Protein AF-A0A094C934-F1 (afdb_monomer)

Solvent-accessible surface area (backbone atoms only — not comparable to full-atom values): 23033 Å² total; per-residue (Å²): 134,71,70,91,46,50,65,58,53,52,50,36,51,56,34,49,51,48,27,55,51,35,45,53,71,44,51,51,51,79,35,37,46,68,32,40,66,66,61,60,37,51,59,58,56,45,52,56,50,42,55,52,25,22,50,49,14,28,73,60,29,1,73,57,45,23,64,59,52,60,56,45,58,52,60,69,76,81,29,68,91,48,56,64,59,52,54,54,35,53,36,51,10,42,46,51,20,25,54,50,42,50,53,35,45,75,71,69,47,87,71,63,63,69,56,38,40,48,51,20,49,50,53,33,40,37,71,76,67,31,66,88,73,41,44,66,46,73,83,20,50,45,39,54,60,49,45,66,58,48,49,58,53,53,51,50,51,53,50,52,52,54,48,51,48,45,42,64,61,16,62,68,39,97,54,24,50,66,36,34,67,64,46,50,31,54,52,52,13,52,55,48,20,53,51,41,42,49,38,53,78,62,26,42,76,90,47,76,83,57,54,72,66,55,54,52,49,51,21,50,49,50,12,52,49,48,21,49,49,35,56,45,19,49,46,35,40,50,44,39,43,67,76,60,58,36,75,86,68,52,84,76,57,35,80,51,14,67,58,54,72,68,55,76,86,68,75,87,76,63,91,87,65,75,87,62,76,71,85,80,68,70,63,36,71,88,47,75,60,41,101,85,62,43,68,29,71,52,60,79,78,60,76,70,67,82,81,71,82,92,77,84,88,82,89,81,91,80,89,76,86,78,75,78,79,78,79,77,78,79,73,75,81,72,48,73,68,50,50,52,48,48,63,74,42,43,80,60,72,53,55,65,59,55,56,53,71,71,52,70,39,94,90,64,44,66,54,63,62,54,62,70,69,49,87,83,68,61,53,65,33,54,53,65,46,35,63,51,40,51,54,52,23,44,53,44,24,19,57,46,22,13,50,53,60,25,109

Foldseek 3Di:
DPVVCVVLVVLLVVLVVLLLVLLCLQCLCVLCVVLCLLVLDALLVSNVLLVVQLVCLQVQFQVQLQVVQVPFWAHPVLCPVPVPLVSNQLSQLSNQLSVVSVVCSVVVHNDDSVVSSSVSNNVSCCVPVNPVRTCPDCSHDVVVVVCVVVVVVVVVVVVVVVVVCLCVQAFPDPHNLVSLLVCLLVLQLVLQLVLLLCCLVRGDPVCVPPDPVVSNCRSNVRSVVSSVLCNQQVSLLLCCLQVLVQQPDDPVSSVVGPVSVVDDHHPDDDPPDDSFDDSLFDADQVDDADPSLHGHGDPPVVVVVPPDDDDDDDDDDDDDDDDDDDDDDPPPDDDPVRVVVCVVCVVSSDDPNVVVQPDCDPVCHNVVVVSVPDDDTDRSSVSSCSVVSSSSSSSVSSVSSSNSSND

Secondary structure (DSSP, 8-state):
--GGGHHHHHHHHHHHHHHHHHHHHHHHHHHHHHHHHTTSS-HHHHHHHHHHHHHHHHHHHHHHHHHHHHHHHS-GGGGSS-HHHHHHHHHHHHHHHHHHHHHHHHTT----HHHHHHHHHHHHHHHHH-GGGS--STTTHHHHHHHHHHHHHHHHHHHHHHHHHHIIIIITSSSHHHHHHHHHHHHHHHHHHHHHHHIIIII-GGGTT--HHHHHHHHHHHHHHHHHHIIIIIHHHHIIIIIS--TT--GGGGGGGGGGGGS-PPPPPPTT--SS--TT--EETTSPPPTTSPPEEPPTTTTTSSS---------------PPPP----PPPPPHHHHHHHHHSTTTS--HHHHHHH---TTT--HHHHHHHSPP--HHHHHHHHHHHHHHHHHHHHHHHHHHTT-

Radius of gyration: 26.85 Å; Cα contacts (8 Å, |Δi|>4): 390; chains: 1; bounding box: 60×61×92 Å

Nearest PDB structures (foldseek):
  6l85-assembly1_A  TM=6.093E-01  e=6.690E-10  Thermotoga maritima MSB8

pLDDT: mean 77.07, std 19.39, range [24.61, 96.94]

Structure (mmCIF, N/CA/C/O backbone):
data_AF-A0A094C934-F1
#
_entry.id   AF-A0A094C934-F1
#
loop_
_atom_site.group_PDB
_atom_site.id
_atom_site.type_symbol
_atom_site.label_atom_id
_atom_site.label_alt_id
_atom_site.label_comp_id
_atom_site.label_asym_id
_atom_site.label_entity_id
_atom_site.label_seq_id
_atom_site.pdbx_PDB_ins_code
_atom_site.Cartn_x
_atom_site.Cartn_y
_atom_site.Cartn_z
_atom_site.occupancy
_atom_site.B_iso_or_equiv
_atom_site.auth_seq_id
_atom_site.auth_comp_id
_atom_site.auth_asym_id
_atom_site.auth_atom_id
_atom_site.pdbx_PDB_model_num
ATOM 1 N N . MET A 1 1 ? 5.995 -11.641 -40.177 1.00 56.25 1 MET A N 1
ATOM 2 C CA . MET A 1 1 ? 6.464 -11.872 -38.793 1.00 56.25 1 MET A CA 1
ATOM 3 C C . MET A 1 1 ? 7.979 -11.986 -38.812 1.00 56.25 1 MET A C 1
ATOM 5 O O . MET A 1 1 ? 8.503 -12.554 -39.761 1.00 56.25 1 MET A O 1
ATOM 9 N N . LEU A 1 2 ? 8.675 -11.408 -37.830 1.00 76.75 2 LEU A N 1
ATOM 10 C CA . LEU A 1 2 ? 10.140 -11.440 -37.737 1.00 76.75 2 LEU A CA 1
ATOM 11 C C . LEU A 1 2 ? 10.586 -12.624 -36.864 1.00 76.75 2 LEU A C 1
ATOM 13 O O . LEU A 1 2 ? 11.034 -12.426 -35.740 1.00 76.75 2 LEU A O 1
ATOM 17 N N . HIS A 1 3 ? 10.472 -13.846 -37.395 1.00 85.50 3 HIS A N 1
ATOM 18 C CA . HIS A 1 3 ? 10.730 -15.089 -36.646 1.00 85.50 3 HIS A CA 1
ATOM 19 C C . HIS A 1 3 ? 12.129 -15.186 -36.025 1.00 85.50 3 HIS A C 1
ATOM 21 O O . HIS A 1 3 ? 12.340 -15.867 -35.026 1.00 85.50 3 HIS A O 1
ATOM 27 N N . GLN A 1 4 ? 13.094 -14.454 -36.582 1.00 81.81 4 GLN A N 1
ATOM 28 C CA . GLN A 1 4 ? 14.443 -14.354 -36.035 1.00 81.81 4 GLN A CA 1
ATOM 29 C C . GLN A 1 4 ? 14.498 -13.751 -34.622 1.00 81.81 4 GLN A C 1
ATOM 31 O O . GLN A 1 4 ? 15.523 -13.881 -33.977 1.00 81.81 4 GLN A O 1
ATOM 36 N N . PHE A 1 5 ? 13.439 -13.099 -34.130 1.00 84.31 5 PHE A N 1
ATOM 37 C CA . PHE A 1 5 ? 13.395 -12.519 -32.782 1.00 84.31 5 PHE A CA 1
ATOM 38 C C . PHE A 1 5 ? 12.501 -13.295 -31.808 1.00 84.31 5 PHE A C 1
ATOM 40 O O . PHE A 1 5 ? 12.409 -12.919 -30.638 1.00 84.31 5 PHE A O 1
ATOM 47 N N . ASP A 1 6 ? 11.891 -14.397 -32.251 1.00 87.50 6 ASP A N 1
ATOM 48 C CA . ASP A 1 6 ? 10.965 -15.190 -31.435 1.00 87.50 6 ASP A CA 1
ATOM 49 C C . ASP A 1 6 ? 11.652 -15.730 -30.168 1.00 87.50 6 ASP A C 1
ATOM 51 O O . ASP A 1 6 ? 11.042 -15.778 -29.101 1.00 87.50 6 ASP A O 1
ATOM 55 N N . TYR A 1 7 ? 12.949 -16.056 -30.245 1.00 87.88 7 TYR A N 1
ATOM 56 C CA . TYR A 1 7 ? 13.722 -16.507 -29.085 1.00 87.88 7 TYR A CA 1
ATOM 57 C C . TYR A 1 7 ? 13.917 -15.398 -28.039 1.00 87.88 7 TYR A C 1
ATOM 59 O O . TYR A 1 7 ? 13.822 -15.667 -26.843 1.00 87.88 7 TYR A O 1
ATOM 67 N N . ILE A 1 8 ? 14.151 -14.150 -28.471 1.00 89.06 8 ILE A N 1
ATOM 68 C CA . ILE A 1 8 ? 14.292 -12.995 -27.568 1.00 89.06 8 ILE A CA 1
ATOM 69 C C . ILE A 1 8 ? 12.964 -12.763 -26.864 1.00 89.06 8 ILE A C 1
ATOM 71 O O . ILE A 1 8 ? 12.934 -12.616 -25.647 1.00 89.06 8 ILE A O 1
ATOM 75 N N . PHE A 1 9 ? 11.867 -12.785 -27.622 1.00 88.38 9 PHE A N 1
ATOM 76 C CA . PHE A 1 9 ? 10.529 -12.635 -27.072 1.00 88.38 9 PHE A CA 1
ATOM 77 C C . PHE A 1 9 ? 10.208 -13.737 -26.055 1.00 88.38 9 PHE A C 1
ATOM 79 O O . PHE A 1 9 ? 9.751 -13.434 -24.957 1.00 88.38 9 PHE A O 1
ATOM 86 N N . ALA A 1 10 ? 10.507 -15.001 -26.369 1.00 91.50 10 ALA A N 1
ATOM 87 C CA . ALA A 1 10 ? 10.289 -16.117 -25.451 1.00 91.50 10 ALA A CA 1
ATOM 88 C C . ALA A 1 10 ? 11.083 -15.958 -24.143 1.00 91.50 10 ALA A C 1
ATOM 90 O O . ALA A 1 10 ? 10.520 -16.112 -23.060 1.00 91.50 10 ALA A O 1
ATOM 91 N N . ILE A 1 11 ? 12.369 -15.597 -24.225 1.00 93.06 11 ILE A N 1
ATOM 92 C CA . ILE A 1 11 ? 13.214 -15.361 -23.044 1.00 93.06 11 ILE A CA 1
ATOM 93 C C . ILE A 1 11 ? 12.691 -14.168 -22.237 1.00 93.06 11 ILE A C 1
ATOM 95 O O . ILE A 1 11 ? 12.520 -14.282 -21.024 1.00 93.06 11 ILE A O 1
ATOM 99 N N . ALA A 1 12 ? 12.390 -13.049 -22.8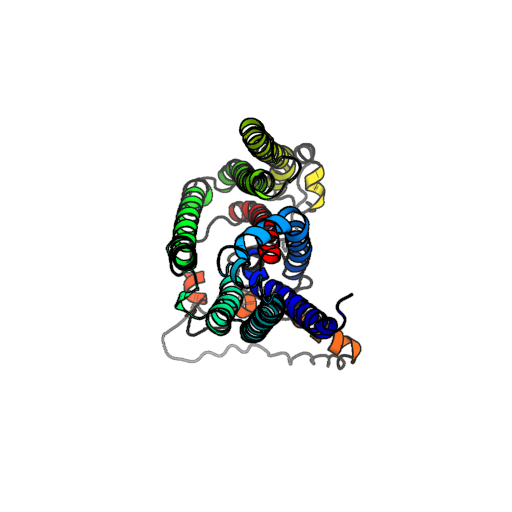99 1.00 91.31 12 ALA A N 1
ATOM 100 C CA . ALA A 1 12 ? 11.855 -11.855 -22.255 1.00 91.31 12 ALA A CA 1
ATOM 101 C C . ALA A 1 12 ? 10.524 -12.134 -21.544 1.00 91.31 12 ALA A C 1
ATOM 103 O O . ALA A 1 12 ? 10.314 -11.643 -20.443 1.00 91.31 12 ALA A O 1
ATOM 104 N N . MET A 1 13 ? 9.652 -12.964 -22.121 1.00 91.81 13 MET A N 1
ATOM 105 C CA . MET A 1 13 ? 8.393 -13.371 -21.492 1.00 91.81 13 MET A CA 1
ATOM 106 C C . MET A 1 13 ? 8.615 -14.232 -20.245 1.00 91.81 13 MET A C 1
ATOM 108 O O . MET A 1 13 ? 7.983 -13.990 -19.218 1.00 91.81 13 MET A O 1
ATOM 112 N N . ILE A 1 14 ? 9.519 -15.215 -20.310 1.00 94.69 14 ILE A N 1
ATOM 113 C CA . ILE A 1 14 ? 9.832 -16.089 -19.168 1.00 94.69 14 ILE A CA 1
ATOM 114 C C . ILE A 1 14 ? 10.388 -15.265 -18.009 1.00 94.69 14 ILE A C 1
ATOM 116 O O . ILE A 1 14 ? 9.900 -15.359 -16.883 1.00 94.69 14 ILE A O 1
ATOM 120 N N . PHE A 1 15 ? 11.398 -14.441 -18.284 1.00 94.06 15 PHE A N 1
ATOM 121 C CA . PHE A 1 15 ? 12.010 -13.626 -17.246 1.00 94.06 15 PHE A CA 1
ATOM 122 C C . PHE A 1 15 ? 11.116 -12.462 -16.827 1.00 94.06 15 PHE A C 1
ATOM 124 O O . PHE A 1 15 ? 11.189 -12.062 -15.677 1.00 94.06 15 PHE A O 1
ATOM 131 N N . GLY A 1 16 ? 10.240 -11.953 -17.695 1.00 91.62 16 GLY A N 1
ATOM 132 C CA . GLY A 1 16 ? 9.289 -10.900 -17.341 1.00 91.62 16 GLY A CA 1
ATOM 133 C C . GLY A 1 16 ? 8.225 -11.417 -16.383 1.00 91.62 16 GLY A C 1
ATOM 134 O O . GLY A 1 16 ? 7.876 -10.743 -15.420 1.00 91.62 16 GLY A O 1
ATOM 135 N N . PHE A 1 17 ? 7.782 -12.663 -16.574 1.00 92.56 17 PHE A N 1
ATOM 136 C CA . PHE A 1 17 ? 6.945 -13.347 -15.594 1.00 92.56 17 PHE A CA 1
ATOM 137 C C . PHE A 1 17 ? 7.688 -13.571 -14.272 1.00 92.56 17 PHE A C 1
ATOM 139 O O . PHE A 1 17 ? 7.120 -13.344 -13.206 1.00 92.56 17 PHE A O 1
ATOM 146 N N . LEU A 1 18 ? 8.957 -13.994 -14.330 1.00 93.56 18 LEU A N 1
ATOM 147 C CA . LEU A 1 18 ? 9.780 -14.161 -13.132 1.00 93.56 18 LEU A CA 1
ATOM 148 C C . LEU A 1 18 ? 9.976 -12.833 -12.387 1.00 93.56 18 LEU A C 1
ATOM 150 O O . LEU A 1 18 ? 9.841 -12.809 -11.169 1.00 93.56 18 LEU A O 1
ATOM 154 N N . ASP A 1 19 ? 10.268 -11.745 -13.100 1.00 92.06 19 ASP A N 1
ATOM 155 C CA . ASP A 1 19 ? 10.443 -10.409 -12.527 1.00 92.06 19 ASP A CA 1
ATOM 156 C C . ASP A 1 19 ? 9.147 -9.955 -11.854 1.00 92.06 19 ASP A C 1
ATOM 158 O O . ASP A 1 19 ? 9.159 -9.659 -10.665 1.00 92.06 19 ASP A O 1
ATOM 162 N N . ALA A 1 20 ? 8.006 -10.040 -12.547 1.00 90.69 20 ALA A N 1
ATOM 163 C CA . ALA A 1 20 ? 6.697 -9.705 -11.984 1.00 90.69 20 ALA A CA 1
ATOM 164 C C . ALA A 1 20 ? 6.356 -10.542 -10.736 1.00 90.69 20 ALA A C 1
ATOM 166 O O . ALA A 1 20 ? 5.865 -10.012 -9.738 1.00 90.69 20 ALA A O 1
ATOM 167 N N . PHE A 1 21 ? 6.651 -11.845 -10.760 1.00 91.81 21 PHE A N 1
ATOM 168 C CA . PHE A 1 21 ? 6.462 -12.716 -9.601 1.00 91.81 21 PHE A CA 1
ATOM 169 C C . PHE A 1 21 ? 7.350 -12.292 -8.422 1.00 91.81 21 PHE A C 1
ATOM 171 O O . PHE A 1 21 ? 6.878 -12.232 -7.286 1.00 91.81 21 PHE A O 1
ATOM 178 N N . MET A 1 22 ? 8.624 -11.980 -8.675 1.00 91.69 22 MET A N 1
ATOM 179 C CA . MET A 1 22 ? 9.568 -11.584 -7.627 1.00 91.69 22 MET A CA 1
ATOM 180 C C . MET A 1 22 ? 9.308 -10.175 -7.098 1.00 91.69 22 MET A C 1
ATOM 182 O O . MET A 1 22 ? 9.500 -9.945 -5.908 1.00 91.69 22 MET A O 1
ATOM 186 N N . ILE A 1 23 ? 8.803 -9.262 -7.932 1.00 90.62 23 ILE A N 1
ATOM 187 C CA . ILE A 1 23 ? 8.299 -7.957 -7.494 1.00 90.62 23 ILE A CA 1
ATOM 188 C C . ILE A 1 23 ? 7.177 -8.167 -6.478 1.00 90.62 23 ILE A C 1
ATOM 190 O O . ILE A 1 23 ? 7.275 -7.668 -5.361 1.00 90.62 23 ILE A O 1
ATOM 194 N N . GLY A 1 24 ? 6.174 -8.989 -6.805 1.00 90.19 24 GLY A N 1
ATOM 195 C CA . GLY A 1 24 ? 5.098 -9.316 -5.868 1.00 90.19 24 GLY A CA 1
ATOM 196 C C . GLY A 1 24 ? 5.613 -9.956 -4.573 1.00 90.19 24 GLY A C 1
ATOM 197 O O . GLY A 1 24 ? 5.225 -9.547 -3.481 1.00 90.19 24 GLY A O 1
ATOM 198 N N . ALA A 1 25 ? 6.527 -10.924 -4.675 1.00 88.75 25 ALA A N 1
ATOM 199 C CA . ALA A 1 25 ? 7.085 -11.617 -3.514 1.00 88.75 25 ALA A CA 1
ATOM 200 C C . ALA A 1 25 ? 7.914 -10.701 -2.593 1.00 88.75 25 ALA A C 1
ATOM 202 O O . ALA A 1 25 ? 7.880 -10.864 -1.374 1.00 88.75 25 ALA A O 1
ATOM 203 N N . ASN A 1 26 ? 8.651 -9.744 -3.158 1.00 89.69 26 ASN A N 1
ATOM 204 C CA . ASN A 1 26 ? 9.475 -8.801 -2.407 1.00 89.69 26 ASN A CA 1
ATOM 205 C C . ASN A 1 26 ? 8.650 -7.640 -1.830 1.00 89.69 26 ASN A C 1
ATOM 207 O O . ASN A 1 26 ? 8.809 -7.282 -0.662 1.00 89.69 26 ASN A O 1
ATOM 211 N N . ASP A 1 27 ? 7.758 -7.062 -2.636 1.00 89.44 27 ASP A N 1
ATOM 212 C CA . ASP A 1 27 ? 7.138 -5.772 -2.338 1.00 89.44 27 ASP A CA 1
ATOM 213 C C . ASP A 1 27 ? 5.798 -5.891 -1.594 1.00 89.44 27 ASP A C 1
ATOM 215 O O . ASP A 1 27 ? 5.361 -4.915 -0.981 1.00 89.44 27 ASP A O 1
ATOM 219 N N . VAL A 1 28 ? 5.173 -7.078 -1.523 1.00 88.88 28 VAL A N 1
ATOM 220 C CA . VAL A 1 28 ? 3.922 -7.276 -0.758 1.00 88.88 28 VAL A CA 1
ATOM 221 C C . VAL A 1 28 ? 4.060 -6.870 0.716 1.00 88.88 28 VAL A C 1
ATOM 223 O O . VAL A 1 28 ? 3.114 -6.358 1.327 1.00 88.88 28 VAL A O 1
ATOM 226 N N . ALA A 1 29 ? 5.258 -7.029 1.287 1.00 86.88 29 ALA A N 1
ATOM 227 C CA . ALA A 1 29 ? 5.562 -6.624 2.654 1.00 86.88 29 ALA A CA 1
ATOM 228 C C . ALA A 1 29 ? 5.423 -5.105 2.862 1.00 86.88 29 ALA A C 1
ATOM 230 O O . ALA A 1 29 ? 5.013 -4.681 3.943 1.00 86.88 29 ALA A O 1
ATOM 231 N N . ASN A 1 30 ? 5.675 -4.290 1.833 1.00 89.25 30 ASN A N 1
ATOM 232 C CA . ASN A 1 30 ? 5.607 -2.828 1.919 1.00 89.25 30 ASN A CA 1
ATOM 233 C C . ASN A 1 30 ? 4.189 -2.335 2.253 1.00 89.25 30 ASN A C 1
ATOM 235 O O . ASN A 1 30 ? 4.033 -1.346 2.969 1.00 89.25 30 ASN A O 1
ATOM 239 N N . SER A 1 31 ? 3.163 -3.039 1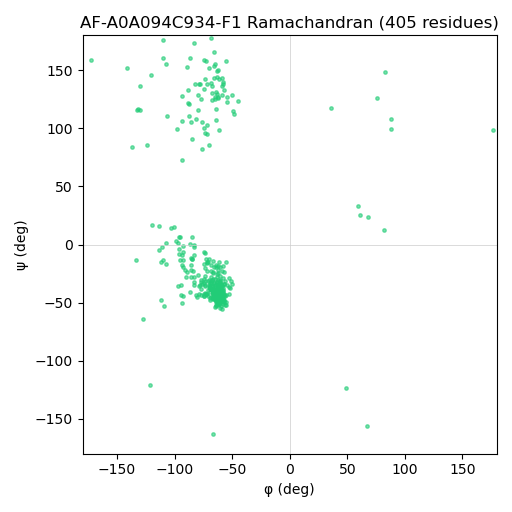.766 1.00 90.94 31 SER A N 1
ATOM 240 C CA . SER A 1 31 ? 1.754 -2.678 1.973 1.00 90.94 31 SER A CA 1
ATOM 241 C C . SER A 1 31 ? 1.127 -3.396 3.171 1.00 90.94 31 SER A C 1
ATOM 243 O O . SER A 1 31 ? 0.287 -2.821 3.862 1.00 90.94 31 SER A O 1
ATOM 245 N N . TRP A 1 32 ? 1.525 -4.645 3.434 1.00 90.19 32 TRP A N 1
ATOM 246 C CA . TRP A 1 32 ? 0.785 -5.528 4.345 1.00 90.19 32 TRP A CA 1
ATOM 247 C C . TRP A 1 32 ? 1.501 -5.868 5.652 1.00 90.19 32 TRP A C 1
ATOM 249 O O . TRP A 1 32 ? 0.831 -6.306 6.589 1.00 90.19 32 TRP A O 1
ATOM 259 N N . ALA A 1 33 ? 2.815 -5.635 5.775 1.00 85.56 33 ALA A N 1
ATOM 260 C CA . ALA A 1 33 ? 3.562 -6.034 6.971 1.00 85.56 33 ALA A CA 1
ATOM 261 C C . ALA A 1 33 ? 3.006 -5.404 8.255 1.00 85.56 33 ALA A C 1
ATOM 263 O O . ALA A 1 33 ? 2.902 -6.091 9.264 1.00 85.56 33 ALA A O 1
ATOM 264 N N . THR A 1 34 ? 2.593 -4.133 8.211 1.00 86.38 34 THR A N 1
ATOM 265 C CA . THR A 1 34 ? 2.023 -3.419 9.367 1.00 86.38 34 THR A CA 1
ATOM 266 C C . THR A 1 34 ? 0.650 -3.944 9.777 1.00 86.38 34 THR A C 1
ATOM 268 O O . THR A 1 34 ? 0.365 -4.024 10.966 1.00 86.38 34 THR A O 1
ATOM 271 N N . SER A 1 35 ? -0.194 -4.323 8.812 1.00 87.31 35 SER A N 1
ATOM 272 C CA . SER A 1 35 ? -1.551 -4.826 9.076 1.00 87.31 35 SER A CA 1
ATOM 273 C C . SER A 1 35 ? -1.543 -6.276 9.570 1.00 87.31 35 SER A C 1
ATOM 275 O O . SER A 1 35 ? -2.410 -6.671 10.349 1.00 87.31 35 SER A O 1
ATOM 277 N N . VAL A 1 36 ? -0.558 -7.065 9.127 1.00 83.31 36 VAL A N 1
ATOM 278 C CA . VAL A 1 36 ? -0.335 -8.435 9.607 1.00 83.31 36 VAL A CA 1
ATOM 279 C C . VAL A 1 36 ? 0.342 -8.420 10.978 1.00 83.31 36 VAL A C 1
ATOM 281 O O . VAL A 1 36 ? -0.097 -9.137 11.874 1.00 83.31 36 VAL A O 1
ATOM 284 N N . SER A 1 37 ? 1.359 -7.575 11.191 1.00 78.06 37 SER A N 1
ATOM 285 C CA . SER A 1 37 ? 2.058 -7.496 12.482 1.00 78.06 37 SER A CA 1
ATOM 286 C C . SER A 1 37 ? 1.187 -6.916 13.595 1.00 78.06 37 SER A C 1
ATOM 288 O O . SER A 1 37 ? 1.279 -7.364 14.735 1.00 78.06 37 SER A O 1
ATOM 290 N N . SER A 1 38 ? 0.287 -5.983 13.267 1.00 79.44 38 SER A N 1
ATOM 291 C CA . SER A 1 38 ? -0.726 -5.473 14.197 1.00 79.44 38 SER A CA 1
ATOM 292 C C . SER A 1 38 ? -1.872 -6.452 14.445 1.00 79.44 38 SER A C 1
ATOM 294 O O . SER A 1 38 ? -2.731 -6.166 15.272 1.00 79.44 38 SER A O 1
ATOM 296 N N . ARG A 1 39 ? -1.919 -7.586 13.729 1.00 78.94 39 ARG A N 1
ATOM 297 C CA . ARG A 1 39 ? -3.009 -8.575 13.782 1.00 78.94 39 ARG A CA 1
ATOM 298 C C . ARG A 1 39 ? -4.369 -8.012 13.368 1.00 78.94 39 ARG A C 1
ATOM 300 O O . ARG A 1 39 ? -5.407 -8.538 13.756 1.00 78.94 39 ARG A O 1
ATOM 307 N N . SER A 1 40 ? -4.378 -6.960 12.552 1.00 83.88 40 SER A N 1
ATOM 308 C CA . SER A 1 40 ? -5.615 -6.464 11.940 1.00 83.88 40 SER A CA 1
ATOM 309 C C . SER A 1 40 ? -6.139 -7.428 10.875 1.00 83.88 40 SER A C 1
ATOM 311 O O . SER A 1 40 ? -7.345 -7.523 10.664 1.00 83.88 40 SER A O 1
ATOM 313 N N . VAL A 1 41 ? -5.235 -8.157 10.213 1.00 84.69 41 VAL A N 1
ATOM 314 C CA . VAL A 1 41 ? -5.549 -9.224 9.255 1.00 84.69 41 VAL A CA 1
ATOM 315 C C . VAL A 1 41 ? -4.577 -10.386 9.403 1.00 84.69 41 VAL A C 1
ATOM 317 O O . VAL A 1 41 ? -3.414 -10.209 9.760 1.00 84.69 41 VAL A O 1
ATOM 320 N N . THR A 1 42 ? -5.041 -11.586 9.070 1.00 84.31 42 THR A N 1
ATOM 321 C CA . THR A 1 42 ? -4.171 -12.762 8.940 1.00 84.31 42 THR A CA 1
ATOM 322 C C . THR A 1 42 ? -3.317 -12.671 7.675 1.00 84.31 42 THR A C 1
ATOM 324 O O . THR A 1 42 ? -3.700 -12.022 6.697 1.00 84.31 42 THR A O 1
ATOM 327 N N . LEU A 1 43 ? -2.191 -13.390 7.641 1.00 80.94 43 LEU A N 1
ATOM 328 C CA . LEU A 1 43 ? -1.331 -13.447 6.455 1.00 80.94 43 LEU A CA 1
ATOM 329 C C . LEU A 1 43 ? -2.095 -13.952 5.218 1.00 80.94 43 LEU A C 1
ATOM 331 O O . LEU A 1 43 ? -1.976 -13.380 4.139 1.00 80.94 43 LEU A O 1
ATOM 335 N N . LYS A 1 44 ? -2.967 -14.955 5.388 1.00 81.06 44 LYS A N 1
ATOM 336 C CA . LYS A 1 44 ? -3.858 -15.469 4.331 1.00 81.06 44 LYS A CA 1
ATOM 337 C C . LYS A 1 44 ? -4.756 -14.376 3.749 1.00 81.06 44 LYS A C 1
ATOM 339 O O . LYS A 1 44 ? -4.830 -14.229 2.531 1.00 81.06 44 LYS A O 1
ATOM 344 N N . GLN A 1 45 ? -5.422 -13.603 4.608 1.00 87.19 45 GLN A N 1
ATOM 345 C CA . GLN A 1 45 ? -6.273 -12.489 4.176 1.00 87.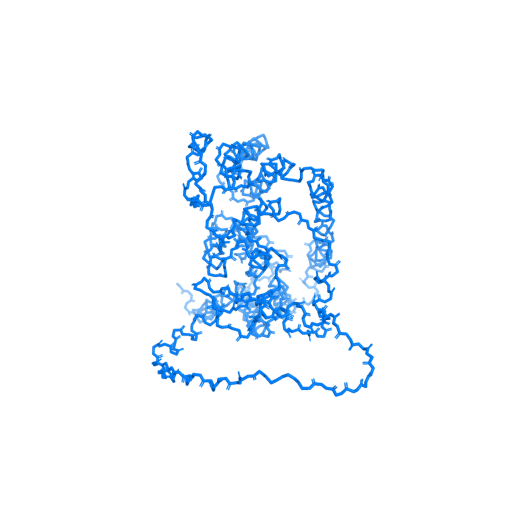19 45 GLN A CA 1
ATOM 346 C C . GLN A 1 45 ? -5.458 -11.405 3.469 1.00 87.19 45 GLN A C 1
ATOM 348 O O . GLN A 1 45 ? -5.876 -10.932 2.414 1.00 87.19 45 GLN A O 1
ATOM 353 N N . ALA A 1 46 ? -4.288 -11.058 4.010 1.00 88.69 46 ALA A N 1
ATOM 354 C CA . ALA A 1 46 ? -3.390 -10.088 3.401 1.00 88.69 46 ALA A CA 1
ATOM 355 C C . ALA A 1 46 ? -2.959 -10.514 1.990 1.00 88.69 46 ALA A C 1
ATOM 357 O O . ALA A 1 46 ? -3.053 -9.709 1.072 1.00 88.69 46 ALA A O 1
ATOM 358 N N . MET A 1 47 ? -2.570 -11.778 1.778 1.00 88.50 47 MET A N 1
ATOM 359 C CA . MET A 1 47 ? -2.168 -12.271 0.450 1.00 88.50 47 MET A CA 1
ATOM 360 C C . MET A 1 47 ? -3.315 -12.230 -0.571 1.00 88.50 47 MET A C 1
ATOM 362 O O . MET A 1 47 ? -3.108 -11.836 -1.721 1.00 88.50 47 MET A O 1
ATOM 366 N N . VAL A 1 48 ? -4.537 -12.598 -0.165 1.00 91.62 48 VAL A N 1
ATOM 367 C CA . VAL A 1 48 ? -5.719 -12.535 -1.046 1.00 91.62 48 VAL A CA 1
ATOM 368 C C . VAL A 1 48 ? -6.037 -11.091 -1.434 1.00 91.62 48 VAL A C 1
ATOM 370 O O . VAL A 1 48 ? -6.228 -10.799 -2.614 1.00 91.62 48 VAL A O 1
ATOM 373 N N . LEU A 1 49 ? -6.066 -10.180 -0.458 1.00 92.81 49 LEU A N 1
ATOM 374 C CA . LEU A 1 49 ? -6.346 -8.768 -0.713 1.00 92.81 49 LEU A CA 1
ATOM 375 C C . LEU A 1 49 ? -5.232 -8.112 -1.537 1.00 92.81 49 LEU A C 1
ATOM 377 O O . LEU A 1 49 ? -5.547 -7.387 -2.476 1.00 92.81 49 LEU A O 1
ATOM 381 N N . ALA A 1 50 ? -3.962 -8.416 -1.253 1.00 92.88 50 ALA A N 1
ATOM 382 C CA . ALA A 1 50 ? -2.822 -7.966 -2.047 1.00 92.88 50 ALA A CA 1
ATOM 383 C C . ALA A 1 50 ? -2.976 -8.377 -3.514 1.00 92.88 50 ALA A C 1
ATOM 385 O O . ALA A 1 50 ? -2.956 -7.528 -4.394 1.00 92.88 50 ALA A O 1
ATOM 386 N N . THR A 1 51 ? -3.241 -9.659 -3.780 1.00 92.12 51 THR A N 1
ATOM 387 C CA . THR A 1 51 ? -3.394 -10.173 -5.151 1.00 92.12 51 THR A CA 1
ATOM 388 C C . THR A 1 51 ? -4.477 -9.415 -5.920 1.00 92.12 51 THR A C 1
ATOM 390 O O . THR A 1 51 ? -4.270 -9.034 -7.068 1.00 92.12 51 THR A O 1
ATOM 393 N N . ILE A 1 52 ? -5.625 -9.159 -5.285 1.00 94.69 52 ILE A N 1
ATOM 394 C CA . ILE A 1 52 ? -6.731 -8.423 -5.908 1.00 94.69 52 ILE A CA 1
ATOM 395 C C . ILE A 1 52 ? -6.345 -6.961 -6.161 1.00 94.69 52 ILE A C 1
ATOM 397 O O . ILE A 1 52 ? -6.606 -6.442 -7.246 1.00 94.69 52 ILE A O 1
ATOM 401 N N . MET A 1 53 ? -5.749 -6.292 -5.172 1.00 94.38 53 MET A N 1
ATOM 402 C CA . MET A 1 53 ? -5.472 -4.856 -5.233 1.00 94.38 53 MET A CA 1
ATOM 403 C C . MET A 1 53 ? -4.295 -4.530 -6.155 1.00 94.38 53 MET A C 1
ATOM 405 O O . MET A 1 53 ? -4.443 -3.640 -6.989 1.00 94.38 53 MET A O 1
ATOM 409 N N . GLU A 1 54 ? -3.188 -5.277 -6.082 1.00 92.44 54 GLU A N 1
ATOM 410 C CA . GLU A 1 54 ? -2.054 -5.148 -7.013 1.00 92.44 54 GLU A CA 1
ATOM 411 C C . GLU A 1 54 ? -2.530 -5.346 -8.460 1.00 92.44 54 GLU A C 1
ATOM 413 O O . GLU A 1 54 ? -2.274 -4.518 -9.334 1.00 92.44 54 GLU A O 1
ATOM 418 N N . PHE A 1 55 ? -3.302 -6.409 -8.715 1.00 91.12 55 PHE A N 1
ATOM 419 C CA . PHE A 1 55 ? -3.813 -6.714 -10.051 1.00 91.12 55 PHE A CA 1
ATOM 420 C C . PHE A 1 55 ? -4.781 -5.641 -10.567 1.00 91.12 55 PHE A C 1
ATOM 422 O O . PHE A 1 55 ? -4.699 -5.225 -11.726 1.00 91.12 55 PHE A O 1
ATOM 429 N N . ALA A 1 56 ? -5.676 -5.146 -9.706 1.00 90.69 56 ALA A N 1
ATOM 430 C CA . ALA A 1 56 ? -6.580 -4.052 -10.047 1.00 90.69 56 ALA A CA 1
ATOM 431 C C . ALA A 1 56 ? -5.817 -2.756 -10.364 1.00 90.69 56 ALA A C 1
ATOM 433 O O . ALA A 1 56 ? -6.180 -2.050 -11.307 1.00 90.69 56 ALA A O 1
ATOM 434 N N . GLY A 1 57 ? -4.749 -2.459 -9.620 1.00 88.12 57 GLY A N 1
ATOM 435 C CA . GLY A 1 57 ? -3.863 -1.325 -9.872 1.00 88.12 57 GLY A CA 1
ATOM 436 C C . GLY A 1 57 ? -3.144 -1.436 -11.213 1.00 88.12 57 GLY A C 1
ATOM 437 O O . GLY A 1 57 ? -3.192 -0.510 -12.030 1.00 88.12 57 GLY A O 1
ATOM 438 N N . ALA A 1 58 ? -2.548 -2.603 -11.464 1.00 86.88 58 ALA A N 1
ATOM 439 C CA . ALA A 1 58 ? -1.833 -2.921 -12.692 1.00 86.88 58 ALA A CA 1
ATOM 440 C C . ALA A 1 58 ? -2.714 -2.716 -13.934 1.00 86.88 58 ALA A C 1
ATOM 442 O O . ALA A 1 58 ? -2.337 -1.997 -14.862 1.00 86.88 58 ALA A O 1
ATOM 443 N N . ILE A 1 59 ? -3.931 -3.267 -13.929 1.00 85.19 59 ILE A N 1
ATOM 444 C CA . ILE A 1 59 ? -4.865 -3.139 -15.056 1.00 85.19 59 ILE A CA 1
ATOM 445 C C . ILE A 1 59 ? -5.475 -1.736 -15.142 1.00 85.19 59 ILE A C 1
ATOM 447 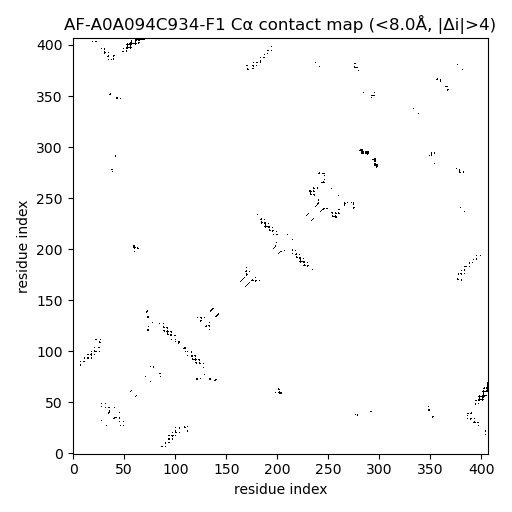O O . ILE A 1 59 ? -5.627 -1.194 -16.237 1.00 85.19 59 ILE A O 1
ATOM 451 N N . GLY A 1 60 ? -5.857 -1.146 -14.007 1.00 79.81 60 GLY A N 1
ATOM 452 C CA . GLY A 1 60 ? -6.634 0.093 -13.983 1.00 79.81 60 GLY A CA 1
ATOM 453 C C . GLY A 1 60 ? -5.819 1.352 -14.282 1.00 79.81 60 GLY A C 1
ATOM 454 O O . GLY A 1 60 ? -6.344 2.294 -14.877 1.00 79.81 60 GLY A O 1
ATOM 455 N N . VAL A 1 61 ? -4.551 1.395 -13.860 1.00 78.81 61 VAL A N 1
ATOM 456 C CA . VAL A 1 61 ? -3.717 2.614 -13.903 1.00 78.81 61 VAL A CA 1
ATOM 457 C C . VAL A 1 61 ? -2.316 2.355 -14.482 1.00 78.81 61 VAL A C 1
ATOM 459 O O . VAL A 1 61 ? -1.631 3.307 -14.866 1.00 78.81 61 VAL A O 1
ATOM 462 N N . GLY A 1 62 ? -1.894 1.093 -14.618 1.00 73.25 62 GLY A N 1
ATOM 463 C CA . GLY A 1 62 ? -0.493 0.763 -14.883 1.00 73.25 62 GLY A CA 1
ATOM 464 C C . GLY A 1 62 ? 0.059 1.171 -16.246 1.00 73.25 62 GLY A C 1
ATOM 465 O O . GLY A 1 62 ? 1.190 1.653 -16.336 1.00 73.25 62 GLY A O 1
ATOM 466 N N . GLY A 1 63 ? -0.757 1.104 -17.303 1.00 69.00 63 GLY A N 1
ATOM 467 C CA . GLY A 1 63 ? -0.306 1.417 -18.665 1.00 69.00 63 GLY A CA 1
ATOM 468 C C . GLY A 1 63 ? 0.272 2.829 -18.842 1.00 69.00 63 GLY A C 1
ATOM 469 O O . GLY A 1 63 ? 1.155 3.029 -19.666 1.00 69.00 63 GLY A O 1
ATOM 470 N N . ARG A 1 64 ? -0.164 3.815 -18.043 1.00 63.91 64 ARG A N 1
ATOM 471 C CA . ARG A 1 64 ? 0.338 5.201 -18.137 1.00 63.91 64 ARG A CA 1
ATOM 472 C C . ARG A 1 64 ? 1.610 5.458 -17.343 1.00 63.91 64 ARG A C 1
ATOM 474 O O . ARG A 1 64 ? 2.384 6.350 -17.695 1.00 63.91 64 ARG A O 1
ATOM 481 N N . VAL A 1 65 ? 1.823 4.710 -16.263 1.00 60.41 65 VAL A N 1
ATOM 482 C CA . VAL A 1 65 ? 3.057 4.823 -15.478 1.00 60.41 65 VAL A CA 1
ATOM 483 C C . VAL A 1 65 ? 4.220 4.242 -16.296 1.00 60.41 65 VAL A C 1
ATOM 485 O O . VAL A 1 65 ? 5.297 4.843 -16.325 1.00 60.41 65 VAL A O 1
ATOM 488 N N . ALA A 1 66 ? 3.960 3.185 -17.079 1.00 61.16 66 ALA A N 1
ATOM 489 C CA . ALA A 1 66 ? 4.930 2.529 -17.962 1.00 61.16 66 ALA A CA 1
ATOM 490 C C . ALA A 1 66 ? 5.558 3.436 -19.019 1.00 61.16 66 ALA A C 1
ATOM 492 O O . ALA A 1 66 ? 6.781 3.443 -19.192 1.00 61.16 66 ALA A O 1
ATOM 493 N N . ASP A 1 67 ? 4.754 4.287 -19.654 1.00 60.09 67 ASP A N 1
ATOM 494 C CA . ASP A 1 67 ? 5.241 5.216 -20.679 1.00 60.09 67 ASP A CA 1
ATOM 495 C C . ASP A 1 67 ? 6.275 6.227 -20.137 1.00 60.09 67 ASP A C 1
ATOM 497 O O . ASP A 1 67 ? 7.122 6.731 -20.883 1.00 60.09 67 ASP A O 1
ATOM 501 N N . THR A 1 68 ? 6.249 6.507 -18.827 1.00 58.25 68 THR A N 1
ATOM 502 C CA . THR A 1 68 ? 7.116 7.514 -18.193 1.00 58.25 68 THR A CA 1
ATOM 503 C C . THR A 1 68 ? 8.509 6.974 -17.846 1.00 58.25 68 THR A C 1
ATOM 505 O O . THR A 1 68 ? 9.473 7.739 -17.887 1.00 58.25 68 THR A O 1
ATOM 508 N N . ILE A 1 69 ? 8.642 5.683 -17.512 1.00 57.66 69 ILE A N 1
ATOM 509 C CA . ILE A 1 69 ? 9.925 5.086 -17.089 1.00 57.66 69 ILE A CA 1
ATOM 510 C C . ILE A 1 69 ? 10.792 4.734 -18.306 1.00 57.66 69 ILE A C 1
ATOM 512 O O . ILE A 1 69 ? 11.978 5.071 -18.341 1.00 57.66 69 ILE A O 1
ATOM 516 N N . ARG A 1 70 ? 10.193 4.151 -19.354 1.00 56.81 70 ARG A N 1
ATOM 517 C CA . ARG A 1 70 ? 10.909 3.702 -20.562 1.00 56.81 70 ARG A CA 1
ATOM 518 C C . ARG A 1 70 ? 11.617 4.831 -21.319 1.00 56.81 70 ARG A C 1
ATOM 520 O O . ARG A 1 70 ? 12.661 4.604 -21.920 1.00 56.81 70 ARG A O 1
ATOM 527 N N . THR A 1 71 ? 11.047 6.033 -21.332 1.00 59.59 71 THR A N 1
ATOM 528 C CA . THR A 1 71 ? 11.487 7.127 -22.217 1.00 59.59 71 THR A CA 1
ATOM 529 C C . THR A 1 71 ? 12.519 8.066 -21.593 1.00 59.59 71 THR A C 1
ATOM 531 O O . THR A 1 71 ? 13.221 8.760 -22.326 1.00 59.59 71 THR A O 1
ATOM 534 N N . LYS A 1 72 ? 12.646 8.088 -20.260 1.00 63.25 72 LYS A N 1
ATOM 535 C CA . LYS A 1 72 ? 13.492 9.063 -19.548 1.00 63.25 72 LYS A CA 1
ATOM 536 C C . LYS A 1 72 ? 14.930 8.610 -19.298 1.00 63.25 72 LYS A C 1
ATOM 538 O O . LYS A 1 72 ? 15.796 9.454 -19.088 1.00 63.25 72 LYS A O 1
ATOM 543 N N . ILE A 1 73 ? 15.189 7.302 -19.304 1.00 66.38 73 ILE A N 1
ATOM 544 C CA . ILE A 1 73 ? 16.506 6.750 -18.940 1.00 66.38 73 ILE A CA 1
ATOM 545 C C . ILE A 1 73 ? 17.375 6.544 -20.184 1.00 66.38 73 ILE A C 1
ATOM 547 O O . ILE A 1 73 ? 18.513 7.007 -20.237 1.00 66.38 73 ILE A O 1
ATOM 551 N N . VAL A 1 74 ? 16.827 5.883 -21.205 1.00 71.75 74 VAL A N 1
ATOM 552 C CA . VAL A 1 74 ? 17.512 5.603 -22.469 1.00 71.75 74 VAL A CA 1
ATOM 553 C C . VAL A 1 74 ? 16.595 6.021 -23.614 1.00 71.75 74 VAL A C 1
ATOM 555 O O . VAL A 1 74 ? 15.514 5.460 -23.790 1.00 71.75 74 VAL A O 1
ATOM 558 N N . SER A 1 75 ? 17.014 7.015 -24.403 1.00 72.62 75 SER A N 1
ATOM 559 C CA . SER A 1 75 ? 16.195 7.492 -25.519 1.00 72.62 75 SER A CA 1
ATOM 560 C C . SER A 1 75 ? 16.085 6.422 -26.604 1.00 72.62 75 SER A C 1
ATOM 562 O O . SER A 1 75 ? 17.086 5.985 -27.175 1.00 72.62 75 SER A O 1
ATOM 564 N N . THR A 1 76 ? 14.854 6.058 -26.960 1.00 77.94 76 THR A N 1
ATOM 565 C CA . THR A 1 76 ? 14.570 5.122 -28.059 1.00 77.94 76 THR A CA 1
ATOM 566 C C . THR A 1 76 ? 15.043 5.651 -29.415 1.00 77.94 76 THR A C 1
ATOM 568 O O . THR A 1 76 ? 15.251 4.868 -30.340 1.00 77.94 76 THR A O 1
ATOM 571 N N . SER A 1 77 ? 15.279 6.964 -29.542 1.00 78.38 77 SER A N 1
ATOM 572 C CA . SER A 1 77 ? 15.813 7.574 -30.764 1.00 78.38 77 SER A CA 1
ATOM 573 C C . SER A 1 77 ? 17.216 7.084 -31.123 1.00 78.38 77 SER A C 1
ATOM 575 O O . SER A 1 77 ? 17.550 7.073 -32.303 1.00 78.38 77 SER A O 1
ATOM 577 N N . LEU A 1 78 ? 18.011 6.673 -30.129 1.00 79.31 78 LEU A N 1
ATOM 578 C CA . LEU A 1 78 ? 19.385 6.196 -30.317 1.00 79.31 78 LEU A CA 1
ATOM 579 C C . LEU A 1 78 ? 19.453 4.812 -30.982 1.00 79.31 78 LEU A C 1
ATOM 581 O O . LEU A 1 78 ? 20.503 4.428 -31.476 1.00 79.31 78 LEU A O 1
ATOM 585 N N . TYR A 1 79 ? 18.331 4.088 -31.030 1.00 84.75 79 TYR A N 1
ATOM 586 C CA . TYR A 1 79 ? 18.235 2.727 -31.568 1.00 84.75 79 TYR A CA 1
ATOM 587 C C . TYR A 1 79 ? 17.375 2.658 -32.833 1.00 84.75 79 TYR A C 1
ATOM 589 O O . TYR A 1 79 ? 16.918 1.586 -33.213 1.00 84.75 79 TYR A O 1
ATOM 597 N N . LYS A 1 80 ? 17.100 3.796 -33.486 1.00 82.81 80 LYS A N 1
ATOM 598 C CA . LYS A 1 80 ? 16.289 3.814 -34.716 1.00 82.81 80 LYS A CA 1
ATOM 599 C C . LYS A 1 80 ? 16.932 3.026 -35.855 1.00 82.81 80 LYS A C 1
ATOM 601 O O . LYS A 1 80 ? 16.208 2.420 -36.637 1.00 82.81 80 LYS A O 1
ATOM 606 N N . GLU A 1 81 ? 18.259 3.060 -35.942 1.00 82.38 81 GLU A N 1
ATOM 607 C CA . GLU A 1 81 ? 19.015 2.363 -36.987 1.00 82.38 81 GLU A CA 1
ATOM 608 C C . GLU A 1 81 ? 19.123 0.860 -36.713 1.00 82.38 81 GLU A C 1
ATOM 610 O O . GLU A 1 81 ? 19.071 0.071 -37.651 1.00 82.38 81 GLU A O 1
ATOM 615 N N . ASP A 1 82 ? 19.180 0.462 -35.436 1.00 84.31 82 ASP A N 1
ATOM 616 C CA . ASP A 1 82 ? 19.154 -0.943 -35.027 1.00 84.31 82 ASP A CA 1
ATOM 617 C C . ASP A 1 82 ? 18.232 -1.188 -33.813 1.00 84.31 82 ASP A C 1
ATOM 619 O O . ASP A 1 82 ? 18.678 -1.255 -32.659 1.00 84.31 82 ASP A O 1
ATOM 623 N N . PRO A 1 83 ? 16.918 -1.361 -34.054 1.00 85.06 83 PRO A N 1
ATOM 624 C CA . PRO A 1 83 ? 15.958 -1.649 -32.992 1.00 85.06 83 PRO A CA 1
ATOM 625 C C . PRO A 1 83 ? 16.201 -2.995 -32.300 1.00 85.06 83 PRO A C 1
ATOM 627 O O . PRO A 1 83 ? 15.711 -3.208 -31.188 1.00 85.06 83 PRO A O 1
ATOM 630 N N . SER A 1 84 ? 16.942 -3.913 -32.934 1.00 86.69 84 SER A N 1
ATOM 631 C CA . SER A 1 84 ? 17.184 -5.244 -32.378 1.00 86.69 84 SER A CA 1
ATOM 632 C C . SER A 1 84 ? 18.090 -5.193 -31.148 1.00 86.69 84 SER A C 1
ATOM 634 O O . SER A 1 84 ? 17.834 -5.897 -30.168 1.00 86.69 84 SER A O 1
ATOM 636 N N . VAL A 1 85 ? 19.052 -4.266 -31.133 1.00 88.19 85 VAL A N 1
ATOM 637 C CA . VAL A 1 85 ? 19.932 -4.012 -29.983 1.00 88.19 85 VAL A CA 1
ATOM 638 C C . VAL A 1 85 ? 19.131 -3.543 -28.771 1.00 88.19 85 VAL A C 1
ATOM 640 O O . VAL A 1 85 ? 19.388 -3.997 -27.657 1.00 88.19 85 VAL A O 1
ATOM 643 N N . LEU A 1 86 ? 18.114 -2.696 -28.969 1.00 87.38 86 LEU A N 1
ATOM 644 C CA . LEU A 1 86 ? 17.242 -2.260 -27.875 1.00 87.38 86 LEU A CA 1
ATOM 645 C C . LEU A 1 86 ? 16.439 -3.431 -27.292 1.00 87.38 86 LEU A C 1
ATOM 647 O O . LEU A 1 86 ? 16.305 -3.528 -26.074 1.00 87.38 86 LEU A O 1
ATOM 651 N N . MET A 1 87 ? 15.922 -4.329 -28.138 1.00 88.00 87 MET A N 1
ATOM 652 C CA . MET A 1 87 ? 15.171 -5.502 -27.672 1.00 88.00 87 MET A CA 1
ATOM 653 C C . MET A 1 87 ? 16.047 -6.457 -26.855 1.00 88.00 87 MET A C 1
ATOM 655 O O . MET A 1 87 ? 15.661 -6.846 -25.751 1.00 88.00 87 MET A O 1
ATOM 659 N N . VAL A 1 88 ? 17.235 -6.805 -27.363 1.00 90.69 88 VAL A N 1
ATOM 660 C CA . VAL A 1 88 ? 18.198 -7.648 -26.634 1.00 90.69 88 VAL A CA 1
ATOM 661 C C . VAL A 1 88 ? 18.619 -6.959 -25.339 1.00 90.69 88 VAL A C 1
ATOM 663 O O . VAL A 1 88 ? 18.599 -7.573 -24.277 1.00 90.69 88 VAL A O 1
ATOM 666 N N . GLY A 1 89 ? 18.936 -5.668 -25.407 1.00 90.56 89 GLY A N 1
ATOM 667 C CA . GLY A 1 89 ? 19.363 -4.885 -24.260 1.00 90.56 89 GLY A CA 1
ATOM 668 C C . GLY A 1 89 ? 18.327 -4.848 -23.132 1.00 90.56 89 GLY A C 1
ATOM 669 O O . GLY A 1 89 ? 18.666 -5.112 -21.979 1.00 90.56 89 GLY A O 1
ATOM 670 N N . MET A 1 90 ? 17.064 -4.558 -23.450 1.00 88.69 90 MET A N 1
ATOM 671 C CA . MET A 1 90 ? 15.985 -4.562 -22.454 1.00 88.69 90 MET A CA 1
ATOM 672 C C . MET A 1 90 ? 15.738 -5.966 -21.891 1.00 88.69 90 MET A C 1
ATOM 674 O O . MET A 1 90 ? 15.490 -6.107 -20.698 1.00 88.69 90 MET A O 1
ATOM 678 N N . THR A 1 91 ? 15.886 -7.008 -22.716 1.00 92.12 91 THR A N 1
ATOM 679 C CA . THR A 1 91 ? 15.813 -8.403 -22.250 1.00 92.12 91 THR A CA 1
ATOM 680 C C . THR A 1 91 ? 16.920 -8.698 -21.236 1.00 92.12 91 THR A C 1
ATOM 682 O O . THR A 1 91 ? 16.647 -9.259 -20.180 1.00 92.12 91 THR A O 1
ATOM 685 N N . CYS A 1 92 ? 18.156 -8.258 -21.492 1.00 93.31 92 CYS A N 1
ATOM 686 C CA . CYS A 1 92 ? 19.267 -8.400 -20.547 1.00 93.31 92 CYS A CA 1
ATOM 687 C C . CYS A 1 92 ? 19.030 -7.633 -19.237 1.00 93.31 92 CYS A C 1
ATOM 689 O O . CYS A 1 92 ? 19.325 -8.160 -18.165 1.00 93.31 92 CYS A O 1
ATOM 691 N N . ALA A 1 93 ? 18.487 -6.411 -19.305 1.00 91.56 93 ALA A N 1
ATOM 692 C CA . ALA A 1 93 ? 18.141 -5.627 -18.118 1.00 91.56 93 ALA A CA 1
ATOM 693 C C . ALA A 1 93 ? 17.117 -6.360 -17.234 1.00 91.56 93 ALA A C 1
ATOM 695 O O . ALA A 1 93 ? 17.283 -6.433 -16.018 1.00 91.56 93 ALA A O 1
ATOM 696 N N . LEU A 1 94 ? 16.108 -6.956 -17.865 1.00 91.62 94 LEU A N 1
ATOM 697 C CA . LEU A 1 94 ? 15.034 -7.691 -17.209 1.00 91.62 94 LEU A CA 1
ATOM 698 C C . LEU A 1 94 ? 15.514 -9.035 -16.620 1.00 91.62 94 LEU A C 1
ATOM 700 O O . LEU A 1 94 ? 15.172 -9.378 -15.489 1.00 91.62 94 LEU A O 1
ATOM 704 N N . VAL A 1 95 ? 16.395 -9.760 -17.319 1.00 94.56 95 VAL A N 1
ATOM 705 C CA . VAL A 1 95 ? 17.083 -10.947 -16.769 1.00 94.56 95 VAL A CA 1
ATOM 706 C C . VAL A 1 95 ? 17.932 -10.566 -15.550 1.00 94.56 95 VAL A C 1
ATOM 708 O O . VAL A 1 95 ? 17.874 -11.232 -14.519 1.00 94.56 95 VAL A O 1
ATOM 711 N N . GLY A 1 96 ? 18.696 -9.473 -15.632 1.00 94.19 96 GLY A N 1
ATOM 712 C CA . GLY A 1 96 ? 19.513 -8.991 -14.517 1.00 94.19 96 GLY A CA 1
ATOM 713 C C . GLY A 1 96 ? 18.681 -8.612 -13.288 1.00 94.19 96 GLY A C 1
ATOM 714 O O . GLY A 1 96 ? 19.013 -9.024 -12.175 1.00 94.19 96 GLY A O 1
ATOM 715 N N . SER A 1 97 ? 17.583 -7.876 -13.496 1.00 92.75 97 SER A N 1
ATOM 716 C CA . SER A 1 97 ? 16.635 -7.495 -12.440 1.00 92.75 97 SER A CA 1
ATOM 717 C C . SER A 1 97 ? 16.046 -8.722 -11.745 1.00 92.75 97 SER A C 1
ATOM 719 O O . SER A 1 97 ? 16.221 -8.898 -10.538 1.00 92.75 97 SER A O 1
ATOM 721 N N . SER A 1 98 ? 15.447 -9.626 -12.516 1.00 93.25 98 SER A N 1
ATOM 722 C CA . SER A 1 98 ? 14.750 -10.803 -11.989 1.00 93.25 98 SER A CA 1
ATOM 723 C C . SER A 1 98 ? 15.675 -11.767 -11.248 1.00 93.25 98 SER A C 1
ATOM 725 O O . SER A 1 98 ? 15.297 -12.310 -10.207 1.00 93.25 98 SER A O 1
ATOM 727 N N . MET A 1 99 ? 16.910 -11.960 -11.725 1.00 94.19 99 MET A N 1
ATOM 728 C CA . MET A 1 99 ? 17.913 -12.765 -11.023 1.00 94.19 99 MET A CA 1
ATOM 729 C C . MET A 1 99 ? 18.318 -12.132 -9.690 1.00 94.19 99 MET A C 1
ATOM 731 O O . MET A 1 99 ? 18.386 -12.831 -8.677 1.00 94.19 99 MET A O 1
ATOM 735 N N . TYR A 1 100 ? 18.564 -10.819 -9.671 1.00 94.06 100 TYR A N 1
ATOM 736 C CA . TYR A 1 100 ? 18.896 -10.102 -8.442 1.00 94.06 100 TYR A CA 1
ATOM 737 C C . TYR A 1 100 ? 17.752 -10.170 -7.425 1.00 94.06 100 TYR A C 1
ATOM 739 O O . TYR A 1 100 ? 17.990 -10.524 -6.269 1.00 94.06 100 TYR A O 1
ATOM 747 N N . LEU A 1 101 ? 16.515 -9.904 -7.860 1.00 91.81 101 LEU A N 1
ATOM 748 C CA . LEU A 1 101 ? 15.333 -9.987 -7.004 1.00 91.81 101 LEU A CA 1
ATOM 749 C C . LEU A 1 101 ? 15.130 -11.402 -6.466 1.00 91.81 101 LEU A C 1
ATOM 751 O O . LEU A 1 101 ? 14.961 -11.569 -5.265 1.00 91.81 101 LEU A O 1
ATOM 755 N N . SER A 1 102 ? 15.271 -12.431 -7.304 1.00 91.50 102 SER A N 1
ATOM 756 C CA . SER A 1 102 ? 15.165 -13.831 -6.867 1.00 91.50 102 SER A CA 1
ATOM 757 C C . SER A 1 102 ? 16.135 -14.160 -5.727 1.00 91.50 102 SER A C 1
ATOM 759 O O . SER A 1 102 ? 15.766 -14.823 -4.755 1.00 91.50 102 SER A O 1
ATOM 761 N N . VAL A 1 103 ? 17.385 -13.693 -5.824 1.00 90.75 103 VAL A N 1
ATOM 762 C CA . VAL A 1 103 ? 18.390 -13.891 -4.770 1.00 90.75 103 VAL A CA 1
ATOM 763 C C . VAL A 1 103 ? 18.048 -13.069 -3.527 1.00 90.75 103 VAL A C 1
ATOM 765 O O . VAL A 1 103 ? 18.079 -13.607 -2.421 1.00 90.75 103 VAL A O 1
ATOM 768 N N . ALA A 1 104 ? 17.692 -11.793 -3.685 1.00 89.19 104 ALA A N 1
ATOM 769 C CA . ALA A 1 104 ? 17.370 -10.905 -2.571 1.00 89.19 104 ALA A CA 1
ATOM 770 C C . ALA A 1 104 ? 16.151 -11.385 -1.771 1.00 89.19 104 ALA A C 1
ATOM 772 O O . ALA A 1 104 ? 16.231 -11.511 -0.547 1.00 89.19 104 ALA A O 1
ATOM 773 N N . THR A 1 105 ? 15.067 -11.748 -2.458 1.00 86.56 105 THR A N 1
ATOM 774 C CA . THR A 1 105 ? 13.848 -12.292 -1.852 1.00 86.56 105 THR A CA 1
ATOM 775 C C . THR A 1 105 ? 14.123 -13.616 -1.148 1.00 86.56 105 THR A C 1
ATOM 777 O O . THR A 1 105 ? 13.667 -13.817 -0.024 1.00 86.56 105 THR A O 1
ATOM 780 N N . ARG A 1 106 ? 14.946 -14.502 -1.732 1.00 81.81 106 ARG A N 1
ATOM 781 C CA . ARG A 1 106 ? 15.351 -15.757 -1.073 1.00 81.81 106 ARG A CA 1
ATOM 782 C C . ARG A 1 106 ? 16.146 -15.520 0.213 1.00 81.81 106 ARG A C 1
ATOM 784 O O . ARG A 1 106 ? 16.053 -16.320 1.141 1.00 81.81 106 ARG A O 1
ATOM 791 N N . LEU A 1 107 ? 16.924 -14.443 0.268 1.00 80.25 107 LEU A N 1
ATOM 792 C CA . LEU A 1 107 ? 17.663 -14.027 1.461 1.00 80.25 107 LEU A CA 1
ATOM 793 C C . LEU A 1 107 ? 16.802 -13.222 2.452 1.00 80.25 107 LEU A C 1
ATOM 795 O O . LEU A 1 107 ? 17.296 -12.856 3.516 1.00 80.25 107 LEU A O 1
ATOM 799 N N . GLY A 1 108 ? 15.531 -12.953 2.133 1.00 77.94 108 GLY A N 1
ATOM 800 C CA . GLY A 1 108 ? 14.626 -12.159 2.966 1.00 77.94 108 GLY A CA 1
ATOM 801 C C . GLY A 1 108 ? 15.012 -10.680 3.054 1.00 77.94 108 GLY A C 1
ATOM 802 O O . GLY A 1 108 ? 14.675 -10.021 4.035 1.00 77.94 108 GLY A O 1
ATOM 803 N N . MET A 1 109 ? 15.756 -10.163 2.070 1.00 80.44 109 MET A N 1
ATOM 804 C CA . MET A 1 109 ? 16.177 -8.764 2.035 1.00 80.44 109 MET A CA 1
ATOM 805 C C . MET A 1 109 ? 15.109 -7.906 1.347 1.00 80.44 109 MET A C 1
ATOM 807 O O . MET A 1 109 ? 14.849 -8.140 0.167 1.00 80.44 109 MET A O 1
ATOM 811 N N . PRO A 1 110 ? 14.538 -6.887 2.018 1.00 84.75 110 PRO A N 1
ATOM 812 C CA . PRO A 1 110 ? 13.654 -5.933 1.360 1.00 84.75 110 PRO A CA 1
ATOM 813 C C . PRO A 1 110 ? 14.491 -5.019 0.457 1.00 84.75 110 PRO A C 1
ATOM 815 O O . PRO A 1 110 ? 15.198 -4.127 0.931 1.00 84.75 110 PRO A O 1
ATOM 818 N N . VAL A 1 111 ? 14.451 -5.268 -0.852 1.00 87.75 111 VAL A N 1
ATOM 819 C CA . VAL A 1 111 ? 15.193 -4.485 -1.856 1.00 87.75 111 VAL A CA 1
ATOM 820 C C . VAL A 1 111 ? 14.259 -3.642 -2.721 1.00 87.75 111 VAL A C 1
ATOM 822 O O . VAL A 1 111 ? 13.067 -3.898 -2.795 1.00 87.75 111 VAL A O 1
ATOM 825 N N . SER A 1 112 ? 14.793 -2.615 -3.384 1.00 87.62 112 SER A N 1
ATOM 826 C CA . SER A 1 112 ? 14.011 -1.774 -4.299 1.00 87.62 112 SER A CA 1
ATOM 827 C C . SER A 1 112 ? 14.002 -2.369 -5.704 1.00 87.62 112 SER A C 1
ATOM 829 O O . SER A 1 112 ? 15.011 -2.312 -6.410 1.00 87.62 112 SER A O 1
ATOM 831 N N . THR A 1 113 ? 12.844 -2.867 -6.130 1.00 88.06 113 THR A N 1
ATOM 832 C CA . THR A 1 113 ? 12.604 -3.403 -7.481 1.00 88.06 113 THR A CA 1
ATOM 833 C C . THR A 1 113 ? 12.839 -2.357 -8.573 1.00 88.06 113 THR A C 1
ATOM 835 O O . THR A 1 113 ? 13.462 -2.640 -9.596 1.00 88.06 113 THR A O 1
ATOM 838 N N . THR A 1 114 ? 12.465 -1.099 -8.315 1.00 84.06 114 THR A N 1
ATOM 839 C CA . THR A 1 114 ? 12.749 0.034 -9.210 1.00 84.06 114 THR A CA 1
ATOM 840 C C . THR A 1 114 ? 14.252 0.224 -9.426 1.00 84.06 114 THR A C 1
ATOM 842 O O . THR A 1 114 ? 14.684 0.485 -10.546 1.00 84.06 114 THR A O 1
ATOM 845 N N . HIS A 1 115 ? 15.072 0.088 -8.376 1.00 84.69 115 HIS A N 1
ATOM 846 C CA . HIS A 1 115 ? 16.527 0.229 -8.512 1.00 84.69 115 HIS A CA 1
ATOM 847 C C . HIS A 1 115 ? 17.132 -0.935 -9.293 1.00 84.69 115 HIS A C 1
ATOM 849 O O . HIS A 1 115 ? 18.056 -0.717 -10.076 1.00 84.69 115 HIS A O 1
ATOM 855 N N . SER A 1 116 ? 16.603 -2.147 -9.111 1.00 89.31 116 SER A N 1
ATOM 856 C CA . SER A 1 116 ? 17.057 -3.346 -9.816 1.00 89.31 116 SER A CA 1
ATOM 857 C C . SER A 1 116 ? 16.893 -3.206 -11.330 1.00 89.31 116 SER A C 1
ATOM 859 O O . SER A 1 116 ? 17.887 -3.294 -12.057 1.00 89.31 116 SER A O 1
ATOM 861 N N . ILE A 1 117 ? 15.685 -2.888 -11.810 1.00 87.38 117 ILE A N 1
ATOM 862 C CA . ILE A 1 117 ? 15.445 -2.731 -13.251 1.00 87.38 117 ILE A CA 1
ATOM 863 C C . ILE A 1 117 ? 16.173 -1.513 -13.822 1.00 87.38 117 ILE A C 1
ATOM 865 O O . ILE A 1 117 ? 16.779 -1.593 -14.891 1.00 87.38 117 ILE A O 1
ATOM 869 N N . MET A 1 118 ? 16.214 -0.397 -1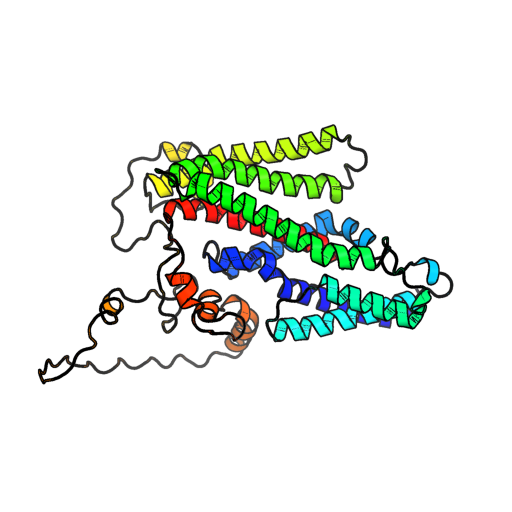3.084 1.00 84.50 118 MET A N 1
ATOM 870 C CA . MET A 1 118 ? 16.952 0.789 -13.514 1.00 84.50 118 MET A CA 1
ATOM 871 C C . MET A 1 118 ? 18.452 0.539 -13.641 1.00 84.50 118 MET A C 1
ATOM 873 O O . MET A 1 118 ? 19.061 1.008 -14.599 1.00 84.50 118 MET A O 1
ATOM 877 N N . GLY A 1 119 ? 19.052 -0.200 -12.706 1.00 87.69 119 GLY A N 1
ATOM 878 C CA . GLY A 1 119 ? 20.449 -0.614 -12.798 1.00 87.69 119 GLY A CA 1
ATOM 879 C C . GLY A 1 119 ? 20.708 -1.437 -14.060 1.00 87.69 119 GLY A C 1
ATOM 880 O O . GLY A 1 119 ? 21.685 -1.183 -14.764 1.00 87.69 119 GLY A O 1
ATOM 881 N N . GLY A 1 120 ? 19.791 -2.350 -14.399 1.00 89.62 120 GLY A N 1
ATOM 882 C CA . GLY A 1 120 ? 19.830 -3.118 -15.644 1.00 89.62 120 GLY A CA 1
ATOM 883 C C . GLY A 1 120 ? 19.750 -2.237 -16.896 1.00 89.62 120 GLY A C 1
ATOM 884 O O . GLY A 1 120 ? 20.579 -2.369 -17.796 1.00 89.62 120 GLY A O 1
ATOM 885 N N . VAL A 1 121 ? 18.798 -1.299 -16.943 1.00 87.00 121 VAL A N 1
ATOM 886 C CA . VAL A 1 121 ? 18.615 -0.374 -18.079 1.00 87.00 121 VAL A CA 1
ATOM 887 C C . VAL A 1 121 ? 19.812 0.568 -18.238 1.00 87.00 121 VAL A C 1
ATOM 889 O O . VAL A 1 121 ? 20.253 0.814 -19.360 1.00 87.00 121 VAL A O 1
ATOM 892 N N . LEU A 1 122 ? 20.378 1.067 -17.135 1.00 87.69 122 LEU A N 1
ATOM 893 C CA . LEU A 1 122 ? 21.587 1.894 -17.155 1.00 87.69 122 LEU A CA 1
ATOM 894 C C . LEU A 1 122 ? 22.807 1.103 -17.624 1.00 87.69 122 LEU A C 1
ATOM 896 O O . LEU A 1 122 ? 23.546 1.584 -18.481 1.00 87.69 122 LEU A O 1
ATOM 900 N N . GLY A 1 123 ? 23.003 -0.111 -17.104 1.00 89.56 123 GLY A N 1
ATOM 901 C CA . GLY A 1 123 ? 24.086 -0.998 -17.530 1.00 89.56 123 GLY A CA 1
ATOM 902 C C . GLY A 1 123 ? 24.003 -1.320 -19.020 1.00 89.56 123 GLY A C 1
ATOM 903 O O . GLY A 1 123 ? 25.003 -1.223 -19.731 1.00 89.56 123 GLY A O 1
ATOM 904 N N . MET A 1 124 ? 22.794 -1.604 -19.509 1.00 89.94 124 MET A N 1
ATOM 905 C CA . MET A 1 124 ? 22.524 -1.777 -20.931 1.00 89.94 124 MET A CA 1
ATOM 906 C C . MET A 1 124 ? 22.869 -0.522 -21.733 1.00 89.94 124 MET A C 1
ATOM 908 O O . MET A 1 124 ? 23.657 -0.618 -22.666 1.00 89.94 124 MET A O 1
ATOM 912 N N . GLY A 1 125 ? 22.352 0.649 -21.346 1.00 87.12 125 GLY A N 1
ATOM 913 C CA . GLY A 1 125 ? 22.608 1.903 -22.056 1.00 87.12 125 GLY A CA 1
ATOM 914 C C . GLY A 1 125 ? 24.098 2.248 -22.137 1.00 87.12 125 GLY A C 1
ATOM 915 O O . GLY A 1 125 ? 24.590 2.653 -23.188 1.00 87.12 125 GLY A O 1
ATOM 916 N N . VAL A 1 126 ? 24.856 2.027 -21.060 1.00 89.44 126 VAL A N 1
ATOM 917 C CA . VAL A 1 126 ? 26.315 2.220 -21.074 1.00 89.44 126 VAL A CA 1
ATOM 918 C C . VAL A 1 126 ? 27.003 1.238 -22.028 1.00 89.44 126 VAL A C 1
ATOM 920 O O . VAL A 1 126 ? 27.937 1.641 -22.720 1.00 89.44 126 VAL A O 1
ATOM 923 N N . ALA A 1 127 ? 26.555 -0.018 -22.089 1.00 90.25 127 ALA A N 1
ATOM 924 C CA . ALA A 1 127 ? 27.155 -1.050 -22.933 1.00 90.25 127 ALA A CA 1
ATOM 925 C C . ALA A 1 127 ? 26.846 -0.880 -24.431 1.00 90.25 127 ALA A C 1
ATOM 927 O O . ALA A 1 127 ? 27.694 -1.191 -25.264 1.00 90.25 127 ALA A O 1
ATOM 928 N N . THR A 1 128 ? 25.655 -0.396 -24.784 1.00 88.06 128 THR A N 1
ATOM 929 C CA . THR A 1 128 ? 25.183 -0.314 -26.177 1.00 88.06 128 THR A CA 1
ATOM 930 C C . THR A 1 128 ? 25.494 1.024 -26.839 1.00 88.06 128 THR A C 1
ATOM 932 O O . THR A 1 128 ? 25.933 1.049 -27.985 1.00 88.06 128 THR A O 1
ATOM 935 N N . VAL A 1 129 ? 25.274 2.142 -26.137 1.00 83.12 129 VAL A N 1
ATOM 936 C CA . VAL A 1 129 ? 25.436 3.497 -26.695 1.00 83.12 129 VAL A CA 1
ATOM 937 C C . VAL A 1 129 ? 26.583 4.274 -26.049 1.00 83.12 129 VAL A C 1
ATOM 939 O O . VAL A 1 129 ? 26.913 5.367 -26.506 1.00 83.12 129 VAL A O 1
ATOM 942 N N . GLY A 1 130 ? 27.239 3.716 -25.028 1.00 84.00 130 GLY A N 1
ATOM 943 C CA . GLY A 1 130 ? 28.362 4.340 -24.332 1.00 84.00 130 GLY A CA 1
ATOM 944 C C . GLY A 1 130 ? 27.929 5.337 -23.253 1.00 84.00 130 GLY A C 1
ATOM 945 O O . GLY A 1 130 ? 26.925 6.037 -23.376 1.00 84.00 130 GLY A O 1
ATOM 946 N N . SER A 1 131 ? 28.737 5.458 -22.193 1.00 83.19 131 SER A N 1
ATOM 947 C CA . SER A 1 131 ? 28.426 6.296 -21.018 1.00 83.19 131 SER A CA 1
ATOM 948 C C . SER A 1 131 ? 28.102 7.758 -21.362 1.00 83.19 131 SER A C 1
ATOM 950 O O . SER A 1 131 ? 27.209 8.346 -20.763 1.00 83.19 131 SER A O 1
ATOM 952 N N . LYS A 1 132 ? 28.748 8.345 -22.378 1.00 80.06 132 LYS A N 1
ATOM 953 C CA . LYS A 1 132 ? 28.517 9.748 -22.774 1.00 80.06 132 LYS A CA 1
ATOM 954 C C . LYS A 1 132 ? 27.117 10.015 -23.342 1.00 80.06 132 LYS A C 1
ATOM 956 O O . LYS A 1 132 ? 26.674 11.156 -23.300 1.00 80.06 132 LYS A O 1
ATOM 961 N N . ASN A 1 133 ? 26.448 8.988 -23.866 1.00 75.56 133 ASN A N 1
ATOM 962 C CA . ASN A 1 133 ? 25.131 9.103 -24.499 1.00 75.56 133 ASN A CA 1
ATOM 963 C C . ASN A 1 133 ? 23.976 8.747 -23.547 1.00 75.56 133 ASN A C 1
ATOM 965 O O . ASN A 1 133 ? 22.812 8.794 -23.941 1.00 75.56 133 ASN A O 1
ATOM 969 N N . VAL A 1 134 ? 24.285 8.412 -22.290 1.00 78.06 134 VAL A N 1
ATOM 970 C CA . VAL A 1 134 ? 23.295 8.274 -21.218 1.00 78.06 134 VAL A CA 1
ATOM 971 C C . VAL A 1 134 ? 22.976 9.662 -20.657 1.00 78.06 134 VAL A C 1
ATOM 973 O O . VAL A 1 134 ? 23.869 10.487 -20.459 1.00 78.06 134 VAL A O 1
ATOM 976 N N . ASN A 1 135 ? 21.697 9.940 -20.390 1.00 77.00 135 ASN A N 1
ATOM 977 C CA . ASN A 1 135 ? 21.272 11.234 -19.859 1.00 77.00 135 ASN A CA 1
ATOM 978 C C . ASN A 1 135 ? 21.599 11.358 -18.360 1.00 77.00 135 ASN A C 1
ATOM 980 O O . ASN A 1 135 ? 20.743 11.154 -17.502 1.00 77.00 135 ASN A O 1
ATOM 984 N N . TRP A 1 136 ? 22.841 11.717 -18.035 1.00 82.06 136 TRP A N 1
ATOM 985 C CA . TRP A 1 136 ? 23.278 11.977 -16.656 1.00 82.06 136 TRP A CA 1
ATOM 986 C C . TRP A 1 136 ? 22.757 13.301 -16.078 1.00 82.06 136 TRP A C 1
ATOM 988 O O . TRP A 1 136 ? 22.947 13.570 -14.892 1.00 82.06 136 TRP A O 1
ATOM 998 N N . GLY A 1 137 ? 22.112 14.138 -16.894 1.00 80.62 137 GLY A N 1
ATOM 999 C CA . GLY A 1 137 ? 21.613 15.446 -16.488 1.00 80.62 137 GLY A CA 1
ATOM 1000 C C . GLY A 1 137 ? 20.451 15.387 -15.493 1.00 80.62 137 GLY A C 1
ATOM 1001 O O . GLY A 1 137 ? 19.942 14.324 -15.131 1.00 80.62 137 GLY A O 1
ATOM 1002 N N . TRP A 1 138 ? 20.004 16.571 -15.070 1.00 77.25 138 TRP A N 1
ATOM 1003 C CA . TRP A 1 138 ? 18.896 16.737 -14.122 1.00 77.25 138 TRP A CA 1
ATOM 1004 C C . TRP A 1 138 ? 17.534 16.283 -14.665 1.00 77.25 138 TRP A C 1
ATOM 1006 O O . TRP A 1 138 ? 16.606 16.117 -13.891 1.00 77.25 138 TRP A O 1
ATOM 1016 N N . GLU A 1 139 ? 17.399 16.063 -15.972 1.00 71.12 139 GLU A N 1
ATOM 1017 C CA . GLU A 1 139 ? 16.170 15.532 -16.585 1.00 71.12 139 GLU A CA 1
ATOM 1018 C C . GLU A 1 139 ? 16.209 14.011 -16.804 1.00 71.12 139 GLU A C 1
ATOM 1020 O O . GLU A 1 139 ? 15.231 13.423 -17.264 1.00 71.12 139 GLU A O 1
ATOM 1025 N N . GLY A 1 140 ? 17.339 13.372 -16.495 1.00 73.25 140 GLY A N 1
ATOM 1026 C CA . GLY A 1 140 ? 17.530 11.935 -16.633 1.00 73.25 140 GLY A CA 1
ATOM 1027 C C . GLY A 1 140 ? 17.884 11.298 -15.297 1.00 73.25 140 GLY A C 1
ATOM 1028 O O . GLY A 1 140 ? 17.143 11.381 -14.319 1.00 73.25 140 GLY A O 1
ATOM 1029 N N . VAL A 1 141 ? 19.043 10.653 -15.252 1.00 78.00 141 VAL A N 1
ATOM 1030 C CA . VAL A 1 141 ? 19.474 9.795 -14.147 1.00 78.00 141 VAL A CA 1
ATOM 1031 C C . VAL A 1 141 ? 19.545 10.552 -12.817 1.00 78.00 141 VAL A C 1
ATOM 1033 O O . VAL A 1 141 ? 19.033 10.065 -11.809 1.00 78.00 141 VAL A O 1
ATOM 1036 N N . SER A 1 142 ? 20.092 11.771 -12.812 1.00 83.25 142 SER A N 1
ATOM 1037 C CA . SER A 1 142 ? 20.272 12.558 -11.584 1.00 83.25 142 SER A CA 1
ATOM 1038 C C . SER A 1 142 ? 18.951 12.907 -10.887 1.00 83.25 142 SER A C 1
ATOM 1040 O O . SER A 1 142 ? 18.901 12.904 -9.657 1.00 83.25 142 SER A O 1
ATOM 1042 N N . GLN A 1 143 ? 17.865 13.137 -11.640 1.00 80.81 143 GLN A N 1
ATOM 1043 C CA . GLN A 1 143 ? 16.536 13.366 -11.055 1.00 80.81 143 GLN A CA 1
ATOM 1044 C C . GLN A 1 143 ? 16.068 12.164 -10.247 1.00 80.81 143 GLN A C 1
ATOM 1046 O O . GLN A 1 143 ? 15.473 12.308 -9.179 1.00 80.81 143 GLN A O 1
ATOM 1051 N N . VAL A 1 144 ? 16.313 10.973 -10.789 1.00 77.44 144 VAL A N 1
ATOM 1052 C CA . VAL A 1 144 ? 15.821 9.735 -10.205 1.00 77.44 144 VAL A CA 1
ATOM 1053 C C . VAL A 1 144 ? 16.573 9.433 -8.913 1.00 77.44 144 VAL A C 1
ATOM 1055 O O . VAL A 1 144 ? 15.939 9.195 -7.890 1.00 77.44 144 VAL A O 1
ATOM 1058 N N . PHE A 1 145 ? 17.901 9.588 -8.912 1.00 81.62 145 PHE A N 1
ATOM 1059 C CA . PHE A 1 145 ? 18.707 9.499 -7.690 1.00 81.62 145 PHE A CA 1
ATOM 1060 C C . PHE A 1 145 ? 18.291 10.536 -6.635 1.00 81.62 145 PHE A C 1
ATOM 1062 O O . PHE A 1 145 ? 18.189 10.204 -5.455 1.00 81.62 145 PHE A O 1
ATOM 1069 N N . ALA A 1 146 ? 18.003 11.778 -7.040 1.00 84.50 146 ALA A N 1
ATOM 1070 C CA . ALA A 1 146 ? 17.514 12.800 -6.116 1.00 84.50 146 ALA A CA 1
ATOM 1071 C C . ALA A 1 146 ? 16.154 12.414 -5.507 1.00 84.50 146 ALA A C 1
ATOM 1073 O O . ALA A 1 146 ? 15.954 12.546 -4.297 1.00 84.50 146 ALA A O 1
ATOM 1074 N N . ALA A 1 147 ? 15.234 11.876 -6.315 1.00 80.62 147 ALA A N 1
ATOM 1075 C CA . ALA A 1 147 ? 13.936 11.402 -5.844 1.00 80.62 147 ALA A CA 1
ATOM 1076 C C . ALA A 1 147 ? 14.066 10.279 -4.800 1.00 80.62 147 ALA A C 1
ATOM 1078 O O . ALA A 1 147 ? 13.258 10.229 -3.876 1.00 80.62 147 ALA A O 1
ATOM 1079 N N . TRP A 1 148 ? 15.096 9.431 -4.880 1.00 80.94 148 TRP A N 1
ATOM 1080 C CA . TRP A 1 148 ? 15.328 8.351 -3.911 1.00 80.94 148 TRP A CA 1
ATOM 1081 C C . TRP A 1 148 ? 15.721 8.839 -2.517 1.00 80.94 148 TRP A C 1
ATOM 1083 O O . TRP A 1 148 ? 15.421 8.163 -1.539 1.00 80.94 148 TRP A O 1
ATOM 1093 N N . ALA A 1 149 ? 16.359 10.005 -2.407 1.00 83.06 149 ALA A N 1
ATOM 1094 C CA . ALA A 1 149 ? 16.651 10.625 -1.114 1.00 83.06 149 ALA A CA 1
ATOM 1095 C C . ALA A 1 149 ? 15.476 11.483 -0.620 1.00 83.06 149 ALA A C 1
ATOM 1097 O O . ALA A 1 149 ? 15.114 11.456 0.557 1.00 83.06 149 ALA A O 1
ATOM 1098 N N . ILE A 1 150 ? 14.856 12.233 -1.533 1.00 88.88 150 ILE A N 1
ATOM 1099 C CA . ILE A 1 150 ? 13.798 13.190 -1.201 1.00 88.88 150 ILE A CA 1
ATOM 1100 C C . ILE A 1 150 ? 12.498 12.470 -0.815 1.00 88.88 150 ILE A C 1
ATOM 1102 O O . ILE A 1 150 ? 11.857 12.862 0.160 1.00 88.88 150 ILE A O 1
ATOM 1106 N N . ALA A 1 151 ? 12.103 11.413 -1.533 1.00 87.56 151 ALA A N 1
ATOM 1107 C CA . ALA A 1 151 ? 10.818 10.750 -1.313 1.00 87.56 151 ALA A CA 1
ATOM 1108 C C . ALA A 1 151 ? 10.697 10.095 0.077 1.00 87.56 151 ALA A C 1
ATOM 1110 O O . ALA A 1 151 ? 9.693 10.366 0.741 1.00 87.56 151 ALA A O 1
ATOM 1111 N N . PRO A 1 152 ? 11.685 9.327 0.590 1.00 88.56 152 PRO A N 1
ATOM 1112 C CA . PRO A 1 152 ? 11.633 8.813 1.960 1.00 88.56 152 PRO A CA 1
ATOM 1113 C C . PRO A 1 152 ? 11.616 9.925 3.009 1.00 88.56 152 PRO A C 1
ATOM 1115 O O . PRO A 1 152 ? 10.895 9.817 3.998 1.00 88.56 152 PRO A O 1
ATOM 1118 N N . GLY A 1 153 ? 12.356 11.018 2.783 1.00 91.94 153 GLY A N 1
ATOM 1119 C CA . GLY A 1 153 ? 12.356 12.174 3.682 1.00 91.94 153 GLY A CA 1
ATOM 1120 C C . GLY A 1 153 ? 10.976 12.824 3.783 1.00 91.94 153 GLY A C 1
ATOM 1121 O O . GLY A 1 153 ? 10.457 13.026 4.881 1.00 91.94 153 GLY A O 1
ATOM 1122 N N . ILE A 1 154 ? 10.338 13.083 2.640 1.00 93.19 154 ILE A N 1
ATOM 1123 C CA . ILE A 1 154 ? 8.978 13.630 2.585 1.00 93.19 154 ILE A CA 1
ATOM 1124 C C . ILE A 1 154 ? 7.969 12.649 3.200 1.00 93.19 154 ILE A C 1
ATOM 1126 O O . ILE A 1 154 ? 7.132 13.065 4.001 1.00 93.19 154 ILE A O 1
ATOM 1130 N N . ALA A 1 155 ? 8.063 11.354 2.885 1.00 91.19 155 ALA A N 1
ATOM 1131 C CA . ALA A 1 155 ? 7.197 10.328 3.461 1.00 91.19 155 ALA A CA 1
ATOM 1132 C C . ALA A 1 155 ? 7.334 10.257 4.992 1.00 91.19 155 ALA A C 1
ATOM 1134 O O . ALA A 1 155 ? 6.326 10.192 5.693 1.00 91.19 155 ALA A O 1
ATOM 1135 N N . GLY A 1 156 ? 8.560 10.351 5.517 1.00 93.19 156 GLY A N 1
ATOM 1136 C CA . GLY A 1 156 ? 8.833 10.405 6.953 1.00 93.19 156 GLY A CA 1
ATOM 1137 C C . GLY A 1 156 ? 8.233 11.641 7.623 1.00 93.19 156 GLY A C 1
ATOM 1138 O O . GLY A 1 156 ? 7.632 11.526 8.690 1.00 93.19 156 GLY A O 1
ATOM 1139 N N . ILE A 1 157 ? 8.314 12.810 6.977 1.00 95.44 157 ILE A N 1
ATOM 1140 C CA . ILE A 1 157 ? 7.685 14.046 7.465 1.00 95.44 157 ILE A CA 1
ATOM 1141 C C . ILE A 1 157 ? 6.160 13.891 7.521 1.00 95.44 157 ILE A C 1
ATOM 1143 O O . ILE A 1 157 ? 5.559 14.161 8.561 1.00 95.44 157 ILE A O 1
ATOM 1147 N N . PHE A 1 158 ? 5.523 13.417 6.446 1.00 93.94 158 PHE A N 1
ATOM 1148 C CA . PHE A 1 158 ? 4.075 13.181 6.443 1.00 93.94 158 PHE A CA 1
ATOM 1149 C C . PHE A 1 158 ? 3.661 12.134 7.480 1.00 93.94 158 PHE A C 1
ATOM 1151 O O . PHE A 1 158 ? 2.690 12.352 8.206 1.00 93.94 158 PHE A O 1
ATOM 1158 N N . GLY A 1 159 ? 4.417 11.040 7.608 1.00 93.50 159 GLY A N 1
ATOM 1159 C CA . GLY A 1 159 ? 4.201 10.022 8.633 1.00 93.50 159 GLY A CA 1
ATOM 1160 C C . GLY A 1 159 ? 4.269 10.605 10.045 1.00 93.50 159 GLY A C 1
ATOM 1161 O O . GLY A 1 159 ? 3.365 10.380 10.849 1.00 93.50 159 GLY A O 1
ATOM 1162 N N . ALA A 1 160 ? 5.279 11.431 10.332 1.00 95.38 160 ALA A N 1
ATOM 1163 C CA . ALA A 1 160 ? 5.429 12.105 11.618 1.00 95.38 160 ALA A CA 1
ATOM 1164 C C . ALA A 1 160 ? 4.278 13.083 11.907 1.00 95.38 160 ALA A C 1
ATOM 1166 O O . ALA A 1 160 ? 3.777 13.123 13.033 1.00 95.38 160 ALA A O 1
ATOM 1167 N N . ILE A 1 161 ? 3.822 13.838 10.903 1.00 95.81 161 ILE A N 1
ATOM 1168 C CA . ILE A 1 161 ? 2.681 14.755 11.029 1.00 95.81 161 ILE A CA 1
ATOM 1169 C C . ILE A 1 161 ? 1.400 13.973 11.336 1.00 95.81 161 ILE A C 1
ATOM 1171 O O . ILE A 1 161 ? 0.732 14.262 12.330 1.00 95.81 161 ILE A O 1
ATOM 1175 N N . ILE A 1 162 ? 1.073 12.955 10.533 1.00 94.00 162 ILE A N 1
ATOM 1176 C CA . ILE A 1 162 ? -0.141 12.143 10.709 1.00 94.00 162 ILE A CA 1
ATOM 1177 C C . ILE A 1 162 ? -0.116 11.431 12.065 1.00 94.00 162 ILE A C 1
ATOM 1179 O O . ILE A 1 162 ? -1.117 11.445 12.787 1.00 94.00 162 ILE A O 1
ATOM 1183 N N . PHE A 1 163 ? 1.030 10.871 12.461 1.00 93.31 163 PHE A N 1
ATOM 1184 C CA . PHE A 1 163 ? 1.183 10.240 13.768 1.00 93.31 163 PHE A CA 1
ATOM 1185 C C . PHE A 1 163 ? 1.015 11.243 14.911 1.00 93.31 163 PHE A C 1
ATOM 1187 O O . PHE A 1 163 ? 0.326 10.951 15.883 1.00 93.31 163 PHE A O 1
ATOM 1194 N N . THR A 1 164 ? 1.576 12.448 14.794 1.00 95.00 164 THR A N 1
ATOM 1195 C CA . THR A 1 164 ? 1.430 13.503 15.809 1.00 95.00 164 THR A CA 1
ATOM 1196 C C . THR A 1 164 ? -0.030 13.934 15.958 1.00 95.00 164 THR A C 1
ATOM 1198 O O . THR A 1 164 ? -0.527 14.031 17.084 1.00 95.00 164 THR A O 1
ATOM 1201 N N . ILE A 1 165 ? -0.742 14.118 14.841 1.00 95.06 165 ILE A N 1
ATOM 1202 C CA . ILE A 1 165 ? -2.182 14.410 14.836 1.00 95.06 165 ILE A CA 1
ATOM 1203 C C . ILE A 1 165 ? -2.957 13.271 15.504 1.00 95.06 165 ILE A C 1
ATOM 1205 O O . ILE A 1 165 ? -3.796 13.532 16.357 1.00 95.06 165 ILE A O 1
ATOM 1209 N N . THR A 1 166 ? -2.648 12.014 15.187 1.00 94.19 166 THR A N 1
ATOM 1210 C CA . THR A 1 166 ? -3.324 10.846 15.779 1.00 94.19 166 THR A CA 1
ATOM 1211 C C . THR A 1 166 ? -3.040 10.739 17.282 1.00 94.19 166 THR A C 1
ATOM 1213 O O . THR A 1 166 ? -3.948 10.548 18.093 1.00 94.19 166 THR A O 1
ATOM 1216 N N . LYS A 1 167 ? -1.781 10.938 17.686 1.00 92.88 167 LYS A N 1
ATOM 1217 C CA . LYS A 1 167 ? -1.317 10.833 19.072 1.00 92.88 167 LYS A CA 1
ATOM 1218 C C . LYS A 1 167 ? -1.995 11.848 19.984 1.00 92.88 167 LYS A C 1
ATOM 1220 O O . LYS A 1 167 ? -2.500 11.470 21.036 1.00 92.88 167 LYS A O 1
ATOM 1225 N N . TYR A 1 168 ? -2.009 13.125 19.606 1.00 94.00 168 TYR A N 1
ATOM 1226 C CA . TYR A 1 168 ? -2.592 14.186 20.438 1.00 94.00 168 TYR A CA 1
ATOM 1227 C C . TYR A 1 168 ? -4.080 14.426 20.157 1.00 94.00 168 TYR A C 1
ATOM 1229 O O . TYR A 1 168 ? -4.828 14.839 21.043 1.00 94.00 168 TYR A O 1
ATOM 1237 N N . GLY A 1 169 ? -4.530 14.153 18.934 1.00 92.62 169 GLY A N 1
ATOM 1238 C CA . GLY A 1 169 ? -5.928 14.264 18.534 1.00 92.62 169 GLY A CA 1
ATOM 1239 C C . GLY A 1 169 ? -6.798 13.141 19.087 1.00 92.62 169 GLY A C 1
ATOM 1240 O O . GLY A 1 169 ? -7.951 13.407 19.414 1.00 92.62 169 GLY A O 1
ATOM 1241 N N . VAL A 1 170 ? -6.248 11.929 19.243 1.00 94.31 170 VAL A N 1
ATOM 1242 C CA . VAL A 1 170 ? -7.002 10.734 19.649 1.00 94.31 170 VAL A CA 1
ATOM 1243 C C . VAL A 1 170 ? -6.384 10.029 20.849 1.00 94.31 170 VAL A C 1
ATOM 1245 O O . VAL A 1 170 ? -7.001 10.000 21.909 1.00 94.31 170 VAL A O 1
ATOM 1248 N N . LEU A 1 171 ? -5.169 9.491 20.714 1.00 91.62 171 LEU A N 1
ATOM 1249 C CA . LEU A 1 171 ? -4.635 8.512 21.673 1.00 91.62 171 LEU A CA 1
ATOM 1250 C C . LEU A 1 171 ? -4.399 9.078 23.085 1.00 91.62 171 LEU A C 1
ATOM 1252 O O . LEU A 1 171 ? -4.564 8.363 24.067 1.00 91.62 171 LEU A O 1
ATOM 1256 N N . LYS A 1 172 ? -4.030 10.359 23.200 1.00 92.69 172 LYS A N 1
ATOM 1257 C CA . LYS A 1 172 ? -3.798 11.055 24.481 1.00 92.69 172 LYS A CA 1
ATOM 1258 C C . LYS A 1 172 ? -5.006 11.841 25.010 1.00 92.69 172 LYS A C 1
ATOM 1260 O O . LYS A 1 172 ? -4.858 12.598 25.967 1.00 92.69 172 LYS A O 1
ATOM 1265 N N . ARG A 1 173 ? -6.179 11.742 24.379 1.00 92.44 173 ARG A N 1
ATOM 1266 C CA . ARG A 1 173 ? -7.394 12.411 24.875 1.00 92.44 173 ARG A CA 1
ATOM 1267 C C . ARG A 1 173 ? -7.951 11.687 26.100 1.00 92.44 173 ARG A C 1
ATOM 1269 O O . ARG A 1 173 ? -7.718 10.502 26.273 1.00 92.44 173 ARG A O 1
ATOM 1276 N N . GLU A 1 174 ? -8.751 12.387 26.904 1.00 89.62 174 GLU A N 1
ATOM 1277 C CA . GLU A 1 174 ? -9.445 11.795 28.063 1.00 89.62 174 GLU A CA 1
ATOM 1278 C C . GLU A 1 174 ? -10.375 10.639 27.666 1.00 89.62 174 GLU A C 1
ATOM 1280 O O . GLU A 1 174 ? -10.490 9.656 28.388 1.00 89.62 174 GLU A O 1
ATOM 1285 N N . ASN A 1 175 ? -11.018 10.738 26.495 1.00 92.19 175 ASN A N 1
ATOM 1286 C CA . ASN A 1 175 ? -11.812 9.660 25.908 1.00 92.19 175 ASN A CA 1
ATOM 1287 C C . ASN A 1 175 ? -11.298 9.338 24.491 1.00 92.19 175 ASN A C 1
ATOM 1289 O O . ASN A 1 175 ? -11.817 9.887 23.507 1.00 92.19 175 ASN A O 1
ATOM 1293 N N . PRO A 1 176 ? -10.270 8.473 24.375 1.00 91.50 176 PRO A N 1
ATOM 1294 C CA . PRO A 1 176 ? -9.652 8.121 23.099 1.00 91.50 176 PRO A CA 1
ATOM 1295 C C . PRO A 1 176 ? -10.636 7.475 22.124 1.00 91.50 176 PRO A C 1
ATOM 1297 O O . PRO A 1 176 ? -10.628 7.803 20.942 1.00 91.50 176 PRO A O 1
ATOM 1300 N N . VAL A 1 177 ? -11.542 6.622 22.616 1.00 91.00 177 VAL A N 1
ATOM 1301 C CA . VAL A 1 177 ? -12.547 5.943 21.783 1.00 91.00 177 VAL A CA 1
ATOM 1302 C C . VAL A 1 177 ? -13.465 6.965 21.114 1.00 91.00 177 VAL A C 1
ATOM 1304 O O . VAL A 1 177 ? -13.634 6.947 19.899 1.00 91.00 177 VAL A O 1
ATOM 1307 N N . ARG A 1 178 ? -14.011 7.926 21.867 1.00 92.06 178 ARG A N 1
ATOM 1308 C CA . ARG A 1 178 ? -14.877 8.966 21.290 1.00 92.06 178 ARG A CA 1
ATOM 1309 C C . ARG A 1 178 ? -14.135 9.837 20.275 1.00 92.06 178 ARG A C 1
ATOM 1311 O O . ARG A 1 178 ? -14.707 10.185 19.244 1.00 92.06 178 ARG A O 1
ATOM 1318 N N . ALA A 1 179 ? -12.880 10.187 20.554 1.00 93.12 179 ALA A N 1
ATOM 1319 C CA . ALA A 1 179 ? -12.056 10.947 19.618 1.00 93.12 179 ALA A CA 1
ATOM 1320 C C . ALA A 1 179 ? -11.775 10.151 18.331 1.00 93.12 179 ALA A C 1
ATOM 1322 O O . ALA A 1 179 ? -11.844 10.706 17.234 1.00 93.12 179 ALA A O 1
ATOM 1323 N N . ALA A 1 180 ? -11.542 8.841 18.447 1.00 92.75 180 ALA A N 1
ATOM 1324 C CA . ALA A 1 180 ? -11.332 7.961 17.306 1.00 92.75 180 ALA A CA 1
ATOM 1325 C C . ALA A 1 180 ? -12.560 7.917 16.388 1.00 92.75 180 ALA A C 1
ATOM 1327 O O . ALA A 1 180 ? -12.422 8.027 15.176 1.00 92.75 180 ALA A O 1
ATOM 1328 N N . PHE A 1 181 ? -13.771 7.878 16.948 1.00 93.19 181 PHE A N 1
ATOM 1329 C CA . PHE A 1 181 ? -15.011 7.878 16.160 1.00 93.19 181 PHE A CA 1
ATOM 1330 C C . PHE A 1 181 ? -15.173 9.132 15.298 1.00 93.19 181 PHE A C 1
ATOM 1332 O O . PHE A 1 181 ? -15.760 9.063 14.222 1.00 93.19 181 PHE A O 1
ATOM 1339 N N . PHE A 1 182 ? -14.646 10.271 15.750 1.00 93.25 182 PHE A N 1
ATOM 1340 C CA . PHE A 1 182 ? -14.649 11.497 14.959 1.00 93.25 182 PHE A CA 1
ATOM 1341 C C . PHE A 1 182 ? -13.567 11.485 13.869 1.00 93.25 182 PHE A C 1
ATOM 1343 O O . PHE A 1 182 ? -13.802 11.941 12.753 1.00 93.25 182 PHE A O 1
ATOM 1350 N N . MET A 1 183 ? -12.387 10.943 14.176 1.00 94.62 183 MET A N 1
ATOM 1351 C CA . MET A 1 183 ? -11.237 10.967 13.268 1.00 94.62 183 MET A CA 1
ATOM 1352 C C . MET A 1 183 ? -11.254 9.853 12.213 1.00 94.62 183 MET A C 1
ATOM 1354 O O . MET A 1 183 ? -10.730 10.053 11.120 1.00 94.62 183 MET A O 1
ATOM 1358 N N . VAL A 1 184 ? -11.880 8.704 12.486 1.00 94.56 184 VAL A N 1
ATOM 1359 C CA . VAL A 1 184 ? -11.962 7.570 11.549 1.00 94.56 184 VAL A CA 1
ATOM 1360 C C . VAL A 1 184 ? -12.573 7.980 10.197 1.00 94.56 184 VAL A C 1
ATOM 1362 O O . VAL A 1 184 ? -11.905 7.769 9.183 1.00 94.56 184 VAL A O 1
ATOM 1365 N N . PRO A 1 185 ? -13.753 8.633 10.118 1.00 95.81 185 PRO A N 1
ATOM 1366 C CA . PRO A 1 185 ? -14.288 9.107 8.839 1.00 95.81 185 PRO A CA 1
ATOM 1367 C C . PRO A 1 185 ? -13.347 10.068 8.105 1.00 95.81 185 PRO A C 1
ATOM 1369 O O . PRO A 1 185 ? -13.239 9.995 6.884 1.00 95.81 185 PRO A O 1
ATOM 1372 N N . VAL A 1 186 ? -12.642 10.938 8.838 1.00 95.69 186 VAL A N 1
ATOM 1373 C CA . VAL A 1 186 ? -11.699 11.912 8.265 1.00 95.69 186 VAL A CA 1
ATOM 1374 C C . VAL A 1 186 ? -10.515 11.202 7.612 1.00 95.69 186 VAL A C 1
ATOM 1376 O O . VAL A 1 186 ? -10.157 11.527 6.481 1.00 95.69 186 VAL A O 1
ATOM 1379 N N . TYR A 1 187 ? -9.931 10.204 8.277 1.00 95.19 187 TYR A N 1
ATOM 1380 C CA . TYR A 1 187 ? -8.823 9.442 7.703 1.00 95.19 187 TYR A CA 1
ATOM 1381 C C . TYR A 1 187 ? -9.253 8.608 6.497 1.00 95.19 187 TYR A C 1
ATOM 1383 O O . TYR A 1 187 ? -8.566 8.619 5.480 1.00 95.19 187 TYR A O 1
ATOM 1391 N N . PHE A 1 188 ? -10.418 7.957 6.560 1.00 95.88 188 PHE A N 1
ATOM 1392 C CA . PHE A 1 188 ? -10.972 7.229 5.416 1.00 95.88 188 PHE A CA 1
ATOM 1393 C C . PHE A 1 188 ? -11.206 8.151 4.210 1.00 95.88 188 PHE A C 1
ATOM 1395 O O . PHE A 1 188 ? -10.843 7.801 3.084 1.00 95.88 188 PHE A O 1
ATOM 1402 N N . ALA A 1 189 ? -11.763 9.344 4.441 1.00 96.19 189 ALA A N 1
ATOM 1403 C CA . ALA A 1 189 ? -11.965 10.357 3.409 1.00 96.19 189 ALA A CA 1
ATOM 1404 C C . ALA A 1 189 ? -10.639 10.807 2.788 1.00 96.19 189 ALA A C 1
ATOM 1406 O O . ALA A 1 189 ? -10.511 10.883 1.570 1.00 96.19 189 ALA A O 1
ATOM 1407 N N . PHE A 1 190 ? -9.634 11.071 3.624 1.00 94.44 190 PHE A N 1
ATOM 1408 C CA . PHE A 1 190 ? -8.318 11.512 3.177 1.00 94.44 190 PHE A CA 1
ATOM 1409 C C . PHE A 1 190 ? -7.612 10.443 2.331 1.00 94.44 190 PHE A C 1
ATOM 1411 O O . PHE A 1 190 ? -7.170 10.731 1.219 1.00 94.44 190 PHE A O 1
ATOM 1418 N N . THR A 1 191 ? -7.566 9.194 2.804 1.00 93.62 191 THR A N 1
ATOM 1419 C CA . THR A 1 191 ? -6.939 8.073 2.087 1.00 93.62 191 THR A CA 1
ATOM 1420 C C . THR A 1 191 ? -7.618 7.807 0.744 1.00 93.62 191 THR A C 1
ATOM 1422 O O . THR A 1 191 ? -6.948 7.729 -0.287 1.00 93.62 191 THR A O 1
ATOM 1425 N N . THR A 1 192 ? -8.950 7.713 0.726 1.00 94.31 192 THR A N 1
ATOM 1426 C CA . THR A 1 192 ? -9.698 7.464 -0.519 1.00 94.31 192 THR A CA 1
ATOM 1427 C C . THR A 1 192 ? -9.685 8.662 -1.463 1.00 94.31 192 THR A C 1
ATOM 1429 O O . THR A 1 192 ? -9.650 8.474 -2.679 1.00 94.31 192 THR A O 1
ATOM 1432 N N . GLY A 1 193 ? -9.630 9.885 -0.935 1.00 93.94 193 GLY A N 1
ATOM 1433 C CA . GLY A 1 193 ? -9.433 11.102 -1.717 1.00 93.94 193 GLY A CA 1
ATOM 1434 C C . GLY A 1 193 ? -8.092 11.101 -2.452 1.00 93.94 193 GLY A C 1
ATOM 1435 O O . GLY A 1 193 ? -8.063 11.337 -3.658 1.00 93.94 193 GLY A O 1
ATOM 1436 N N . ILE A 1 194 ? -6.993 10.753 -1.771 1.00 90.19 194 ILE A N 1
ATOM 1437 C CA . ILE A 1 194 ? -5.666 10.631 -2.401 1.00 90.19 194 ILE A CA 1
ATOM 1438 C C . ILE A 1 194 ? -5.662 9.539 -3.476 1.00 90.19 194 ILE A C 1
ATOM 1440 O O . ILE A 1 194 ? -5.175 9.770 -4.583 1.00 90.19 194 ILE A O 1
ATOM 1444 N N . LEU A 1 195 ? -6.239 8.368 -3.190 1.00 89.44 195 LEU A N 1
ATOM 1445 C CA . LEU A 1 195 ? -6.352 7.294 -4.179 1.00 89.44 195 LEU A CA 1
ATOM 1446 C C . LEU A 1 195 ? -7.148 7.743 -5.411 1.00 89.44 195 LEU A C 1
ATOM 1448 O O . LEU A 1 195 ? -6.722 7.537 -6.546 1.00 89.44 195 LEU A O 1
ATOM 1452 N N . THR A 1 196 ? -8.280 8.410 -5.191 1.00 90.25 196 THR A N 1
ATOM 1453 C CA . THR A 1 196 ? -9.121 8.947 -6.269 1.00 90.25 196 THR A CA 1
ATOM 1454 C C . THR A 1 196 ? -8.365 9.988 -7.079 1.00 90.25 196 THR A C 1
ATOM 1456 O O . THR A 1 196 ? -8.440 9.976 -8.304 1.00 90.25 196 THR A O 1
ATOM 1459 N N . MET A 1 197 ? -7.584 10.853 -6.426 1.00 86.56 197 MET A N 1
ATOM 1460 C CA . MET A 1 197 ? -6.731 11.824 -7.107 1.00 86.56 197 MET A CA 1
ATOM 1461 C C . MET A 1 197 ? -5.729 11.115 -8.024 1.00 86.56 197 MET A C 1
ATOM 1463 O O . MET A 1 197 ? -5.605 11.498 -9.185 1.00 86.56 197 MET A O 1
ATOM 1467 N N . LEU A 1 198 ? -5.059 10.060 -7.549 1.00 80.44 198 LEU A N 1
ATOM 1468 C CA . LEU A 1 198 ? -4.131 9.272 -8.367 1.00 80.44 198 LEU A CA 1
ATOM 1469 C C . LEU A 1 198 ? -4.837 8.633 -9.569 1.00 80.44 198 LEU A C 1
ATOM 1471 O O . LEU A 1 198 ? -4.345 8.734 -10.694 1.00 80.44 198 LEU A O 1
ATOM 1475 N N . ILE A 1 199 ? -6.009 8.032 -9.358 1.00 82.81 199 ILE A N 1
ATOM 1476 C CA . ILE A 1 199 ? -6.785 7.391 -10.426 1.00 82.81 199 ILE A CA 1
ATOM 1477 C C . ILE A 1 199 ? -7.273 8.422 -11.443 1.00 82.81 199 ILE A C 1
ATOM 1479 O O . ILE A 1 199 ? -7.124 8.211 -12.640 1.00 82.81 199 ILE A O 1
ATOM 1483 N N . VAL A 1 200 ? -7.835 9.550 -11.021 1.00 82.31 200 VAL A N 1
ATOM 1484 C CA . VAL A 1 200 ? -8.405 10.533 -11.952 1.00 82.31 200 VAL A CA 1
ATOM 1485 C C . VAL A 1 200 ? -7.303 11.290 -12.693 1.00 82.31 200 VAL A C 1
ATOM 1487 O O . VAL A 1 200 ? -7.380 11.450 -13.909 1.00 82.31 200 VAL A O 1
ATOM 1490 N N . TRP A 1 201 ? -6.245 11.700 -11.990 1.00 74.19 201 TRP A N 1
ATOM 1491 C CA . TRP A 1 201 ? -5.165 12.487 -12.580 1.00 74.19 201 TRP A CA 1
ATOM 1492 C C . TRP A 1 201 ? -4.250 11.639 -13.475 1.00 74.19 201 TRP A C 1
ATOM 1494 O O . TRP A 1 201 ? -3.921 12.036 -14.595 1.00 74.19 201 TRP A O 1
ATOM 1504 N N . LYS A 1 202 ? -3.872 10.434 -13.023 1.00 67.62 202 LYS A N 1
ATOM 1505 C CA . LYS A 1 202 ? -2.919 9.557 -13.724 1.00 67.62 202 LYS A CA 1
ATOM 1506 C C . LYS A 1 202 ? -3.513 8.284 -14.339 1.00 67.62 202 LYS A C 1
ATOM 1508 O O . LYS A 1 202 ? -2.823 7.695 -15.163 1.00 67.62 202 LYS A O 1
ATOM 1513 N N . GLY A 1 203 ? -4.742 7.869 -14.015 1.00 62.44 203 GLY A N 1
ATOM 1514 C CA . GLY A 1 203 ? -5.317 6.555 -14.387 1.00 62.44 203 GLY A CA 1
ATOM 1515 C C . GLY A 1 203 ? -6.480 6.553 -15.396 1.00 62.44 203 GLY A C 1
ATOM 1516 O O . GLY A 1 203 ? -6.370 5.937 -16.455 1.00 62.44 203 GLY A O 1
ATOM 1517 N N . ALA A 1 204 ? -7.513 7.388 -15.232 1.00 62.94 204 ALA A N 1
ATOM 1518 C CA . ALA A 1 204 ? -8.687 7.474 -16.118 1.00 62.94 204 ALA A CA 1
ATOM 1519 C C . ALA A 1 204 ? -8.422 8.121 -17.503 1.00 62.94 204 ALA A C 1
ATOM 1521 O O . ALA A 1 204 ? -8.409 9.344 -17.647 1.00 62.94 204 ALA A O 1
ATOM 1522 N N . SER A 1 205 ? -8.158 7.312 -18.537 1.00 55.94 205 SER A N 1
ATOM 1523 C CA . SER A 1 205 ? -7.935 7.782 -19.922 1.00 55.94 205 SER A CA 1
ATOM 1524 C C . SER A 1 205 ? -9.168 8.472 -20.521 1.00 55.94 205 SER A C 1
ATOM 1526 O O . SER A 1 205 ? -9.036 9.352 -21.368 1.00 55.94 205 SER A O 1
ATOM 1528 N N . THR A 1 206 ? -10.359 8.131 -20.028 1.00 57.91 206 THR A N 1
ATOM 1529 C CA . THR A 1 206 ? -11.644 8.747 -20.390 1.00 57.91 206 THR A CA 1
ATOM 1530 C C . THR A 1 206 ? -11.778 10.193 -19.896 1.00 57.91 206 THR A C 1
ATOM 1532 O O . THR A 1 206 ? -12.533 10.966 -20.474 1.00 57.91 206 THR A O 1
ATOM 1535 N N . LEU A 1 207 ? -11.026 10.588 -18.859 1.00 59.72 207 LEU A N 1
ATOM 1536 C CA . LEU A 1 207 ? -11.080 11.928 -18.252 1.00 59.72 207 LEU A CA 1
ATOM 1537 C C . LEU A 1 207 ? -9.939 12.846 -18.725 1.00 59.72 207 LEU A C 1
ATOM 1539 O O . LEU A 1 207 ? -9.690 13.893 -18.136 1.00 59.72 207 LEU A O 1
ATOM 1543 N N . LYS A 1 208 ? -9.238 12.478 -19.807 1.00 54.81 208 LYS A N 1
ATOM 1544 C CA . LYS A 1 208 ? -8.019 13.155 -20.292 1.00 54.81 208 LYS A CA 1
ATOM 1545 C C . LYS A 1 208 ? -8.206 14.645 -20.627 1.00 54.81 208 LYS A C 1
ATOM 1547 O O . LYS A 1 208 ? -7.231 15.383 -20.601 1.00 54.81 208 LYS A O 1
ATOM 1552 N N . ASN A 1 209 ? -9.441 15.068 -20.905 1.00 58.56 209 ASN A N 1
ATOM 1553 C CA . ASN A 1 209 ? -9.815 16.459 -21.194 1.00 58.56 209 ASN A CA 1
ATOM 1554 C C . ASN A 1 209 ? -10.847 17.017 -20.198 1.00 58.56 209 ASN A C 1
ATOM 1556 O O . ASN A 1 209 ? -11.541 17.990 -20.492 1.00 58.56 209 ASN A O 1
ATOM 1560 N N . SER A 1 210 ? -11.019 16.373 -19.045 1.00 67.19 210 SER A N 1
ATOM 1561 C CA . SER A 1 210 ? -11.904 16.883 -18.004 1.00 67.19 210 SER A CA 1
ATOM 1562 C C . SER A 1 210 ? -11.273 18.113 -17.355 1.00 67.19 210 SER A C 1
ATOM 1564 O O . SER A 1 210 ? -10.069 18.130 -17.116 1.00 67.19 210 SER A O 1
ATOM 1566 N N . SER A 1 211 ? -12.068 19.155 -17.088 1.00 79.50 211 SER A N 1
ATOM 1567 C CA . SER A 1 211 ? -11.532 20.358 -16.442 1.00 79.50 211 SER A CA 1
ATOM 1568 C C . SER A 1 211 ? -11.046 20.037 -15.026 1.00 79.50 211 SER A C 1
ATOM 1570 O O . SER A 1 211 ? -11.560 19.114 -14.384 1.00 79.50 211 SER A O 1
ATOM 1572 N N . ASP A 1 212 ? -10.111 20.834 -14.505 1.00 83.00 212 ASP A N 1
ATOM 1573 C CA . ASP A 1 212 ? -9.615 20.713 -13.126 1.00 83.00 212 ASP A CA 1
ATOM 1574 C C . ASP A 1 212 ? -10.759 20.667 -12.099 1.00 83.00 212 ASP A C 1
ATOM 1576 O O . ASP A 1 212 ? -10.682 19.970 -11.087 1.00 83.00 212 ASP A O 1
ATOM 1580 N N . THR A 1 213 ? -11.879 21.336 -12.395 1.00 86.25 213 THR A N 1
ATOM 1581 C CA . THR A 1 213 ? -13.101 21.302 -11.584 1.00 86.25 213 THR A CA 1
ATOM 1582 C C . THR A 1 213 ? -13.679 19.894 -11.459 1.00 86.25 213 THR A C 1
ATOM 1584 O O . THR A 1 213 ? -14.092 19.507 -10.371 1.00 86.25 213 THR A O 1
ATOM 1587 N N . VAL A 1 214 ? -13.695 19.109 -12.539 1.00 85.88 214 VAL A N 1
ATOM 1588 C CA . VAL A 1 214 ? -14.198 17.726 -12.529 1.00 85.88 214 VAL A CA 1
ATOM 1589 C C . VAL A 1 214 ? -13.287 16.831 -11.695 1.00 85.88 214 VAL A C 1
ATOM 1591 O O . VAL A 1 214 ? -13.778 15.980 -10.955 1.00 85.88 214 VAL A O 1
ATOM 1594 N N . ILE A 1 215 ? -11.970 17.044 -11.767 1.00 85.31 215 ILE A N 1
ATOM 1595 C CA . ILE A 1 215 ? -10.995 16.294 -10.968 1.00 85.31 215 ILE A CA 1
ATOM 1596 C C . ILE A 1 215 ? -11.215 16.580 -9.481 1.00 85.31 215 ILE A C 1
ATOM 1598 O O . ILE A 1 215 ? -11.408 15.650 -8.699 1.00 85.31 215 ILE A O 1
ATOM 1602 N N . ILE A 1 216 ? -11.265 17.858 -9.101 1.00 89.62 216 ILE A N 1
ATOM 1603 C CA . ILE A 1 216 ? -11.493 18.279 -7.713 1.00 89.62 216 ILE A CA 1
ATOM 1604 C C . ILE A 1 216 ? -12.850 17.772 -7.209 1.00 89.62 216 ILE A C 1
ATOM 1606 O O . ILE A 1 216 ? -12.928 17.213 -6.116 1.00 89.62 216 ILE A O 1
ATOM 1610 N N . ALA A 1 217 ? -13.909 17.906 -8.012 1.00 91.88 217 ALA A N 1
ATOM 1611 C CA . ALA A 1 217 ? -15.242 17.427 -7.657 1.00 91.88 217 ALA A CA 1
ATOM 1612 C C . ALA A 1 217 ? -15.283 15.903 -7.474 1.00 91.88 217 ALA A C 1
ATOM 1614 O O . ALA A 1 217 ? -15.933 15.426 -6.549 1.00 91.88 217 ALA A O 1
ATOM 1615 N N . SER A 1 218 ? -14.560 15.142 -8.300 1.00 90.38 218 SER A N 1
ATOM 1616 C CA . SER A 1 218 ? -14.472 13.682 -8.170 1.00 90.38 218 SER A CA 1
ATOM 1617 C C . SER A 1 218 ? -13.738 13.282 -6.891 1.00 90.38 218 SER A C 1
ATOM 1619 O O . SER A 1 218 ? -14.222 12.438 -6.142 1.00 90.38 218 SER A O 1
ATOM 1621 N N . VAL A 1 219 ? -12.601 13.925 -6.602 1.00 92.38 219 VAL A N 1
ATOM 1622 C CA . VAL A 1 219 ? -11.807 13.667 -5.390 1.00 92.38 219 VAL A CA 1
ATOM 1623 C C . VAL A 1 219 ? -12.610 13.974 -4.131 1.00 92.38 219 VAL A C 1
ATOM 1625 O O . VAL A 1 219 ? -12.723 13.122 -3.251 1.00 92.38 219 VAL A O 1
ATOM 1628 N N . LEU A 1 220 ? -13.204 15.168 -4.052 1.00 95.06 220 LEU A N 1
ATOM 1629 C CA . LEU A 1 220 ? -14.015 15.565 -2.903 1.00 95.06 220 LEU A CA 1
ATOM 1630 C C . LEU A 1 220 ? -15.291 14.724 -2.803 1.00 95.06 220 LEU A C 1
ATOM 1632 O O . LEU A 1 220 ? -15.649 14.293 -1.712 1.00 95.06 220 LEU A O 1
ATOM 1636 N N . GLY A 1 221 ? -15.949 14.442 -3.929 1.00 95.75 221 GLY A N 1
ATOM 1637 C CA . GLY A 1 221 ? -17.157 13.622 -3.982 1.00 95.75 221 GLY A CA 1
ATOM 1638 C C . GLY A 1 221 ? -16.930 12.214 -3.436 1.00 95.75 221 GLY A C 1
ATOM 1639 O O . GLY A 1 221 ? -17.705 11.757 -2.597 1.00 95.75 221 GLY A O 1
ATOM 1640 N N . VAL A 1 222 ? -15.839 11.550 -3.838 1.00 95.44 222 VAL A N 1
ATOM 1641 C CA . VAL A 1 222 ? -15.481 10.231 -3.294 1.00 95.44 222 VAL A CA 1
ATOM 1642 C C . VAL A 1 222 ? -15.072 10.335 -1.827 1.00 95.44 222 VAL A C 1
ATOM 1644 O O . VAL A 1 222 ? -15.569 9.555 -1.020 1.00 95.44 222 VAL A O 1
ATOM 1647 N N . ALA A 1 223 ? -14.242 11.312 -1.450 1.00 95.94 223 ALA A N 1
ATOM 1648 C CA . ALA A 1 223 ? -13.805 11.485 -0.064 1.00 95.94 223 ALA A CA 1
ATOM 1649 C C . ALA A 1 223 ? -14.993 11.681 0.899 1.00 95.94 223 ALA A C 1
ATOM 1651 O O . ALA A 1 223 ? -15.107 10.971 1.900 1.00 95.94 223 ALA A O 1
ATOM 1652 N N . PHE A 1 224 ? -15.921 12.590 0.579 1.00 96.94 224 PHE A N 1
ATOM 1653 C CA . PHE A 1 224 ? -17.128 12.816 1.380 1.00 96.94 224 PHE A CA 1
ATOM 1654 C C . PHE A 1 224 ? -18.106 11.641 1.306 1.00 96.94 224 PHE A C 1
ATOM 1656 O O . PHE A 1 224 ? -18.712 11.296 2.320 1.00 96.94 224 PHE A O 1
ATOM 1663 N N . GLY A 1 225 ? -18.238 10.994 0.145 1.00 96.88 225 GLY A N 1
ATOM 1664 C CA . GLY A 1 225 ? -19.061 9.797 -0.014 1.00 96.88 225 GLY A CA 1
ATOM 1665 C C . GLY A 1 225 ? -18.589 8.657 0.889 1.00 96.88 225 GLY A C 1
ATOM 1666 O O . GLY A 1 225 ? -19.385 8.076 1.624 1.00 96.88 225 GLY A O 1
ATOM 1667 N N . VAL A 1 226 ? -17.282 8.389 0.918 1.00 96.44 226 VAL A N 1
ATOM 1668 C CA . VAL A 1 226 ? -16.678 7.388 1.806 1.00 96.44 226 VAL A CA 1
ATOM 1669 C C . VAL A 1 226 ? -16.824 7.801 3.271 1.00 96.44 226 VAL A C 1
ATOM 1671 O O . VAL A 1 226 ? -17.213 6.969 4.088 1.00 96.44 226 VAL A O 1
ATOM 1674 N N . ALA A 1 227 ? -16.598 9.073 3.617 1.00 96.75 227 ALA A N 1
ATOM 1675 C CA . ALA A 1 227 ? -16.816 9.573 4.978 1.00 96.75 227 ALA A CA 1
ATOM 1676 C C . ALA A 1 227 ? -18.257 9.333 5.457 1.00 96.75 227 ALA A C 1
ATOM 1678 O O . ALA A 1 227 ? -18.477 8.888 6.586 1.00 96.75 227 ALA A O 1
ATOM 1679 N N . ALA A 1 228 ? -19.240 9.589 4.588 1.00 96.88 228 ALA A N 1
ATOM 1680 C CA . ALA A 1 228 ? -20.650 9.355 4.866 1.00 96.88 228 ALA A CA 1
ATOM 1681 C C . ALA A 1 228 ? -20.941 7.859 5.045 1.00 96.88 228 ALA A C 1
ATOM 1683 O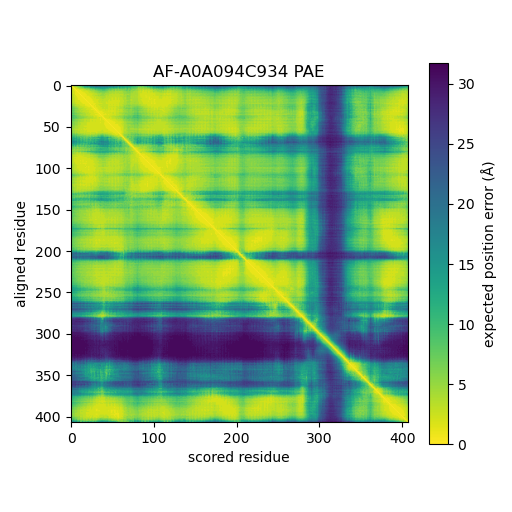 O . ALA A 1 228 ? -21.577 7.480 6.026 1.00 96.88 228 ALA A O 1
ATOM 1684 N N . LEU A 1 229 ? -20.418 6.995 4.168 1.00 96.00 229 LEU A N 1
ATOM 1685 C CA . LEU A 1 229 ? -20.569 5.540 4.292 1.00 96.00 229 LEU A CA 1
ATOM 1686 C C . LEU A 1 229 ? -19.962 5.009 5.595 1.00 96.00 229 LEU A C 1
ATOM 1688 O O . LEU A 1 229 ? -20.600 4.238 6.308 1.00 96.00 229 LEU A O 1
ATOM 1692 N N . VAL A 1 230 ? -18.764 5.465 5.958 1.00 95.81 230 VAL A N 1
ATOM 1693 C CA . VAL A 1 230 ? -18.114 5.116 7.228 1.00 95.81 230 VAL A CA 1
ATOM 1694 C C . VAL A 1 230 ? -18.958 5.581 8.414 1.00 95.81 230 VAL A C 1
ATOM 1696 O O . VAL A 1 230 ? -19.167 4.825 9.360 1.00 95.81 230 VAL A O 1
ATOM 1699 N N . THR A 1 231 ? -19.511 6.791 8.343 1.00 95.50 231 THR A N 1
ATOM 1700 C CA . THR A 1 231 ? -20.367 7.348 9.400 1.00 95.50 231 THR A CA 1
ATOM 1701 C C . THR A 1 231 ? -21.678 6.575 9.558 1.00 95.50 231 THR A C 1
ATOM 1703 O O . THR A 1 231 ? -22.136 6.370 10.678 1.00 95.50 231 THR A O 1
ATOM 1706 N N . VAL A 1 232 ? -22.280 6.127 8.455 1.00 95.62 232 VAL A N 1
ATOM 1707 C CA . VAL A 1 232 ? -23.580 5.437 8.450 1.00 95.62 232 VAL A CA 1
ATOM 1708 C C . VAL A 1 232 ? -23.453 3.948 8.768 1.00 95.62 232 VAL A C 1
ATOM 1710 O O . VAL A 1 232 ? -24.339 3.396 9.417 1.00 95.62 232 VAL A O 1
ATOM 1713 N N . PHE A 1 233 ? -22.377 3.289 8.334 1.00 95.31 233 PHE A N 1
ATOM 1714 C CA . PHE A 1 233 ? -22.227 1.835 8.450 1.00 95.31 233 PHE A CA 1
ATOM 1715 C C . PHE A 1 233 ? -21.171 1.418 9.477 1.00 95.31 233 PHE A C 1
ATOM 1717 O O . PHE A 1 233 ? -21.476 0.662 10.401 1.00 95.31 233 PHE A O 1
ATOM 1724 N N . LEU A 1 234 ? -19.945 1.941 9.373 1.00 94.31 234 LEU A N 1
ATOM 1725 C CA . LEU A 1 234 ? -18.842 1.517 10.240 1.00 94.31 234 LEU A CA 1
ATOM 1726 C C . LEU A 1 234 ? -18.968 2.073 11.666 1.00 94.31 234 LEU A C 1
ATOM 1728 O O . LEU A 1 234 ? -18.764 1.328 12.619 1.00 94.31 234 LEU A O 1
ATOM 1732 N N . LEU A 1 235 ? -19.337 3.345 11.850 1.00 94.25 235 LEU A N 1
ATOM 1733 C CA . LEU A 1 235 ? -19.436 3.924 13.197 1.00 94.25 235 LEU A CA 1
ATOM 1734 C C . LEU A 1 235 ? -20.525 3.273 14.067 1.00 94.25 235 LEU A C 1
ATOM 1736 O O . LEU A 1 235 ? -20.230 2.994 15.228 1.00 94.25 235 LEU A O 1
ATOM 1740 N N . PRO A 1 236 ? -21.745 2.969 13.578 1.00 94.06 236 PRO A N 1
ATOM 1741 C CA . PRO A 1 236 ? -22.726 2.221 14.368 1.00 94.06 236 PRO A CA 1
ATOM 1742 C C . PRO A 1 236 ? -22.252 0.821 14.750 1.00 94.06 236 PRO A C 1
ATOM 1744 O O . PRO A 1 236 ? -22.495 0.375 15.873 1.00 94.06 236 PRO A O 1
ATOM 1747 N N . TYR A 1 237 ? -21.543 0.150 13.841 1.00 93.62 237 TYR A N 1
ATOM 1748 C CA . TYR A 1 237 ? -20.926 -1.145 14.107 1.00 93.62 237 TYR A CA 1
ATOM 1749 C C . TYR A 1 237 ? -19.866 -1.040 15.212 1.00 93.62 237 TYR A C 1
ATOM 1751 O O . TYR A 1 237 ? -19.960 -1.738 16.221 1.00 93.62 237 TYR A O 1
ATOM 1759 N N . LEU A 1 238 ? -18.920 -0.103 15.082 1.00 92.25 238 LEU A N 1
ATOM 1760 C CA . LEU A 1 238 ? -17.884 0.146 16.087 1.00 92.25 238 LEU A CA 1
ATOM 1761 C C . LEU A 1 238 ? -18.478 0.596 17.424 1.00 92.25 238 LEU A C 1
ATOM 1763 O O . LEU A 1 238 ? -17.980 0.199 18.472 1.00 92.25 238 LEU A O 1
ATOM 1767 N N . HIS A 1 239 ? -19.544 1.405 17.417 1.00 92.00 239 HIS A N 1
ATOM 1768 C CA . HIS A 1 239 ? -20.227 1.839 18.640 1.00 92.00 239 HIS A CA 1
ATOM 1769 C C . HIS A 1 239 ? -20.705 0.624 19.423 1.00 92.00 239 HIS A C 1
ATOM 1771 O O . HIS A 1 239 ? -20.493 0.509 20.630 1.00 92.00 239 HIS A O 1
ATOM 1777 N N . ARG A 1 240 ? -21.340 -0.305 18.713 1.00 90.00 240 ARG A N 1
ATOM 1778 C CA . ARG A 1 240 ? -21.922 -1.479 19.331 1.00 90.00 240 ARG A CA 1
ATOM 1779 C C . ARG A 1 240 ? -20.860 -2.489 19.774 1.00 90.00 240 ARG A C 1
ATOM 1781 O O . ARG A 1 240 ? -20.992 -3.062 20.848 1.00 90.00 240 ARG A O 1
ATOM 1788 N N . LEU A 1 241 ? -19.776 -2.621 19.015 1.00 89.50 241 LEU A N 1
ATOM 1789 C CA . LEU A 1 241 ? -18.650 -3.479 19.375 1.00 89.50 241 LEU A CA 1
ATOM 1790 C C . LEU A 1 241 ? -17.860 -2.935 20.577 1.00 89.50 241 LEU A C 1
ATOM 1792 O O . LEU A 1 241 ? -17.591 -3.666 21.519 1.00 89.50 241 LEU A O 1
ATOM 1796 N N . LEU A 1 242 ? -17.507 -1.646 20.576 1.00 89.88 242 LEU A N 1
ATOM 1797 C CA . LEU A 1 242 ? -16.524 -1.085 21.515 1.00 89.88 242 LEU A CA 1
ATOM 1798 C C . LEU A 1 242 ? -17.141 -0.419 22.750 1.00 89.88 242 LEU A C 1
ATOM 1800 O O . LEU A 1 242 ? -16.557 -0.477 23.835 1.00 89.88 242 LEU A O 1
ATOM 1804 N N . ILE A 1 243 ? -18.295 0.240 22.589 1.00 88.38 243 ILE A N 1
ATOM 1805 C CA . ILE A 1 243 ? -18.975 0.957 23.682 1.00 88.38 243 ILE A CA 1
ATOM 1806 C C . ILE A 1 243 ? -20.032 0.066 24.331 1.00 88.38 243 ILE A C 1
ATOM 1808 O O . ILE A 1 243 ? -20.131 0.048 25.553 1.00 88.38 243 ILE A O 1
ATOM 1812 N N . LYS A 1 244 ? -20.823 -0.659 23.528 1.00 87.12 244 LYS A N 1
ATOM 1813 C CA . LYS A 1 244 ? -21.821 -1.607 24.053 1.00 87.12 244 LYS A CA 1
ATOM 1814 C C . LYS A 1 244 ? -21.258 -2.994 24.339 1.00 87.12 244 LYS A C 1
ATOM 1816 O O . LYS A 1 244 ? -21.946 -3.755 25.004 1.00 87.12 244 LYS A O 1
ATOM 1821 N N . GLU A 1 245 ? -20.042 -3.294 23.882 1.00 86.56 245 GLU A N 1
ATOM 1822 C CA . GLU A 1 245 ? -19.382 -4.574 24.160 1.00 86.56 245 GLU A CA 1
ATOM 1823 C C . GLU A 1 245 ? -20.173 -5.798 23.650 1.00 86.56 245 GLU A C 1
ATOM 1825 O O . GLU A 1 245 ? -20.153 -6.874 24.244 1.00 86.56 245 GLU A O 1
ATOM 1830 N N . ASP A 1 246 ? -20.880 -5.638 22.523 1.00 86.12 246 ASP A N 1
ATOM 1831 C CA . ASP A 1 246 ? -21.702 -6.693 21.915 1.00 86.12 246 ASP A CA 1
ATOM 1832 C C . ASP A 1 246 ? -20.830 -7.765 21.242 1.00 86.12 246 ASP A C 1
ATOM 1834 O O . ASP A 1 246 ? -20.408 -7.625 20.093 1.00 86.12 246 ASP A O 1
ATOM 1838 N N . TRP A 1 247 ? -20.574 -8.848 21.976 1.00 82.44 247 TRP A N 1
ATOM 1839 C CA . TRP A 1 247 ? -19.747 -9.978 21.547 1.00 82.44 247 TRP A CA 1
ATOM 1840 C C . TRP A 1 247 ? -20.401 -10.870 20.476 1.00 82.44 247 TRP A C 1
ATOM 1842 O O . TRP A 1 247 ? -19.714 -11.627 19.796 1.00 82.44 247 TRP A O 1
ATOM 1852 N N . GLU A 1 248 ? -21.717 -10.772 20.261 1.00 85.88 248 GLU A N 1
ATOM 1853 C CA . GLU A 1 248 ? -22.417 -11.522 19.207 1.00 85.88 248 GLU A CA 1
ATOM 1854 C C . GLU A 1 248 ? -22.322 -10.842 17.829 1.00 85.88 248 GLU A C 1
ATOM 1856 O O . GLU A 1 248 ? -22.917 -11.298 16.841 1.00 85.88 248 GLU A O 1
ATOM 1861 N N . LEU A 1 249 ? -21.658 -9.687 17.743 1.00 86.25 249 LEU A N 1
ATOM 1862 C CA . LEU A 1 249 ? -21.460 -8.994 16.479 1.00 86.25 249 LEU A CA 1
ATOM 1863 C C . LEU A 1 249 ? -20.590 -9.821 15.537 1.00 86.25 249 LEU A C 1
ATOM 1865 O O . LEU A 1 249 ? -19.467 -10.198 15.849 1.00 86.25 249 LEU A O 1
ATOM 1869 N N . LYS A 1 250 ? -21.103 -10.042 14.327 1.00 88.19 250 LYS A N 1
ATOM 1870 C CA . LYS A 1 250 ? -20.343 -10.624 13.224 1.00 88.19 250 LYS A CA 1
ATOM 1871 C C . LYS A 1 250 ? -20.029 -9.546 12.198 1.00 88.19 250 LYS A C 1
ATOM 1873 O O . LYS A 1 250 ? -20.783 -8.583 12.062 1.00 88.19 250 LYS A O 1
ATOM 1878 N N . TRP A 1 251 ? -18.965 -9.749 11.426 1.00 85.19 251 TRP A N 1
ATOM 1879 C CA . TRP A 1 251 ? -18.465 -8.778 10.443 1.00 85.19 251 TRP A CA 1
ATOM 1880 C C . TRP A 1 251 ? -19.549 -8.266 9.475 1.00 85.19 251 TRP A C 1
ATOM 1882 O O . TRP A 1 251 ? -19.588 -7.081 9.160 1.00 85.19 251 TRP A O 1
ATOM 1892 N N . TYR A 1 252 ? -20.478 -9.131 9.048 1.00 87.88 252 TYR A N 1
ATOM 1893 C CA . TYR A 1 252 ? -21.540 -8.778 8.100 1.00 87.88 252 TYR A CA 1
ATOM 1894 C C . TYR A 1 252 ? -22.636 -7.891 8.708 1.00 87.88 252 TYR A C 1
ATOM 1896 O O . TYR A 1 252 ? -23.435 -7.313 7.974 1.00 87.88 252 TYR A O 1
ATOM 1904 N N . HIS A 1 253 ? -22.690 -7.735 10.034 1.00 91.12 253 HIS A N 1
ATOM 1905 C CA . HIS A 1 253 ? -23.648 -6.827 10.661 1.00 91.12 253 HIS A CA 1
ATOM 1906 C C . HIS A 1 253 ? -23.382 -5.361 10.309 1.00 91.12 253 HIS A C 1
ATOM 1908 O O . HIS A 1 253 ? -24.311 -4.563 10.392 1.00 91.12 253 HIS A O 1
ATOM 1914 N N . ILE A 1 254 ? -22.174 -5.011 9.847 1.00 90.81 254 ILE A N 1
ATOM 1915 C CA . ILE A 1 254 ? -21.836 -3.659 9.382 1.00 90.81 254 ILE A CA 1
ATOM 1916 C C . ILE A 1 254 ? -22.850 -3.109 8.364 1.00 90.81 254 ILE A C 1
ATOM 1918 O O . ILE A 1 254 ? -23.169 -1.924 8.395 1.00 90.81 254 ILE A O 1
ATOM 1922 N N . PHE A 1 255 ? -23.434 -3.971 7.522 1.00 91.50 255 PHE A N 1
ATOM 1923 C CA . PHE A 1 255 ? -24.400 -3.581 6.492 1.00 91.50 255 PHE A CA 1
ATOM 1924 C C . PHE A 1 255 ? -25.768 -3.151 7.042 1.00 91.50 255 PHE A C 1
ATOM 1926 O O . PHE A 1 255 ? -26.533 -2.511 6.325 1.00 91.50 255 PHE A O 1
ATOM 1933 N N . TYR A 1 256 ? -26.082 -3.433 8.311 1.00 89.44 256 TYR A N 1
ATOM 1934 C CA . TYR A 1 256 ? -27.303 -2.930 8.952 1.00 89.44 256 TYR A CA 1
ATOM 1935 C C . TYR A 1 256 ? -27.224 -1.437 9.304 1.00 89.44 256 TYR A C 1
ATOM 1937 O O . TYR A 1 256 ? -28.257 -0.811 9.560 1.00 89.44 256 TYR A O 1
ATOM 1945 N N . GLY A 1 257 ? -26.016 -0.864 9.325 1.00 91.88 257 GLY A N 1
ATOM 1946 C CA . GLY A 1 257 ? -25.776 0.557 9.558 1.00 91.88 257 GLY A CA 1
ATOM 1947 C C . GLY A 1 257 ? -26.528 1.105 10.776 1.00 91.88 257 GLY A C 1
ATOM 1948 O O . GLY A 1 257 ? -26.379 0.554 11.866 1.00 91.88 257 GLY A O 1
ATOM 1949 N N . PRO A 1 258 ? -27.377 2.144 10.650 1.00 92.06 258 PRO A N 1
ATOM 1950 C CA . PRO A 1 258 ? -28.057 2.745 11.800 1.00 92.06 258 PRO A CA 1
ATOM 1951 C C . PRO A 1 258 ? -29.011 1.799 12.544 1.00 92.06 258 PRO A C 1
ATOM 1953 O O . PRO A 1 258 ? -29.302 2.026 13.719 1.00 92.06 258 PRO A O 1
ATOM 1956 N N . LEU A 1 259 ? -29.500 0.731 11.901 1.00 90.19 259 LEU A N 1
ATOM 1957 C CA . LEU A 1 259 ? -30.399 -0.237 12.541 1.00 90.19 259 LEU A CA 1
ATOM 1958 C C . LEU A 1 259 ? -29.700 -1.020 13.660 1.00 90.19 259 LEU A C 1
ATOM 1960 O O . LEU A 1 259 ? -30.360 -1.427 14.614 1.00 90.19 259 LEU A O 1
ATOM 1964 N N . LEU A 1 260 ? -28.369 -1.148 13.610 1.00 88.44 260 LEU A N 1
ATOM 1965 C CA . LEU A 1 260 ? -27.577 -1.727 14.699 1.00 88.44 260 LEU A CA 1
ATOM 1966 C C . LEU A 1 260 ? -27.773 -0.992 16.020 1.00 88.44 260 LEU A C 1
ATOM 1968 O O . LEU A 1 260 ? -27.764 -1.627 17.068 1.00 88.44 260 LEU A O 1
ATOM 1972 N N . LEU A 1 261 ? -27.983 0.324 15.995 1.00 86.31 261 LEU A N 1
ATOM 1973 C CA . LEU A 1 261 ? -28.175 1.110 17.217 1.00 86.31 261 LEU A CA 1
ATOM 1974 C C . LEU A 1 261 ? -29.503 0.788 17.916 1.00 86.31 261 LEU A C 1
ATOM 1976 O O . LEU A 1 261 ? -29.653 1.094 19.093 1.00 86.31 261 LEU A O 1
ATOM 1980 N N . LYS A 1 262 ? -30.448 0.157 17.207 1.00 86.12 262 LYS A N 1
ATOM 1981 C CA . LYS A 1 262 ? -31.762 -0.242 17.731 1.00 86.12 262 LYS A CA 1
ATOM 1982 C C . LYS A 1 262 ? -31.826 -1.690 18.214 1.00 86.12 262 LYS A C 1
ATOM 1984 O O . LYS A 1 262 ? -32.848 -2.089 18.764 1.00 86.12 262 LYS A O 1
ATOM 1989 N N . ARG A 1 263 ? -30.785 -2.500 17.987 1.00 82.19 263 ARG A N 1
ATOM 1990 C CA . ARG A 1 263 ? -30.737 -3.874 18.515 1.00 82.19 263 ARG A CA 1
ATOM 1991 C C . ARG A 1 263 ? -30.729 -3.801 20.059 1.00 82.19 263 ARG A C 1
ATOM 1993 O O . ARG A 1 263 ? -30.186 -2.845 20.612 1.00 82.19 263 ARG A O 1
ATOM 2000 N N . GLY A 1 264 ? -31.386 -4.751 20.727 1.00 82.38 264 GLY A N 1
ATOM 2001 C CA . GLY A 1 264 ? -31.669 -4.715 22.173 1.00 82.38 264 GLY A CA 1
ATOM 2002 C C . GLY A 1 264 ? -30.436 -4.809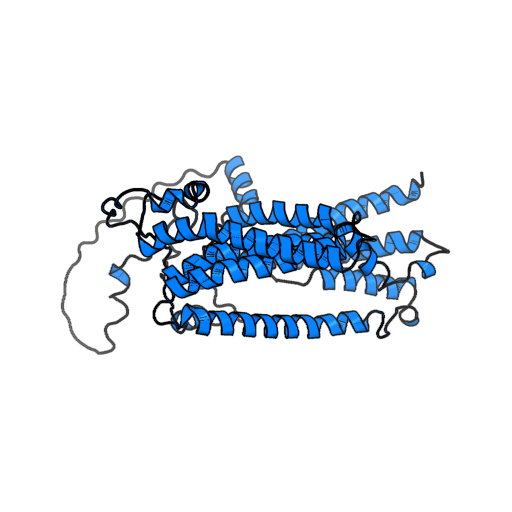 23.079 1.00 82.38 264 GLY A C 1
ATOM 2003 O O . GLY A 1 264 ? -29.309 -4.588 22.630 1.00 82.38 264 GLY A O 1
ATOM 2004 N N . ASP A 1 265 ? -30.652 -5.130 24.352 1.00 80.94 265 ASP A N 1
ATOM 2005 C CA . ASP A 1 265 ? -29.570 -5.250 25.332 1.00 80.94 265 ASP A CA 1
ATOM 2006 C C . ASP A 1 265 ? -28.581 -6.364 24.975 1.00 80.94 265 ASP A C 1
ATOM 2008 O O . ASP A 1 265 ? -28.916 -7.343 24.304 1.00 80.94 265 ASP A O 1
ATOM 2012 N N . VAL A 1 266 ? -27.330 -6.173 25.389 1.00 81.56 266 VAL A N 1
ATOM 2013 C CA . VAL A 1 266 ? -26.240 -7.106 25.103 1.00 81.56 266 VAL A CA 1
ATOM 2014 C C . VAL A 1 266 ? -26.323 -8.286 26.078 1.00 81.56 266 VAL A C 1
ATOM 2016 O O . VAL A 1 266 ? -26.411 -8.052 27.286 1.00 81.56 266 VAL A O 1
ATOM 2019 N N . PRO A 1 267 ? -26.314 -9.542 25.592 1.00 78.31 267 PRO A N 1
ATOM 2020 C CA . PRO A 1 267 ? -26.343 -10.711 26.463 1.00 78.31 267 PRO A CA 1
ATOM 2021 C C . PRO A 1 267 ? -25.063 -10.808 27.306 1.00 78.31 267 PRO A C 1
ATOM 2023 O O . PRO A 1 267 ? -24.010 -10.322 26.879 1.00 78.31 267 PRO A O 1
ATOM 2026 N N . PRO A 1 268 ? -25.119 -11.454 28.487 1.00 76.75 268 PRO A N 1
ATOM 2027 C CA . PRO A 1 268 ? -23.957 -11.595 29.353 1.00 76.75 268 PRO A CA 1
ATOM 2028 C C . PRO A 1 268 ? -22.813 -12.279 28.602 1.00 76.75 268 PRO A C 1
ATOM 2030 O O . PRO A 1 268 ? -22.999 -13.270 27.895 1.00 76.75 268 PRO A O 1
ATOM 2033 N N . LYS A 1 269 ? -21.631 -11.687 28.727 1.00 78.69 269 LYS A N 1
ATOM 2034 C CA . LYS A 1 269 ? -20.419 -12.089 28.026 1.00 78.69 269 LYS A CA 1
ATOM 2035 C C . LYS A 1 269 ? -19.845 -13.385 28.633 1.00 78.69 269 LYS A C 1
ATOM 2037 O O . LYS A 1 269 ? -19.727 -13.444 29.856 1.00 78.69 269 LYS A O 1
ATOM 2042 N N . PRO A 1 270 ? -19.445 -14.388 27.828 1.00 81.56 270 PRO A N 1
ATOM 2043 C CA . PRO A 1 270 ? -18.676 -15.537 28.316 1.00 81.56 270 PRO A CA 1
ATOM 2044 C C . PRO A 1 270 ? -17.316 -15.101 28.891 1.00 81.56 270 PRO A C 1
ATOM 2046 O O . PRO A 1 270 ? -16.681 -14.207 28.327 1.00 81.56 270 PRO A O 1
ATOM 2049 N N . GLU A 1 271 ? -16.854 -15.731 29.978 1.00 70.00 271 GLU A N 1
ATOM 2050 C CA . GLU A 1 271 ? -15.628 -15.332 30.701 1.00 70.00 271 GLU A CA 1
ATOM 2051 C C . GLU A 1 271 ? -14.365 -15.348 29.817 1.00 70.00 271 GLU A C 1
ATOM 2053 O O . GLU A 1 271 ? -13.539 -14.444 29.921 1.00 70.00 271 GLU A O 1
ATOM 2058 N N . ASP A 1 272 ? -14.272 -16.284 28.867 1.00 70.81 272 ASP A N 1
ATOM 2059 C CA . ASP A 1 272 ? -13.101 -16.457 27.990 1.00 70.81 272 ASP A CA 1
ATOM 2060 C C . ASP A 1 272 ? -13.116 -15.593 26.716 1.00 70.81 272 ASP A C 1
ATOM 2062 O O . ASP A 1 272 ? -12.218 -15.690 25.877 1.00 70.81 272 ASP A O 1
ATOM 2066 N N . HIS A 1 273 ? -14.144 -14.768 26.502 1.00 71.88 273 HIS A N 1
ATOM 2067 C CA . HIS A 1 273 ? -14.264 -14.024 25.249 1.00 71.88 273 HIS A CA 1
ATOM 2068 C C . HIS A 1 273 ? -13.528 -12.679 25.326 1.00 71.88 273 HIS A C 1
ATOM 2070 O O . HIS A 1 273 ? -13.851 -11.833 26.151 1.00 71.88 273 HIS A O 1
ATOM 2076 N N . GLU A 1 274 ? -12.563 -12.399 24.456 1.00 72.12 274 GLU A N 1
ATOM 2077 C CA . GLU A 1 274 ? -12.001 -11.047 24.306 1.00 72.12 274 GLU A CA 1
ATOM 2078 C C . GLU A 1 274 ? -12.756 -10.308 23.186 1.00 72.12 274 GLU A C 1
ATOM 2080 O O . GLU A 1 274 ? -12.911 -10.828 22.087 1.00 72.12 274 GLU A O 1
ATOM 2085 N N . ILE A 1 275 ? -13.261 -9.097 23.457 1.00 76.81 275 ILE A N 1
ATOM 2086 C CA . ILE A 1 275 ? -14.040 -8.306 22.473 1.00 76.81 275 ILE A CA 1
ATOM 2087 C C . ILE A 1 275 ? -13.116 -7.647 21.450 1.00 76.81 275 ILE A C 1
ATOM 2089 O O . ILE A 1 275 ? -13.468 -7.458 20.288 1.00 76.81 275 ILE A O 1
ATOM 2093 N N . VAL A 1 276 ? -11.938 -7.254 21.920 1.00 78.75 276 VAL A N 1
ATOM 2094 C CA . VAL A 1 276 ? -10.918 -6.557 21.153 1.00 78.75 276 VAL A CA 1
ATOM 2095 C C . VAL A 1 276 ? -9.613 -7.295 21.364 1.00 78.75 276 VAL A C 1
ATOM 2097 O O . VAL A 1 276 ? -9.286 -7.649 22.494 1.00 78.75 276 VAL A O 1
ATOM 2100 N N . THR A 1 277 ? -8.877 -7.493 20.277 1.00 76.12 277 THR A N 1
ATOM 2101 C CA . THR A 1 277 ? -7.528 -8.052 20.298 1.00 76.12 277 THR A CA 1
ATOM 2102 C C . THR A 1 277 ? -6.634 -7.246 21.234 1.00 76.12 277 THR A C 1
ATOM 2104 O O . THR A 1 277 ? -6.512 -6.031 21.079 1.00 76.12 277 THR A O 1
ATOM 2107 N N . ASP A 1 278 ? -5.977 -7.914 22.180 1.00 77.94 278 ASP A N 1
ATOM 2108 C CA . ASP A 1 278 ? -4.937 -7.264 22.968 1.00 77.94 278 ASP A CA 1
ATOM 2109 C C . ASP A 1 278 ? -3.646 -7.132 22.144 1.00 77.94 278 ASP A C 1
ATOM 2111 O O . ASP A 1 278 ? -2.916 -8.105 21.918 1.00 77.94 278 ASP A O 1
ATOM 2115 N N . TYR A 1 279 ? -3.368 -5.906 21.693 1.00 74.62 279 TYR A N 1
ATOM 2116 C CA . TYR A 1 279 ? -2.189 -5.567 20.895 1.00 74.62 279 TYR A CA 1
ATOM 2117 C C . TYR A 1 279 ? -0.879 -5.620 21.699 1.00 74.62 279 TYR A C 1
ATOM 2119 O O . TYR A 1 279 ? 0.200 -5.624 21.106 1.00 74.62 279 TYR A O 1
ATOM 2127 N N . TYR A 1 280 ? -0.953 -5.710 23.034 1.00 72.62 280 TYR A N 1
ATOM 2128 C CA . TYR A 1 280 ? 0.205 -5.719 23.935 1.00 72.62 280 TYR A CA 1
ATOM 2129 C C . TYR A 1 280 ? 0.450 -7.069 24.624 1.00 72.62 280 TYR A C 1
ATOM 2131 O O . TYR A 1 280 ? 1.415 -7.196 25.387 1.00 72.62 280 TYR A O 1
ATOM 2139 N N . LYS A 1 281 ? -0.404 -8.071 24.387 1.00 68.00 281 LYS A N 1
ATOM 2140 C CA . LYS A 1 281 ? -0.299 -9.396 25.011 1.00 68.00 281 LYS A CA 1
ATOM 2141 C C . LYS A 1 281 ? 0.949 -10.129 24.512 1.00 68.00 281 LYS A C 1
ATOM 2143 O O . LYS A 1 281 ? 1.198 -10.212 23.308 1.00 68.00 281 LYS A O 1
ATOM 2148 N N . LYS A 1 282 ? 1.740 -10.656 25.454 1.00 57.84 282 LYS A N 1
ATOM 2149 C CA . LYS A 1 282 ? 2.919 -11.499 25.191 1.00 57.84 282 LYS A CA 1
ATOM 2150 C C . LYS A 1 282 ? 2.438 -12.919 24.864 1.00 57.84 282 LYS A C 1
ATOM 2152 O O . LYS A 1 282 ? 1.497 -13.397 25.490 1.00 57.84 282 LYS A O 1
ATOM 2157 N N . PHE A 1 283 ? 3.041 -13.569 23.872 1.00 51.75 283 PHE A N 1
ATOM 2158 C CA . PHE A 1 283 ? 2.651 -14.911 23.414 1.00 51.75 283 PHE A CA 1
ATOM 2159 C C . PHE A 1 283 ? 3.818 -15.890 23.541 1.00 51.75 283 PHE A C 1
ATOM 2161 O O . PHE A 1 283 ? 4.972 -15.482 23.375 1.00 51.75 283 PHE A O 1
ATOM 2168 N N . ASP A 1 284 ? 3.497 -17.150 23.855 1.00 44.78 284 ASP A N 1
ATOM 2169 C CA . ASP A 1 284 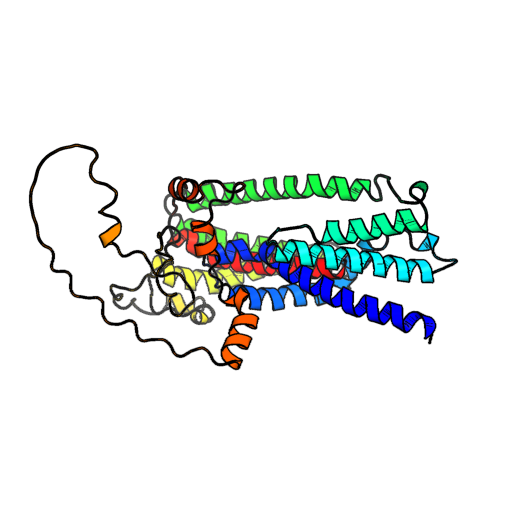? 4.450 -18.256 23.905 1.00 44.78 284 ASP A CA 1
ATOM 2170 C C . ASP A 1 284 ? 4.432 -18.954 22.545 1.00 44.78 284 ASP A C 1
ATOM 2172 O O . ASP A 1 284 ? 3.491 -19.652 22.167 1.00 44.78 284 ASP A O 1
ATOM 2176 N N . TYR A 1 285 ? 5.489 -18.722 21.780 1.00 46.88 285 TYR A N 1
ATOM 2177 C CA . TYR A 1 285 ? 5.609 -19.185 20.403 1.00 46.88 285 TYR A CA 1
ATOM 2178 C C . TYR A 1 285 ? 6.144 -20.630 20.302 1.00 46.88 285 TYR A C 1
ATOM 2180 O O . TYR A 1 285 ? 6.424 -21.093 19.198 1.00 46.88 285 TYR A O 1
ATOM 2188 N N . GLY A 1 286 ? 6.306 -21.344 21.428 1.00 40.94 286 GLY A N 1
ATOM 2189 C CA . GLY A 1 286 ? 6.616 -22.781 21.464 1.00 40.94 286 GLY A CA 1
ATOM 2190 C C . GLY A 1 286 ? 5.390 -23.701 21.355 1.00 40.94 286 GLY A C 1
ATOM 2191 O O . GLY A 1 286 ? 5.538 -24.901 21.120 1.00 40.94 286 GLY A O 1
ATOM 2192 N N . ALA A 1 287 ? 4.182 -23.154 21.504 1.00 38.09 287 ALA A N 1
ATOM 2193 C CA . ALA A 1 287 ? 2.927 -23.898 21.478 1.00 38.09 287 ALA A CA 1
ATOM 2194 C C . ALA A 1 287 ? 2.331 -24.015 20.053 1.00 38.09 287 ALA A C 1
ATOM 2196 O O . ALA A 1 287 ? 2.579 -23.156 19.202 1.00 38.09 287 ALA A O 1
ATOM 2197 N N . PRO A 1 288 ? 1.537 -25.070 19.761 1.00 36.69 288 PRO A N 1
ATOM 2198 C CA . PRO A 1 288 ? 0.916 -25.236 18.452 1.00 36.69 288 PRO A CA 1
ATOM 2199 C C . PRO A 1 288 ? 0.033 -24.027 18.095 1.00 36.69 288 PRO A C 1
ATOM 2201 O O . PRO A 1 288 ? -0.689 -23.538 18.968 1.00 36.69 288 PRO A O 1
ATOM 2204 N N . PRO A 1 289 ? 0.052 -23.558 16.830 1.00 44.81 289 PRO A N 1
ATOM 2205 C CA . PRO A 1 289 ? -0.749 -22.415 16.412 1.00 44.81 289 PRO A CA 1
ATOM 2206 C C . PRO A 1 289 ? -2.241 -22.676 16.641 1.00 44.81 289 PRO A C 1
ATOM 2208 O O . PRO A 1 289 ? -2.732 -23.794 16.450 1.00 44.81 289 PRO A O 1
ATOM 2211 N N . THR A 1 290 ? -2.968 -21.636 17.040 1.00 49.19 290 THR A N 1
ATOM 2212 C CA . THR A 1 290 ? -4.424 -21.666 17.197 1.00 49.19 290 THR A CA 1
ATOM 2213 C C . THR A 1 290 ? -5.108 -21.860 15.840 1.00 49.19 290 THR A C 1
ATOM 2215 O O . THR A 1 290 ? -4.493 -21.733 14.781 1.00 49.19 290 THR A O 1
ATOM 2218 N N . ALA A 1 291 ? -6.402 -22.196 15.836 1.00 41.56 291 ALA A N 1
ATOM 2219 C CA . ALA A 1 291 ? -7.147 -22.556 14.620 1.00 41.56 291 ALA A CA 1
ATOM 2220 C C . ALA A 1 291 ? -7.165 -21.467 13.518 1.00 41.56 291 ALA A C 1
ATOM 2222 O O . ALA A 1 291 ? -7.437 -21.766 12.356 1.00 41.56 291 ALA A O 1
ATOM 2223 N N . ASP A 1 292 ? -6.864 -20.218 13.869 1.00 43.72 292 ASP A N 1
ATOM 2224 C CA . ASP A 1 292 ? -6.726 -19.067 12.971 1.00 43.72 292 ASP A CA 1
ATOM 2225 C C . ASP A 1 292 ? -5.283 -18.820 12.481 1.00 43.72 292 ASP A C 1
ATOM 2227 O O . ASP A 1 292 ? -5.050 -17.922 11.670 1.00 43.72 292 ASP A O 1
ATOM 2231 N N . GLY A 1 293 ? -4.324 -19.638 12.922 1.00 41.47 293 GLY A N 1
ATOM 2232 C CA . GLY A 1 293 ? -2.905 -19.521 12.599 1.00 41.47 293 GLY A CA 1
ATOM 2233 C C . GLY A 1 293 ? -2.140 -18.510 13.455 1.00 41.47 293 GLY A C 1
ATOM 2234 O O . GLY A 1 293 ? -1.018 -18.170 13.088 1.00 41.47 293 GLY A O 1
ATOM 2235 N N . SER A 1 294 ? -2.718 -18.013 14.556 1.00 42.94 294 SER A N 1
ATOM 2236 C CA . SER A 1 294 ? -1.998 -17.171 15.518 1.00 42.94 294 SER A CA 1
ATOM 2237 C C . SER A 1 294 ? -1.258 -18.003 16.581 1.00 42.94 294 SER A C 1
ATOM 2239 O O . SER A 1 294 ? -1.495 -19.200 16.744 1.00 42.94 294 SER A O 1
ATOM 2241 N N . ALA A 1 295 ? -0.273 -17.401 17.252 1.00 40.34 295 ALA A N 1
ATOM 2242 C CA . ALA A 1 295 ? 0.465 -18.059 18.331 1.00 40.34 295 ALA A CA 1
ATOM 2243 C C . ALA A 1 295 ? -0.420 -18.252 19.573 1.00 40.34 295 ALA A C 1
ATOM 2245 O O . ALA A 1 295 ? -1.322 -17.449 19.815 1.00 40.34 295 ALA A O 1
ATOM 2246 N N . ALA A 1 296 ? -0.155 -19.279 20.386 1.00 38.06 296 ALA A N 1
ATOM 2247 C CA . ALA A 1 296 ? -0.919 -19.509 21.612 1.00 38.06 296 ALA A CA 1
ATOM 2248 C C . ALA A 1 296 ? -0.480 -18.548 22.743 1.00 38.06 296 ALA A C 1
ATOM 2250 O O . ALA A 1 296 ? 0.713 -18.254 22.890 1.00 38.06 296 ALA A O 1
ATOM 2251 N N . PRO A 1 297 ? -1.419 -17.984 23.525 1.00 41.44 297 PRO A N 1
ATOM 2252 C CA . PRO A 1 297 ? -1.084 -17.041 24.591 1.00 41.44 297 PRO A CA 1
ATOM 2253 C C . PRO A 1 297 ? -0.274 -17.721 25.701 1.00 41.44 297 PRO A C 1
ATOM 2255 O O . PRO A 1 297 ? -0.555 -18.865 26.053 1.00 41.44 297 PRO A O 1
ATOM 2258 N N . VAL A 1 298 ? 0.697 -17.002 26.285 1.00 44.19 298 VAL A N 1
ATOM 2259 C CA . VAL A 1 298 ? 1.384 -17.474 27.502 1.00 44.19 298 VAL A CA 1
ATOM 2260 C C . VAL A 1 298 ? 0.340 -17.557 28.621 1.00 44.19 298 VAL A C 1
ATOM 2262 O O . VAL A 1 298 ? -0.404 -16.597 28.842 1.00 44.19 298 VAL A O 1
ATOM 2265 N N . SER A 1 299 ? 0.266 -18.690 29.322 1.00 35.00 299 SER A N 1
ATOM 2266 C CA . SER A 1 299 ? -0.595 -18.840 30.502 1.00 35.00 299 SER A CA 1
ATOM 2267 C C . SER A 1 299 ? -0.214 -17.814 31.576 1.00 35.00 299 SER A C 1
ATOM 2269 O O . SER A 1 299 ? 0.963 -17.641 31.896 1.00 35.00 299 SER A O 1
ATOM 2271 N N . ALA A 1 300 ? -1.218 -17.181 32.195 1.00 33.12 300 ALA A N 1
ATOM 2272 C CA . ALA A 1 300 ? -1.055 -16.170 33.245 1.00 33.12 300 ALA A CA 1
ATOM 2273 C C . ALA A 1 300 ? -0.223 -16.642 34.461 1.00 33.12 300 ALA A C 1
ATOM 2275 O O . ALA A 1 300 ? 0.247 -15.812 35.241 1.00 33.12 300 ALA A O 1
ATOM 2276 N N . SER A 1 301 ? -0.003 -17.953 34.612 1.00 29.62 301 SER A N 1
ATOM 2277 C CA . SER A 1 301 ? 0.788 -18.545 35.695 1.00 29.62 301 SER A CA 1
ATOM 2278 C C . SER A 1 301 ? 2.303 -18.353 35.560 1.00 29.62 301 SER A C 1
ATOM 2280 O O . SER A 1 301 ? 2.997 -18.459 36.566 1.00 29.62 301 SER A O 1
ATOM 2282 N N . GLU A 1 302 ? 2.830 -18.065 34.367 1.00 34.72 302 GLU A N 1
ATOM 2283 C CA . GLU A 1 302 ? 4.278 -17.855 34.171 1.00 34.72 302 GLU A CA 1
ATOM 2284 C C . GLU A 1 302 ? 4.704 -16.397 34.379 1.00 34.72 302 GLU A C 1
ATOM 2286 O O . GLU A 1 302 ? 5.832 -16.127 34.783 1.00 34.72 302 GLU A O 1
ATOM 2291 N N . THR A 1 303 ? 3.776 -15.447 34.229 1.00 30.66 303 THR A N 1
ATOM 2292 C CA . THR A 1 303 ? 4.026 -14.012 34.455 1.00 30.66 303 THR A CA 1
ATOM 2293 C C . THR A 1 303 ? 4.389 -13.656 35.898 1.00 30.66 303 THR A C 1
ATOM 2295 O O . THR A 1 303 ? 4.916 -12.576 36.130 1.00 30.66 303 THR A O 1
ATOM 2298 N N . ALA A 1 304 ? 4.118 -14.535 36.866 1.00 28.50 304 ALA A N 1
ATOM 2299 C CA . ALA A 1 304 ? 4.440 -14.301 38.274 1.00 28.50 304 ALA A CA 1
ATOM 2300 C C . ALA A 1 304 ? 5.808 -14.870 38.699 1.00 28.50 304 ALA A C 1
ATOM 2302 O O . ALA A 1 304 ? 6.243 -14.610 39.818 1.00 28.50 304 ALA A O 1
ATOM 2303 N N . ALA A 1 305 ? 6.479 -15.653 37.844 1.00 29.78 305 ALA A N 1
ATOM 2304 C CA . ALA A 1 305 ? 7.685 -16.389 38.227 1.00 29.78 305 ALA A CA 1
ATOM 2305 C C . ALA A 1 305 ? 9.008 -15.671 37.892 1.00 29.78 305 ALA A C 1
ATOM 2307 O O . ALA A 1 305 ? 10.042 -16.064 38.423 1.00 29.78 305 ALA A O 1
ATOM 2308 N N . GLU A 1 306 ? 9.002 -14.620 37.064 1.00 32.28 306 GLU A N 1
ATOM 2309 C CA . GLU A 1 306 ? 10.232 -13.877 36.719 1.00 32.28 306 GLU A CA 1
ATOM 2310 C C . GLU A 1 306 ? 10.516 -12.663 37.630 1.00 32.28 306 GLU A C 1
ATOM 2312 O O . GLU A 1 306 ? 11.604 -12.095 37.551 1.00 32.28 306 GLU A O 1
ATOM 2317 N N . ASP A 1 307 ? 9.602 -12.302 38.542 1.00 30.28 307 ASP A N 1
ATOM 2318 C CA . ASP A 1 307 ? 9.700 -11.074 39.356 1.00 30.28 307 ASP A CA 1
ATOM 2319 C C . ASP A 1 307 ? 10.148 -11.281 40.823 1.00 30.28 307 ASP A C 1
ATOM 2321 O O . ASP A 1 307 ? 10.055 -10.352 41.628 1.00 30.28 307 ASP A O 1
ATOM 2325 N N . VAL A 1 308 ? 10.683 -12.451 41.212 1.00 29.03 308 VAL A N 1
ATOM 2326 C CA . VAL A 1 308 ? 11.149 -12.680 42.599 1.00 29.03 308 VAL A CA 1
ATOM 2327 C C . VAL A 1 308 ? 12.553 -13.310 42.681 1.00 29.03 308 VAL A C 1
ATOM 2329 O O . VAL A 1 308 ? 12.772 -14.453 42.299 1.00 29.03 308 VAL A O 1
ATOM 2332 N N . GLU A 1 309 ? 13.460 -12.522 43.277 1.00 29.44 309 GLU A N 1
ATOM 2333 C CA . GLU A 1 309 ? 14.690 -12.865 44.025 1.00 29.44 309 GLU A CA 1
ATOM 2334 C C . GLU A 1 309 ? 16.056 -13.045 43.317 1.00 29.44 309 GLU A C 1
ATOM 2336 O O . GLU A 1 309 ? 16.484 -14.122 42.910 1.00 29.44 309 GLU A O 1
ATOM 2341 N N . LYS A 1 310 ? 16.855 -11.965 43.396 1.00 32.81 310 LYS A N 1
ATOM 2342 C CA . LYS A 1 310 ? 18.220 -12.021 43.952 1.00 32.81 310 LYS A CA 1
ATOM 2343 C C . LYS A 1 310 ? 18.137 -11.848 45.479 1.00 32.81 310 LYS A C 1
ATOM 2345 O O . LYS A 1 310 ? 17.961 -10.712 45.901 1.00 32.81 310 LYS A O 1
ATOM 2350 N N . ASP A 1 311 ? 18.313 -12.902 46.274 1.00 26.23 311 ASP A N 1
ATOM 2351 C CA . ASP A 1 311 ? 19.194 -12.925 47.461 1.00 26.23 311 ASP A CA 1
ATOM 2352 C C . ASP A 1 311 ? 19.286 -14.354 48.038 1.00 26.23 311 ASP A C 1
ATOM 2354 O O . ASP A 1 311 ? 18.484 -15.221 47.708 1.00 26.23 311 ASP A O 1
ATOM 2358 N N . GLY A 1 312 ? 20.333 -14.647 48.809 1.00 26.66 312 GLY A N 1
ATOM 2359 C CA . GLY A 1 312 ? 20.792 -16.017 49.055 1.00 26.66 312 GLY A CA 1
ATOM 2360 C C . GLY A 1 312 ? 20.114 -16.860 50.151 1.00 26.66 312 GLY A C 1
ATOM 2361 O O . GLY A 1 312 ? 19.417 -16.384 51.033 1.00 26.66 312 GLY A O 1
ATOM 2362 N N . SER A 1 313 ? 20.542 -18.131 50.162 1.00 25.08 313 SER A N 1
ATOM 2363 C CA . SER A 1 313 ? 20.634 -19.053 51.310 1.00 25.08 313 SER A CA 1
ATOM 2364 C C . SER A 1 313 ? 19.354 -19.708 51.876 1.00 25.08 313 SER A C 1
ATOM 2366 O O . SER A 1 313 ? 18.468 -19.053 52.406 1.00 25.08 313 SER A O 1
ATOM 2368 N N . LYS A 1 314 ? 19.439 -21.052 51.941 1.00 26.08 314 LYS A N 1
ATOM 2369 C CA . LYS A 1 314 ? 18.742 -22.038 52.805 1.00 26.08 314 LYS A CA 1
ATOM 2370 C C . LYS A 1 314 ? 17.378 -22.614 52.377 1.00 26.08 314 LYS A C 1
ATOM 2372 O O . LYS A 1 314 ? 16.331 -22.014 52.545 1.00 26.08 314 LYS A O 1
ATOM 2377 N N . THR A 1 315 ? 17.457 -23.895 51.985 1.00 26.67 315 THR A N 1
ATOM 2378 C CA . THR A 1 315 ? 16.633 -25.050 52.418 1.00 26.67 315 THR A CA 1
ATOM 2379 C C . THR A 1 315 ? 15.146 -24.840 52.724 1.00 26.67 315 THR A C 1
ATOM 2381 O O . THR A 1 315 ? 14.799 -24.283 53.760 1.00 26.67 315 THR A O 1
ATOM 2384 N N . GLY A 1 316 ? 14.290 -25.505 51.942 1.00 25.34 316 GLY A N 1
ATOM 2385 C CA . GLY A 1 316 ? 12.901 -25.791 52.307 1.00 25.34 316 GLY A CA 1
ATOM 2386 C C . GLY A 1 316 ? 12.146 -26.496 51.181 1.00 25.34 316 GLY A C 1
ATOM 2387 O O . GLY A 1 316 ? 11.704 -25.868 50.231 1.00 25.34 316 GLY A O 1
ATOM 2388 N N . SER A 1 317 ? 12.033 -27.817 51.274 1.00 27.33 317 SER A N 1
ATOM 2389 C CA . SER A 1 317 ? 11.322 -28.707 50.351 1.00 27.33 317 SER A CA 1
ATOM 2390 C C . SER A 1 317 ? 9.815 -28.427 50.274 1.00 27.33 317 SER A C 1
ATOM 2392 O O . SER A 1 317 ? 9.141 -28.544 51.296 1.00 27.33 317 SER A O 1
ATOM 2394 N N . ILE A 1 318 ? 9.268 -28.215 49.070 1.00 28.36 318 ILE A N 1
ATOM 2395 C CA . ILE A 1 318 ? 7.871 -28.561 48.755 1.00 28.36 318 ILE A CA 1
ATOM 2396 C C . ILE A 1 318 ? 7.840 -29.314 47.422 1.00 28.36 318 ILE A C 1
ATOM 2398 O O . ILE A 1 318 ? 8.223 -28.819 46.366 1.00 28.36 318 ILE A O 1
ATOM 2402 N N . GLN A 1 319 ? 7.419 -30.564 47.536 1.00 27.31 319 GLN A N 1
ATOM 2403 C CA . GLN A 1 319 ? 7.355 -31.602 46.524 1.00 27.31 319 GLN A CA 1
ATOM 2404 C C . GLN A 1 319 ? 6.106 -31.367 45.661 1.00 27.31 319 GLN A C 1
ATOM 2406 O O . GLN A 1 319 ? 4.992 -31.426 46.179 1.00 27.31 319 GLN A O 1
ATOM 2411 N N . LYS A 1 320 ? 6.267 -31.082 44.362 1.00 28.36 320 LYS A N 1
ATOM 2412 C CA . LYS A 1 320 ? 5.156 -31.084 43.398 1.00 28.36 320 LYS A CA 1
ATOM 2413 C C . LYS A 1 320 ? 5.298 -32.330 42.529 1.00 28.36 320 LYS A C 1
ATOM 2415 O O . LYS A 1 320 ? 6.267 -32.468 41.789 1.00 28.36 320 LYS A O 1
ATOM 2420 N N . THR A 1 321 ? 4.369 -33.260 42.716 1.00 24.61 321 THR A N 1
ATOM 2421 C CA . THR A 1 321 ? 4.218 -34.504 41.961 1.00 24.61 321 THR A CA 1
ATOM 2422 C C . THR A 1 321 ? 4.250 -34.207 40.463 1.00 24.61 321 THR A C 1
ATOM 2424 O O . THR A 1 321 ? 3.386 -33.497 39.955 1.00 24.61 321 THR A O 1
ATOM 2427 N N . ILE A 1 322 ? 5.274 -34.713 39.777 1.00 31.83 322 ILE A N 1
ATOM 2428 C CA . ILE A 1 322 ? 5.363 -34.713 38.317 1.00 31.83 322 ILE A CA 1
ATOM 2429 C C . ILE A 1 322 ? 4.531 -35.908 37.851 1.00 31.83 322 ILE A C 1
ATOM 2431 O O . ILE A 1 322 ? 4.926 -37.053 38.070 1.00 31.83 322 ILE A O 1
ATOM 2435 N N . GLU A 1 323 ? 3.368 -35.653 37.259 1.00 28.88 323 GLU A N 1
ATOM 2436 C CA . GLU A 1 323 ? 2.718 -36.654 36.411 1.00 28.88 323 GLU A CA 1
ATOM 2437 C C . GLU A 1 323 ? 3.578 -36.840 35.146 1.00 28.88 323 GLU A C 1
ATOM 2439 O O . GLU A 1 323 ? 4.087 -35.849 34.609 1.00 28.88 323 GLU A O 1
ATOM 2444 N N . PRO A 1 324 ? 3.819 -38.083 34.690 1.00 30.50 324 PRO A N 1
ATOM 2445 C CA . PRO A 1 324 ? 4.612 -38.329 33.491 1.00 30.50 324 PRO A CA 1
ATOM 2446 C C . PRO A 1 324 ? 3.927 -37.716 32.258 1.00 30.50 324 PRO A C 1
ATOM 2448 O O . PRO A 1 324 ? 2.697 -37.625 32.226 1.00 30.50 324 PRO A O 1
ATOM 2451 N N . PRO A 1 325 ? 4.698 -37.284 31.242 1.00 35.34 325 PRO A N 1
ATOM 2452 C CA . PRO A 1 325 ? 4.129 -36.686 30.046 1.00 35.34 325 PRO A CA 1
ATOM 2453 C C . PRO A 1 325 ? 3.243 -37.721 29.353 1.00 35.34 325 PRO A C 1
ATOM 2455 O O . PRO A 1 325 ? 3.677 -38.842 29.097 1.00 35.34 325 PRO A O 1
ATOM 2458 N N . VAL A 1 326 ? 1.997 -37.334 29.080 1.00 34.22 326 VAL A N 1
ATOM 2459 C CA . VAL A 1 326 ? 1.097 -38.072 28.194 1.00 34.22 326 VAL A CA 1
ATOM 2460 C C . VAL A 1 326 ? 1.823 -38.238 26.863 1.00 34.22 326 VAL A C 1
ATOM 2462 O O . VAL A 1 326 ? 2.280 -37.247 26.287 1.00 34.22 326 VAL A O 1
ATOM 2465 N N . ASP A 1 327 ? 1.980 -39.491 26.438 1.00 33.72 327 ASP A N 1
ATOM 2466 C CA . ASP A 1 327 ? 2.659 -39.877 25.208 1.00 33.72 327 ASP A CA 1
ATOM 2467 C C . ASP A 1 327 ? 2.212 -38.982 24.046 1.00 33.72 327 ASP A C 1
ATOM 2469 O O . ASP A 1 327 ? 1.022 -38.833 23.757 1.00 33.72 327 ASP A O 1
ATOM 2473 N N . ALA A 1 328 ? 3.184 -38.336 23.403 1.00 38.62 328 ALA A N 1
ATOM 2474 C CA . ALA A 1 328 ? 2.950 -37.573 22.194 1.00 38.62 328 ALA A CA 1
ATOM 2475 C C . ALA A 1 328 ? 2.489 -38.547 21.106 1.00 38.62 328 ALA A C 1
ATOM 2477 O O . ALA A 1 328 ? 3.300 -39.321 20.599 1.00 38.62 328 ALA A O 1
ATOM 2478 N N . ASP A 1 329 ? 1.202 -38.502 20.755 1.00 37.47 329 ASP A N 1
ATOM 2479 C CA . ASP A 1 329 ? 0.671 -39.187 19.579 1.00 37.47 329 ASP A CA 1
ATOM 2480 C C . ASP A 1 329 ? 1.570 -38.879 18.372 1.00 37.47 329 ASP A C 1
ATOM 2482 O O . ASP A 1 329 ? 1.679 -37.736 17.908 1.00 37.47 329 ASP A O 1
ATOM 2486 N N . GLU A 1 330 ? 2.252 -39.918 17.893 1.00 39.50 330 GLU A N 1
ATOM 2487 C CA . GLU A 1 330 ? 3.142 -39.895 16.741 1.00 39.50 330 GLU A CA 1
ATOM 2488 C C . GLU A 1 330 ? 2.307 -39.497 15.512 1.00 39.50 330 GLU A C 1
ATOM 2490 O O . GLU A 1 330 ? 1.556 -40.295 14.945 1.00 39.50 330 GLU A O 1
ATOM 2495 N N . LYS A 1 331 ? 2.351 -38.212 15.131 1.00 43.12 331 LYS A N 1
ATOM 2496 C CA . LYS A 1 331 ? 1.601 -37.715 13.969 1.00 43.12 331 LYS A CA 1
ATOM 2497 C C . LYS A 1 331 ? 2.048 -38.500 12.727 1.00 43.12 331 LYS A C 1
ATOM 2499 O O . LYS A 1 331 ? 3.250 -38.541 12.459 1.00 43.12 331 LYS A O 1
ATOM 2504 N N . PRO A 1 332 ? 1.120 -39.079 11.942 1.00 50.31 332 PRO A N 1
ATOM 2505 C CA . PRO A 1 332 ? 1.476 -39.878 10.777 1.00 50.31 332 PRO A CA 1
ATOM 2506 C C . PRO A 1 332 ? 2.300 -39.048 9.790 1.00 50.31 332 PRO A C 1
ATOM 2508 O O . PRO A 1 332 ? 1.990 -37.877 9.544 1.00 50.31 332 PRO A O 1
ATOM 2511 N N . GLU A 1 333 ? 3.347 -39.658 9.227 1.00 57.56 333 GLU A N 1
ATOM 2512 C CA . GLU A 1 333 ? 4.214 -39.009 8.244 1.00 57.56 333 GLU A CA 1
ATOM 2513 C C . GLU A 1 333 ? 3.377 -38.366 7.123 1.00 57.56 333 GLU A C 1
ATOM 2515 O O . GLU A 1 333 ? 2.522 -39.033 6.527 1.00 57.56 333 GLU A O 1
ATOM 2520 N N . PRO A 1 334 ? 3.597 -37.076 6.805 1.00 66.75 334 PRO A N 1
ATOM 2521 C CA . PRO A 1 334 ? 2.767 -36.389 5.832 1.00 66.75 334 PRO A CA 1
ATOM 2522 C C . PRO A 1 334 ? 2.929 -37.038 4.455 1.00 66.75 334 PRO A C 1
ATOM 2524 O O . PRO A 1 334 ? 4.045 -37.244 3.968 1.00 66.75 334 PRO A O 1
ATOM 2527 N N . SER A 1 335 ? 1.800 -37.337 3.809 1.00 78.38 335 SER A N 1
ATOM 2528 C CA . SER A 1 335 ? 1.768 -37.879 2.446 1.00 78.38 335 SER A CA 1
ATOM 2529 C C . SER A 1 335 ? 2.532 -36.981 1.466 1.00 78.38 335 SER A C 1
ATOM 2531 O O . SER A 1 335 ? 2.677 -35.782 1.697 1.00 78.38 335 SER A O 1
ATOM 2533 N N . ILE A 1 336 ? 2.980 -37.516 0.324 1.00 77.19 336 ILE A N 1
ATOM 2534 C CA . ILE A 1 336 ? 3.653 -36.726 -0.730 1.00 77.19 336 ILE A CA 1
ATOM 2535 C C . ILE A 1 336 ? 2.803 -35.512 -1.142 1.00 77.19 336 ILE A C 1
ATOM 2537 O O . ILE A 1 336 ? 3.335 -34.425 -1.353 1.00 77.19 336 ILE A O 1
ATOM 2541 N N . PHE A 1 337 ? 1.476 -35.668 -1.171 1.00 75.19 337 PHE A N 1
ATOM 2542 C CA . PHE A 1 337 ? 0.544 -34.573 -1.425 1.00 75.19 337 PHE A CA 1
ATOM 2543 C C . PHE A 1 337 ? 0.556 -33.519 -0.310 1.00 75.19 337 PHE A C 1
ATOM 2545 O O . PHE A 1 337 ? 0.585 -32.330 -0.603 1.00 75.19 337 PHE A O 1
ATOM 2552 N N . GLN A 1 338 ? 0.591 -33.924 0.963 1.00 71.62 338 GLN A N 1
ATOM 2553 C CA . GLN A 1 338 ? 0.753 -32.990 2.083 1.00 71.62 338 GLN A CA 1
ATOM 2554 C C . GLN A 1 338 ? 2.132 -32.335 2.091 1.00 71.62 338 GLN A C 1
ATOM 2556 O O . GLN A 1 338 ? 2.207 -31.141 2.327 1.00 71.62 338 GLN A O 1
ATOM 2561 N N . LYS A 1 339 ? 3.214 -33.051 1.771 1.00 74.06 339 LYS A N 1
ATOM 2562 C CA . LYS A 1 339 ? 4.559 -32.469 1.639 1.00 74.06 339 LYS A CA 1
ATOM 2563 C C . LYS A 1 339 ? 4.593 -31.426 0.511 1.00 74.06 339 LYS A C 1
ATOM 2565 O O . LYS A 1 339 ? 5.092 -30.327 0.725 1.00 74.06 339 LYS A O 1
ATOM 2570 N N . ALA A 1 340 ? 3.989 -31.715 -0.646 1.00 70.69 340 ALA A N 1
ATOM 2571 C CA . ALA A 1 340 ? 3.873 -30.771 -1.763 1.00 70.69 340 ALA A CA 1
ATOM 2572 C C . ALA A 1 340 ? 2.975 -29.568 -1.432 1.00 70.69 340 ALA A C 1
ATOM 2574 O O . ALA A 1 340 ? 3.340 -28.428 -1.706 1.00 70.69 340 ALA A O 1
ATOM 2575 N N . LYS A 1 341 ? 1.827 -29.809 -0.790 1.00 73.00 341 LYS A N 1
ATOM 2576 C CA . LYS A 1 341 ? 0.922 -28.761 -0.307 1.00 73.00 341 LYS A CA 1
ATOM 2577 C C . LYS A 1 341 ? 1.625 -27.863 0.711 1.00 73.00 341 LYS A C 1
ATOM 2579 O O . LYS A 1 341 ? 1.612 -26.649 0.552 1.00 73.00 341 LYS A O 1
ATOM 2584 N N . ASN A 1 342 ? 2.279 -28.446 1.709 1.00 67.75 342 ASN A N 1
ATOM 2585 C CA . ASN A 1 342 ? 2.993 -27.710 2.748 1.00 67.75 342 ASN A CA 1
ATOM 2586 C C . ASN A 1 342 ? 4.177 -26.936 2.163 1.00 67.75 342 ASN A C 1
ATOM 2588 O O . ASN A 1 342 ? 4.437 -25.830 2.609 1.00 67.75 342 ASN A O 1
ATOM 2592 N N . ALA A 1 343 ? 4.863 -27.465 1.144 1.00 67.38 343 ALA A N 1
ATOM 2593 C CA . ALA A 1 343 ? 5.908 -26.733 0.430 1.00 67.38 343 ALA A CA 1
ATOM 2594 C C . ALA A 1 343 ? 5.343 -25.537 -0.356 1.00 67.38 343 ALA A C 1
ATOM 2596 O O . ALA A 1 343 ? 5.914 -24.452 -0.316 1.00 67.38 343 ALA A O 1
ATOM 2597 N N . PHE A 1 344 ? 4.205 -25.713 -1.033 1.00 67.75 344 PHE A N 1
ATOM 2598 C CA . PHE A 1 344 ? 3.560 -24.652 -1.810 1.00 67.75 344 PHE A CA 1
ATOM 2599 C C . PHE A 1 344 ? 2.969 -23.543 -0.924 1.00 67.75 344 PHE A C 1
ATOM 2601 O O . PHE A 1 344 ? 3.076 -22.365 -1.251 1.00 67.75 344 PHE A O 1
ATOM 2608 N N . PHE A 1 345 ? 2.381 -23.905 0.220 1.00 68.12 345 PHE A N 1
ATOM 2609 C CA . PHE A 1 345 ? 1.772 -22.966 1.168 1.00 68.12 345 PHE A CA 1
ATOM 2610 C C . PHE A 1 345 ? 2.695 -22.561 2.324 1.00 68.12 345 PHE A C 1
ATOM 2612 O O . PHE A 1 345 ? 2.253 -21.834 3.211 1.00 68.12 345 PHE A O 1
ATOM 2619 N N . HIS A 1 346 ? 3.971 -22.966 2.304 1.00 64.25 346 HIS A N 1
ATOM 2620 C CA . HIS A 1 346 ? 4.911 -22.749 3.409 1.00 64.25 346 HIS A CA 1
ATOM 2621 C C . HIS A 1 346 ? 4.974 -21.282 3.852 1.00 64.25 346 HIS A C 1
ATOM 2623 O O . HIS A 1 346 ? 4.934 -20.988 5.042 1.00 64.25 346 HIS A O 1
ATOM 2629 N N . GLY A 1 347 ? 5.004 -20.356 2.887 1.00 59.78 347 GLY A N 1
ATOM 2630 C CA . GLY A 1 347 ? 5.041 -18.920 3.169 1.00 59.78 347 GLY A CA 1
ATOM 2631 C C . GLY A 1 347 ? 3.724 -18.349 3.699 1.00 59.78 347 GLY A C 1
ATOM 2632 O O . GLY A 1 347 ? 3.736 -17.330 4.371 1.00 59.78 347 GLY A O 1
ATOM 2633 N N . VAL A 1 348 ? 2.587 -18.997 3.434 1.00 58.72 348 VAL A N 1
ATOM 2634 C CA . VAL A 1 348 ? 1.245 -18.534 3.836 1.00 58.72 348 VAL A CA 1
ATOM 2635 C C . VAL A 1 348 ? 0.894 -18.976 5.264 1.00 58.72 348 VAL A C 1
ATOM 2637 O O . VAL A 1 348 ? 0.033 -18.380 5.911 1.00 58.72 348 VAL A O 1
ATOM 2640 N N . GLU A 1 349 ? 1.552 -20.026 5.751 1.00 57.75 349 GLU A N 1
ATOM 2641 C CA . GLU A 1 349 ? 1.376 -20.587 7.097 1.00 57.75 349 GLU A CA 1
ATOM 2642 C C . GLU A 1 349 ? 2.458 -20.119 8.079 1.00 57.75 349 GLU A C 1
ATOM 2644 O O . GLU A 1 349 ? 2.470 -20.538 9.234 1.00 57.75 349 GLU A O 1
ATOM 2649 N N . GLN A 1 350 ? 3.367 -19.247 7.636 1.00 58.94 350 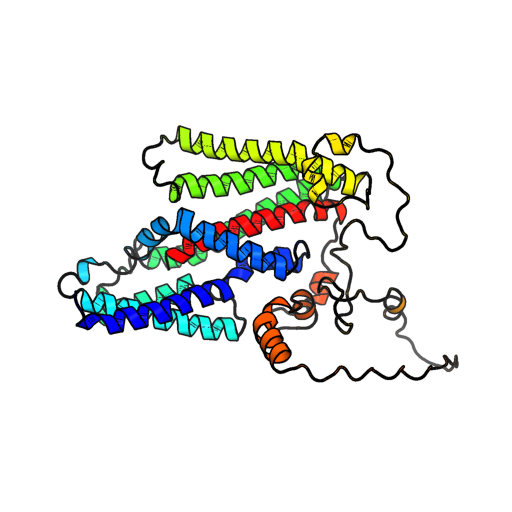GLN A N 1
ATOM 2650 C CA . GLN A 1 350 ? 4.456 -18.759 8.465 1.00 58.94 350 GLN A CA 1
ATOM 2651 C C . GLN A 1 350 ? 3.969 -17.696 9.458 1.00 58.94 350 GLN A C 1
ATOM 2653 O O . GLN A 1 350 ? 3.409 -16.670 9.068 1.00 58.94 350 GLN A O 1
ATOM 2658 N N . ASP A 1 351 ? 4.237 -17.916 10.747 1.00 60.09 351 ASP A N 1
ATOM 2659 C CA . ASP A 1 351 ? 4.002 -16.913 11.785 1.00 60.09 351 ASP A CA 1
ATOM 2660 C C . ASP A 1 351 ? 5.074 -15.815 11.718 1.00 60.09 351 ASP A C 1
ATOM 2662 O O . ASP A 1 351 ? 6.210 -15.963 12.179 1.00 60.09 351 ASP A O 1
ATOM 2666 N N . VAL A 1 352 ? 4.697 -14.690 11.112 1.00 58.72 352 VAL A N 1
ATOM 2667 C CA . VAL A 1 352 ? 5.559 -13.513 10.954 1.00 58.72 352 VAL A CA 1
ATOM 2668 C C . VAL A 1 352 ? 5.834 -12.837 12.303 1.00 58.72 352 VAL A C 1
ATOM 2670 O O . VAL A 1 352 ? 6.917 -12.288 12.497 1.00 58.72 352 VAL A O 1
ATOM 2673 N N . VAL A 1 353 ? 4.892 -12.896 13.250 1.00 56.94 353 VAL A N 1
ATOM 2674 C CA . VAL A 1 353 ? 4.998 -12.209 14.547 1.00 56.94 353 VAL A CA 1
ATOM 2675 C C . VAL A 1 353 ? 5.910 -12.995 15.492 1.00 56.94 353 VAL A C 1
ATOM 2677 O O . VAL A 1 353 ? 6.796 -12.410 16.120 1.00 56.94 353 VAL A O 1
ATOM 2680 N N . GLY A 1 354 ? 5.780 -14.323 15.523 1.00 55.47 354 GLY A N 1
ATOM 2681 C CA . GLY A 1 354 ? 6.718 -15.203 16.226 1.00 55.47 354 GLY A CA 1
ATOM 2682 C C . GLY A 1 354 ? 8.141 -15.126 15.667 1.00 55.47 354 GLY A C 1
ATOM 2683 O O . GLY A 1 354 ? 9.114 -15.064 16.419 1.00 55.47 354 GLY A O 1
ATOM 2684 N N . ALA A 1 355 ? 8.286 -15.016 14.342 1.00 56.38 355 ALA A N 1
ATOM 2685 C CA . ALA A 1 355 ? 9.595 -14.848 13.710 1.00 56.38 355 ALA A CA 1
ATOM 2686 C C . ALA A 1 355 ? 10.291 -13.520 14.079 1.00 56.38 355 ALA A C 1
ATOM 2688 O O . ALA A 1 355 ? 11.524 -13.465 14.099 1.00 56.38 355 ALA A O 1
ATOM 2689 N N . GLN A 1 356 ? 9.525 -12.461 14.370 1.00 54.41 356 GLN A N 1
ATOM 2690 C CA . GLN A 1 356 ? 10.040 -11.153 14.796 1.00 54.41 356 GLN A CA 1
ATOM 2691 C C . GLN A 1 356 ? 10.447 -11.131 16.277 1.00 54.41 356 GLN A C 1
ATOM 2693 O O . GLN A 1 356 ? 11.439 -10.491 16.620 1.00 54.41 356 GLN A O 1
ATOM 2698 N N . SER A 1 357 ? 9.726 -11.841 17.151 1.00 52.91 357 SER A N 1
ATOM 2699 C CA . SER A 1 357 ? 10.002 -11.856 18.595 1.00 52.91 357 SER A CA 1
ATOM 2700 C C . SER A 1 357 ? 11.241 -12.682 18.970 1.00 52.91 357 SER A C 1
ATOM 2702 O O . SER A 1 357 ? 11.922 -12.354 19.943 1.00 52.91 357 SER A O 1
ATOM 2704 N N . GLN A 1 358 ? 11.564 -13.721 18.190 1.00 51.59 358 GLN A N 1
ATOM 2705 C CA . GLN A 1 358 ? 12.660 -14.652 18.485 1.00 51.59 358 GLN A CA 1
ATOM 2706 C C . GLN A 1 358 ? 14.003 -14.301 17.822 1.00 51.59 358 GLN A C 1
ATOM 2708 O O . GLN A 1 358 ? 15.044 -14.797 18.254 1.00 51.59 358 GLN A O 1
ATOM 2713 N N . LYS A 1 359 ? 14.027 -13.456 16.783 1.00 51.31 359 LYS A N 1
ATOM 2714 C CA . LYS A 1 359 ? 15.267 -13.124 16.061 1.00 51.31 359 LYS A CA 1
ATOM 2715 C C . LYS A 1 359 ? 15.872 -11.808 16.549 1.00 51.31 359 LYS A C 1
ATOM 2717 O O . LYS A 1 359 ? 15.517 -10.737 16.061 1.00 51.31 359 LYS A O 1
ATOM 2722 N N . SER A 1 360 ? 16.881 -11.883 17.419 1.00 47.25 360 SER A N 1
ATOM 2723 C CA . SER A 1 360 ? 17.855 -10.795 17.568 1.00 47.25 360 SER A CA 1
ATOM 2724 C C . SER A 1 360 ? 18.732 -10.736 16.309 1.00 47.25 360 SER A C 1
ATOM 2726 O O . SER A 1 360 ? 19.790 -11.350 16.206 1.00 47.25 360 SER A O 1
ATOM 2728 N N . SER A 1 361 ? 18.262 -10.033 15.278 1.00 50.12 361 SER A N 1
ATOM 2729 C CA . SER A 1 361 ? 19.108 -9.726 14.121 1.00 50.12 361 SER A CA 1
ATOM 2730 C C . SER A 1 361 ? 20.122 -8.649 14.506 1.00 50.12 361 SER A C 1
ATOM 2732 O O . SER A 1 361 ? 19.778 -7.695 15.205 1.00 50.12 361 SER A O 1
ATOM 2734 N N . VAL A 1 362 ? 21.354 -8.758 13.999 1.00 48.94 362 VAL A N 1
ATOM 2735 C CA . VAL A 1 362 ? 22.425 -7.756 14.177 1.00 48.94 362 VAL A CA 1
ATOM 2736 C C . VAL A 1 362 ? 21.962 -6.344 13.774 1.00 48.94 362 VAL A C 1
ATOM 2738 O O . VAL A 1 362 ? 22.420 -5.367 14.356 1.00 48.94 362 VAL A O 1
ATOM 2741 N N . LEU A 1 363 ? 21.012 -6.230 12.834 1.00 48.03 363 LEU A N 1
ATOM 2742 C CA . LEU A 1 363 ? 20.409 -4.954 12.423 1.00 48.03 363 LEU A CA 1
ATOM 2743 C C . LEU A 1 363 ? 19.244 -4.469 13.305 1.00 48.03 363 LEU A C 1
ATOM 2745 O O . LEU A 1 363 ? 18.934 -3.283 13.281 1.00 48.03 363 LEU A O 1
ATOM 2749 N N . VAL A 1 364 ? 18.566 -5.362 14.028 1.00 54.22 364 VAL A N 1
ATOM 2750 C CA . VAL A 1 364 ? 17.272 -5.084 14.687 1.00 54.22 364 VAL A CA 1
ATOM 2751 C C . VAL A 1 364 ? 17.414 -4.961 16.213 1.00 54.22 364 VAL A C 1
ATOM 2753 O O . VAL A 1 364 ? 16.563 -4.368 16.871 1.00 54.22 364 VAL A O 1
ATOM 2756 N N . GLY A 1 365 ? 18.524 -5.439 16.787 1.00 60.53 365 GLY A N 1
ATOM 2757 C CA . GLY A 1 365 ? 18.781 -5.355 18.226 1.00 60.53 365 GLY A CA 1
ATOM 2758 C C . GLY A 1 365 ? 17.815 -6.214 19.054 1.00 60.53 365 GLY A C 1
ATOM 2759 O O . GLY A 1 365 ? 17.269 -7.206 18.570 1.00 60.53 365 GLY A O 1
ATOM 2760 N N . ASN A 1 366 ? 17.620 -5.858 20.329 1.00 65.25 366 ASN A N 1
ATOM 2761 C CA . ASN A 1 366 ? 16.672 -6.545 21.210 1.00 65.25 366 ASN A CA 1
ATOM 2762 C C . ASN A 1 366 ? 15.258 -5.968 21.027 1.00 65.25 366 ASN A C 1
ATOM 2764 O O . ASN A 1 366 ? 14.855 -5.019 21.706 1.00 65.25 366 ASN A O 1
ATOM 2768 N N . LEU A 1 367 ? 14.500 -6.568 20.108 1.00 63.31 367 LEU A N 1
ATOM 2769 C CA . LEU A 1 367 ? 13.142 -6.137 19.781 1.00 63.31 367 LEU A CA 1
ATOM 2770 C C . LEU A 1 367 ? 12.209 -6.190 21.010 1.00 63.31 367 LEU A C 1
ATOM 2772 O O . LEU A 1 367 ? 11.381 -5.299 21.193 1.00 63.31 367 LEU A O 1
ATOM 2776 N N . LYS A 1 368 ? 12.414 -7.157 21.919 1.00 63.66 368 LYS A N 1
ATOM 2777 C CA . LYS A 1 368 ? 11.628 -7.311 23.158 1.00 63.66 368 LYS A CA 1
ATOM 2778 C C . LYS A 1 368 ? 11.726 -6.071 24.052 1.00 63.66 368 LYS A C 1
ATOM 2780 O O . LYS A 1 368 ? 10.699 -5.559 24.483 1.00 63.66 368 LYS A O 1
ATOM 2785 N N . SER A 1 369 ? 12.929 -5.523 24.253 1.00 66.06 369 SER A N 1
ATOM 2786 C CA . SER A 1 369 ? 13.097 -4.311 25.074 1.00 66.06 369 SER A CA 1
ATOM 2787 C C . SER A 1 369 ? 12.460 -3.059 24.465 1.00 66.06 369 SER A C 1
ATOM 2789 O O . SER A 1 369 ? 12.020 -2.182 25.202 1.00 66.06 369 SER A O 1
ATOM 2791 N N . VAL A 1 370 ? 12.377 -2.977 23.132 1.00 66.44 370 VAL A N 1
ATOM 2792 C CA . VAL A 1 370 ? 11.722 -1.851 22.447 1.00 66.44 370 VAL A CA 1
ATOM 2793 C C . VAL A 1 370 ? 10.204 -1.938 22.615 1.00 66.44 370 VAL A C 1
ATOM 2795 O O . VAL A 1 370 ? 9.569 -0.930 22.917 1.00 66.44 370 VAL A O 1
ATOM 2798 N N . HIS A 1 371 ? 9.627 -3.136 22.475 1.00 68.81 371 HIS A N 1
ATOM 2799 C CA . HIS A 1 371 ? 8.198 -3.363 22.705 1.00 68.81 371 HIS A CA 1
ATOM 2800 C C . HIS A 1 371 ? 7.798 -3.136 24.166 1.00 68.81 371 HIS A C 1
ATOM 2802 O O . HIS A 1 371 ? 6.772 -2.510 24.422 1.00 68.81 371 HIS A O 1
ATOM 2808 N N . ASP A 1 372 ? 8.616 -3.589 25.117 1.00 69.94 372 ASP A N 1
ATOM 2809 C CA . ASP A 1 372 ? 8.350 -3.403 26.546 1.00 69.94 372 ASP A CA 1
ATOM 2810 C C . ASP A 1 372 ? 8.443 -1.924 26.973 1.00 69.94 372 ASP A C 1
ATOM 2812 O O . ASP A 1 372 ? 7.707 -1.494 27.860 1.00 69.94 372 ASP A O 1
ATOM 2816 N N . ALA A 1 373 ? 9.289 -1.124 26.314 1.00 73.06 373 ALA A N 1
ATOM 2817 C CA . ALA A 1 373 ? 9.418 0.315 26.563 1.00 73.06 373 ALA A CA 1
ATOM 2818 C C . ALA A 1 373 ? 8.365 1.176 25.834 1.00 73.06 373 ALA A C 1
ATOM 2820 O O . ALA A 1 373 ? 8.279 2.386 26.073 1.00 73.06 373 ALA A O 1
ATOM 2821 N N . ALA A 1 374 ? 7.582 0.593 24.922 1.00 74.19 374 ALA A N 1
ATOM 2822 C CA . ALA A 1 374 ? 6.606 1.334 24.136 1.00 74.19 374 ALA A CA 1
ATOM 2823 C C . ALA A 1 374 ? 5.447 1.835 25.012 1.00 74.19 374 ALA A C 1
ATOM 2825 O O . ALA A 1 374 ? 4.927 1.133 25.880 1.00 74.19 374 ALA A O 1
ATOM 2826 N N . THR A 1 375 ? 5.011 3.074 24.767 1.00 80.62 375 THR A N 1
ATOM 2827 C CA . THR A 1 375 ? 3.812 3.612 25.421 1.00 80.62 375 THR A CA 1
ATOM 2828 C C . THR A 1 375 ? 2.594 2.824 24.962 1.00 80.62 375 THR A C 1
ATOM 2830 O O . THR A 1 375 ? 2.340 2.751 23.762 1.00 80.62 375 THR A O 1
ATOM 2833 N N . LYS A 1 376 ? 1.839 2.283 25.918 1.00 83.19 376 LYS A N 1
ATOM 2834 C CA . LYS A 1 376 ? 0.601 1.555 25.648 1.00 83.19 376 LYS A CA 1
ATOM 2835 C C . LYS A 1 376 ? -0.583 2.517 25.622 1.00 83.19 376 LYS A C 1
ATOM 2837 O O . LYS A 1 376 ? -0.700 3.360 26.516 1.00 83.19 376 LYS A O 1
ATOM 2842 N N . PHE A 1 377 ? -1.440 2.403 24.616 1.00 86.56 377 PHE A N 1
ATOM 2843 C CA . PHE A 1 377 ? -2.688 3.161 24.520 1.00 86.56 377 PHE A CA 1
ATOM 2844 C C . PHE A 1 377 ? -3.905 2.252 24.706 1.00 86.56 377 PHE A C 1
ATOM 2846 O O . PHE A 1 377 ? -3.792 1.043 24.883 1.00 86.56 377 PHE A O 1
ATOM 2853 N N . ASP A 1 378 ? -5.087 2.863 24.719 1.00 87.25 378 ASP A N 1
ATOM 2854 C CA . ASP A 1 378 ? -6.351 2.150 24.863 1.00 87.25 378 ASP A CA 1
ATOM 2855 C C . ASP A 1 378 ? -6.599 1.210 23.666 1.00 87.25 378 ASP A C 1
ATOM 2857 O O . ASP A 1 378 ? -6.763 1.665 22.531 1.00 87.25 378 ASP A O 1
ATOM 2861 N N . ASN A 1 379 ? -6.665 -0.101 23.934 1.00 87.38 379 ASN A N 1
ATOM 2862 C CA . ASN A 1 379 ? -6.859 -1.137 22.912 1.00 87.38 379 ASN A CA 1
ATOM 2863 C C . ASN A 1 379 ? -8.140 -0.917 22.087 1.00 87.38 379 ASN A C 1
ATOM 2865 O O . ASN A 1 379 ? -8.149 -1.189 20.889 1.00 87.38 379 ASN A O 1
ATOM 2869 N N . LYS A 1 380 ? -9.226 -0.392 22.678 1.00 88.94 380 LYS A N 1
ATOM 2870 C CA . LYS A 1 380 ? -10.475 -0.143 21.938 1.00 88.94 380 LYS A CA 1
ATOM 2871 C C . LYS A 1 380 ? -10.305 0.998 20.943 1.00 88.94 380 LYS A C 1
ATOM 2873 O O . LYS A 1 380 ? -10.794 0.907 19.819 1.00 88.94 380 LYS A O 1
ATOM 2878 N N . ALA A 1 381 ? -9.614 2.066 21.335 1.00 88.69 381 ALA A N 1
ATOM 2879 C CA . ALA A 1 381 ? -9.294 3.167 20.439 1.00 88.69 381 ALA A CA 1
ATOM 2880 C C . ALA A 1 381 ? -8.364 2.708 19.312 1.00 88.69 381 ALA A C 1
ATOM 2882 O O . ALA A 1 381 ? -8.638 3.014 18.154 1.00 88.69 381 ALA A O 1
ATOM 2883 N N . GLU A 1 382 ? -7.330 1.920 19.611 1.00 89.19 382 GLU A N 1
ATOM 2884 C CA . GLU A 1 382 ? -6.445 1.340 18.592 1.00 89.19 382 GLU A CA 1
ATOM 2885 C C . GLU A 1 382 ? -7.193 0.407 17.633 1.00 89.19 382 GLU A C 1
ATOM 2887 O O . GLU A 1 382 ? -6.994 0.481 16.420 1.00 89.19 382 GLU A O 1
ATOM 2892 N N . HIS A 1 383 ? -8.145 -0.379 18.138 1.00 90.06 383 HIS A N 1
ATOM 2893 C CA . HIS A 1 383 ? -8.942 -1.282 17.314 1.00 90.06 383 HIS A CA 1
ATOM 2894 C C . HIS A 1 383 ? -9.749 -0.562 16.234 1.00 90.06 383 HIS A C 1
ATOM 2896 O O . HIS A 1 383 ? -9.924 -1.097 15.140 1.00 90.06 383 HIS A O 1
ATOM 2902 N N . THR A 1 384 ? -10.191 0.678 16.474 1.00 90.06 384 THR A N 1
ATOM 2903 C CA . THR A 1 384 ? -10.866 1.470 15.429 1.00 90.06 384 THR A CA 1
ATOM 2904 C C . THR A 1 384 ? -9.976 1.724 14.207 1.00 90.06 384 THR A C 1
ATOM 2906 O O . THR A 1 384 ? -10.483 1.849 13.091 1.00 90.06 384 THR A O 1
ATOM 2909 N N . TYR A 1 385 ? -8.652 1.746 14.393 1.00 90.06 385 TYR A N 1
ATOM 2910 C CA . TYR A 1 385 ? -7.677 1.954 13.328 1.00 90.06 385 TYR A CA 1
ATOM 2911 C C . TYR A 1 385 ? -7.315 0.675 12.576 1.00 90.06 385 TYR A C 1
ATOM 2913 O O . TYR A 1 385 ? -6.752 0.787 11.491 1.00 90.06 385 TYR A O 1
ATOM 2921 N N . SER A 1 386 ? -7.680 -0.516 13.064 1.00 89.69 386 SER A N 1
ATOM 2922 C CA . SER A 1 386 ? -7.464 -1.774 12.327 1.00 89.69 386 SER A CA 1
ATOM 2923 C C . SER A 1 386 ? -8.135 -1.742 10.945 1.00 89.69 386 SER A C 1
ATOM 2925 O O . SER A 1 386 ? -7.519 -2.064 9.932 1.00 89.69 386 SER A O 1
ATOM 2927 N N . PHE A 1 387 ? -9.361 -1.216 10.868 1.00 90.44 387 PHE A N 1
ATOM 2928 C CA . PHE A 1 387 ? -10.086 -1.016 9.609 1.00 90.44 387 PHE A CA 1
ATOM 2929 C C . PHE A 1 387 ? -9.385 -0.014 8.686 1.00 90.44 387 PHE A C 1
ATOM 2931 O O . PHE A 1 387 ? -9.342 -0.212 7.470 1.00 90.44 387 PHE A O 1
ATOM 2938 N N . LEU A 1 388 ? -8.823 1.059 9.255 1.00 91.25 388 LEU A N 1
ATOM 2939 C CA . LEU A 1 388 ? -8.056 2.038 8.488 1.00 91.25 388 LEU A CA 1
ATOM 2940 C C . LEU A 1 388 ? -6.768 1.411 7.946 1.00 91.25 388 LEU A C 1
ATOM 2942 O O . LEU A 1 388 ? -6.447 1.638 6.786 1.00 91.25 388 LEU A O 1
ATOM 2946 N N . GLN A 1 389 ? -6.069 0.601 8.748 1.00 91.00 389 GLN A N 1
ATOM 2947 C CA . GLN A 1 389 ? -4.860 -0.106 8.326 1.00 91.00 389 GLN A CA 1
ATOM 2948 C C . GLN A 1 389 ? -5.140 -0.976 7.100 1.00 91.00 389 GLN A C 1
ATOM 2950 O O . GLN A 1 389 ? -4.451 -0.826 6.092 1.00 91.00 389 GLN A O 1
ATOM 2955 N N . VAL A 1 390 ? -6.220 -1.765 7.122 1.00 92.38 390 VAL A N 1
ATOM 2956 C CA . VAL A 1 390 ? -6.641 -2.574 5.966 1.00 92.38 390 VAL A CA 1
ATOM 2957 C C . VAL A 1 390 ? -6.936 -1.706 4.741 1.00 92.38 390 VAL A C 1
ATOM 2959 O O . VAL A 1 390 ? -6.446 -2.003 3.654 1.00 92.38 390 VAL A O 1
ATOM 2962 N N . LEU A 1 391 ? -7.678 -0.602 4.891 1.00 93.44 391 LEU A N 1
ATOM 2963 C CA . LEU A 1 391 ? -7.950 0.313 3.775 1.00 93.44 391 LEU A CA 1
ATOM 2964 C C . LEU A 1 391 ? -6.658 0.911 3.197 1.00 93.44 391 LEU A C 1
ATOM 2966 O O . LEU A 1 391 ? -6.496 0.985 1.976 1.00 93.44 391 LEU A O 1
ATOM 2970 N N . THR A 1 392 ? -5.747 1.359 4.062 1.00 92.94 392 THR A N 1
ATOM 2971 C CA . THR A 1 392 ? -4.472 1.948 3.642 1.00 92.94 392 THR A CA 1
ATOM 2972 C C . THR A 1 392 ? -3.564 0.917 2.981 1.00 92.94 392 THR A C 1
ATOM 2974 O O . THR A 1 392 ? -2.945 1.251 1.977 1.00 92.94 392 THR A O 1
ATOM 2977 N N . ALA A 1 393 ? -3.558 -0.333 3.456 1.00 93.81 393 ALA A N 1
ATOM 2978 C CA . ALA A 1 393 ? -2.833 -1.443 2.843 1.00 93.81 393 ALA A CA 1
ATOM 2979 C C . ALA A 1 393 ? -3.382 -1.764 1.447 1.00 93.81 393 ALA A C 1
ATOM 2981 O O . ALA A 1 393 ? -2.615 -1.844 0.491 1.00 93.81 393 ALA A O 1
ATOM 2982 N N . CYS A 1 394 ? -4.709 -1.836 1.288 1.00 94.50 394 CYS A N 1
ATOM 2983 C CA . CYS A 1 394 ? -5.347 -1.992 -0.023 1.00 94.50 394 CYS A CA 1
ATOM 2984 C C . CYS A 1 394 ? -5.006 -0.834 -0.971 1.00 94.50 394 CYS A C 1
ATOM 2986 O O . CYS A 1 394 ? -4.701 -1.055 -2.138 1.00 94.50 394 CYS A O 1
ATOM 2988 N N . THR A 1 395 ? -5.040 0.403 -0.470 1.00 92.31 395 THR A N 1
ATOM 2989 C CA . THR A 1 395 ? -4.732 1.609 -1.255 1.00 92.31 395 THR A CA 1
ATOM 2990 C C . THR A 1 395 ? -3.269 1.638 -1.695 1.00 92.31 395 THR A C 1
ATOM 2992 O O . THR A 1 395 ? -2.982 1.941 -2.853 1.00 92.31 395 THR A O 1
ATOM 2995 N N . ALA A 1 396 ? -2.349 1.304 -0.786 1.00 91.88 396 ALA A N 1
ATOM 2996 C CA . ALA A 1 396 ? -0.924 1.197 -1.071 1.00 91.88 396 ALA A CA 1
ATOM 2997 C C . ALA A 1 396 ? -0.656 0.096 -2.100 1.00 91.88 396 ALA A C 1
ATOM 2999 O O . ALA A 1 396 ? 0.016 0.358 -3.088 1.00 91.88 396 ALA A O 1
ATOM 3000 N N . SER A 1 397 ? -1.265 -1.078 -1.926 1.00 93.06 397 SER A N 1
ATOM 3001 C CA . SER A 1 397 ? -1.137 -2.222 -2.832 1.00 93.06 397 SER A CA 1
ATOM 3002 C C . SER A 1 397 ? -1.700 -1.931 -4.229 1.00 93.06 397 SER A C 1
ATOM 3004 O O . SER A 1 397 ? -1.084 -2.239 -5.241 1.00 93.06 397 SER A O 1
ATOM 3006 N N . PHE A 1 398 ? -2.822 -1.214 -4.320 1.00 91.88 398 PHE A N 1
ATOM 3007 C CA . PHE A 1 398 ? -3.338 -0.744 -5.607 1.00 91.88 398 PHE A CA 1
ATOM 3008 C C . PHE A 1 398 ? -2.380 0.238 -6.297 1.00 91.88 398 PHE A C 1
ATOM 3010 O O . PHE A 1 398 ? -2.112 0.129 -7.494 1.00 91.88 398 PHE A O 1
ATOM 3017 N N . ALA A 1 399 ? -1.861 1.224 -5.560 1.00 87.31 399 ALA A N 1
ATOM 3018 C CA . ALA A 1 399 ? -0.912 2.187 -6.113 1.00 87.31 399 ALA A CA 1
ATOM 3019 C C . ALA A 1 399 ? 0.419 1.524 -6.507 1.00 87.31 399 ALA A C 1
ATOM 3021 O O . ALA A 1 399 ? 1.043 1.936 -7.486 1.00 87.31 399 ALA A O 1
ATOM 3022 N N . HIS A 1 400 ? 0.827 0.500 -5.758 1.00 88.44 400 HIS A N 1
ATOM 3023 C CA . HIS A 1 400 ? 2.012 -0.301 -6.013 1.00 88.44 400 HIS A CA 1
ATOM 3024 C C . HIS A 1 400 ? 1.877 -1.076 -7.328 1.00 88.44 400 HIS A C 1
ATOM 3026 O O . HIS A 1 400 ? 2.660 -0.834 -8.245 1.00 88.44 400 HIS A O 1
ATOM 3032 N N . GLY A 1 401 ? 0.807 -1.853 -7.499 1.00 88.19 401 GLY A N 1
ATOM 3033 C CA . GLY A 1 401 ? 0.587 -2.634 -8.717 1.00 88.19 401 GLY A CA 1
ATOM 3034 C C . GLY A 1 401 ? 0.428 -1.768 -9.967 1.00 88.19 401 GLY A C 1
ATOM 3035 O O . GLY A 1 401 ? 0.888 -2.125 -11.050 1.00 88.19 401 GLY A O 1
ATOM 3036 N N . ALA A 1 402 ? -0.142 -0.566 -9.824 1.00 83.75 402 ALA A N 1
ATOM 3037 C CA . ALA A 1 402 ? -0.151 0.428 -10.896 1.00 83.75 402 ALA A CA 1
ATOM 3038 C C . ALA A 1 402 ? 1.263 0.882 -11.299 1.00 83.75 402 ALA A C 1
ATOM 3040 O O . ALA A 1 402 ? 1.526 1.153 -12.466 1.00 83.75 402 ALA A O 1
ATOM 3041 N N . ASN A 1 403 ? 2.188 0.992 -10.351 1.00 80.00 403 ASN A N 1
ATOM 3042 C CA . ASN A 1 403 ? 3.568 1.357 -10.644 1.00 80.00 403 ASN A CA 1
ATOM 3043 C C . ASN A 1 403 ? 4.397 0.168 -11.161 1.00 80.00 403 ASN A C 1
ATOM 3045 O O . ASN A 1 403 ? 5.352 0.383 -11.899 1.00 80.00 403 ASN A O 1
ATOM 3049 N N . ASP A 1 404 ? 4.036 -1.068 -10.819 1.00 79.12 404 ASP A N 1
ATOM 3050 C CA . ASP A 1 404 ? 4.783 -2.264 -11.226 1.00 79.12 404 ASP A CA 1
ATOM 3051 C C . ASP A 1 404 ? 4.698 -2.560 -12.717 1.00 79.12 404 ASP A C 1
ATOM 3053 O O . ASP A 1 404 ? 5.689 -2.972 -13.301 1.00 79.12 404 ASP A O 1
ATOM 3057 N N . VAL A 1 405 ? 3.574 -2.250 -13.368 1.00 74.06 405 VAL A N 1
ATOM 3058 C CA . VAL A 1 405 ? 3.442 -2.361 -14.837 1.00 74.06 405 VAL A CA 1
ATOM 3059 C C . VAL A 1 405 ? 4.440 -1.469 -15.578 1.00 74.06 405 VAL A C 1
ATOM 3061 O O . VAL A 1 405 ? 4.686 -1.658 -16.767 1.00 74.06 405 VAL A O 1
ATOM 3064 N N . ALA A 1 406 ? 4.984 -0.461 -14.895 1.00 63.16 406 ALA A N 1
ATOM 3065 C CA . ALA A 1 406 ? 5.938 0.456 -15.484 1.00 63.16 406 ALA A CA 1
ATOM 3066 C C . ALA A 1 406 ? 7.391 0.002 -15.455 1.00 63.16 406 ALA A C 1
ATOM 3068 O O . ALA A 1 406 ? 8.215 0.599 -16.155 1.00 63.16 406 ALA A O 1
ATOM 3069 N N . LYS A 1 407 ? 7.688 -0.978 -14.609 1.00 61.06 407 LYS A N 1
ATOM 3070 C CA . LYS A 1 407 ? 8.992 -1.619 -14.497 1.00 61.06 407 LYS A CA 1
ATOM 3071 C C . LYS A 1 407 ? 9.074 -2.698 -15.573 1.00 61.06 407 LYS A C 1
ATOM 3073 O O . LYS A 1 407 ? 10.147 -2.767 -16.211 1.00 61.06 407 LYS A O 1
#

Mean predicted aligned error: 12.0 Å

Sequence (407 aa):
MLHQFDYIFAIAMIFGFLDAFMIGANDVANSWATSVSSRSVTLKQAMVLATIMEFAGAIGVGGRVADTIRTKIVSTSLYKEDPSVLMVGMTCALVGSSMYLSVATRLGMPVSTTHSIMGGVLGMGVATVGSKNVNWGWEGVSQVFAAWAIAPGIAGIFGAIIFTITKYGVLKRENPVRAAFFMVPVYFAFTTGILTMLIVWKGASTLKNSSDTVIIASVLGVAFGVAALVTVFLLPYLHRLLIKEDWELKWYHIFYGPLLLKRGDVPPKPEDHEIVTDYYKKFDYGAPPTADGSAAPVSASETAAEDVEKDGSKTGSIQKTIEPPVDADEKPEPSIFQKAKNAFFHGVEQDVVGAQSQKSSVLVGNLKSVHDAATKFDNKAEHTYSFLQVLTACTASFAHGANDVAK